Protein AF-0000000074166685 (afdb_homodimer)

Organism: Halobacterium salinarum (strain ATCC 700922 / JCM 11081 / NRC-1) (NCBI:txid64091)

Radius of gyration: 22.41 Å; Cα contacts (8 Å, |Δi|>4): 1025; chains: 2; bounding box: 50×60×59 Å

Structure (mmCIF, N/CA/C/O backbone):
data_AF-0000000074166685-model_v1
#
loop_
_entity.id
_entity.type
_entity.pdbx_description
1 polymer 'ParA domain protein'
#
loop_
_atom_site.group_PDB
_atom_site.id
_atom_site.type_symbol
_atom_site.label_atom_id
_atom_site.label_alt_id
_atom_site.label_comp_id
_atom_site.label_asym_id
_atom_site.label_entity_id
_atom_site.label_seq_id
_atom_site.pdbx_PDB_ins_code
_atom_site.Cartn_x
_atom_site.Cartn_y
_atom_site.Cartn_z
_atom_site.occupancy
_atom_site.B_iso_or_equiv
_atom_site.auth_seq_id
_atom_site.auth_comp_id
_atom_site.auth_asym_id
_atom_site.auth_atom_id
_atom_site.pdbx_PDB_model_num
ATOM 1 N N . MET A 1 1 ? 5.16 25.688 14.648 1 94.5 1 MET A N 1
ATOM 2 C CA . MET A 1 1 ? 4.699 24.734 13.641 1 94.5 1 MET A CA 1
ATOM 3 C C . MET A 1 1 ? 4.449 23.375 14.266 1 94.5 1 MET A C 1
ATOM 5 O O . MET A 1 1 ? 5.289 22.859 15.008 1 94.5 1 MET A O 1
ATOM 9 N N . LYS A 1 2 ? 3.266 22.906 14.109 1 96.69 2 LYS A N 1
ATOM 10 C CA . LYS A 1 2 ? 2.91 21.562 14.539 1 96.69 2 LYS A CA 1
ATOM 11 C C . LYS A 1 2 ? 2.818 20.609 13.352 1 96.69 2 LYS A C 1
ATOM 13 O O . LYS A 1 2 ? 2.193 20.922 12.344 1 96.69 2 LYS A O 1
ATOM 18 N N . SER A 1 3 ? 3.416 19.453 13.445 1 97.12 3 SER A N 1
ATOM 19 C CA . SER A 1 3 ? 3.373 18.469 12.367 1 97.12 3 SER A CA 1
ATOM 20 C C . SER A 1 3 ? 2.697 17.188 12.828 1 97.12 3 SER A C 1
ATOM 22 O O . SER A 1 3 ? 2.934 16.719 13.945 1 97.12 3 SER A O 1
ATOM 24 N N . PHE A 1 4 ? 1.827 16.672 11.992 1 98.44 4 PHE A N 1
ATOM 25 C CA . PHE A 1 4 ? 1.092 15.445 12.297 1 98.44 4 PHE A CA 1
ATOM 26 C C . PHE A 1 4 ? 1.229 14.438 11.156 1 98.44 4 PHE A C 1
ATOM 28 O O . PHE A 1 4 ? 1.01 14.773 9.992 1 98.44 4 PHE A O 1
ATOM 35 N N . ALA A 1 5 ? 1.591 13.227 11.5 1 98.19 5 ALA A N 1
ATOM 36 C CA . ALA A 1 5 ? 1.536 12.125 10.547 1 98.19 5 ALA A CA 1
ATOM 37 C C . ALA A 1 5 ? 0.137 11.516 10.484 1 98.19 5 ALA A C 1
ATOM 39 O O . ALA A 1 5 ? -0.494 11.297 11.523 1 98.19 5 ALA A O 1
ATOM 40 N N . ILE A 1 6 ? -0.418 11.375 9.305 1 98.69 6 ILE A N 1
ATOM 41 C CA . ILE A 1 6 ? -1.591 10.531 9.094 1 98.69 6 ILE A CA 1
ATOM 42 C C . ILE A 1 6 ? -1.156 9.164 8.562 1 98.69 6 ILE A C 1
ATOM 44 O O . ILE A 1 6 ? -0.829 9.023 7.387 1 98.69 6 ILE A O 1
ATOM 48 N N . SER A 1 7 ? -1.229 8.172 9.461 1 97.31 7 SER A N 1
ATOM 49 C CA . SER A 1 7 ? -0.551 6.926 9.117 1 97.31 7 SER A CA 1
ATOM 50 C C . SER A 1 7 ? -1.351 5.711 9.578 1 97.31 7 SER A C 1
ATOM 52 O O . SER A 1 7 ? -1.924 5.719 10.672 1 97.31 7 SER A O 1
ATOM 54 N N . GLN A 1 8 ? -1.419 4.797 8.766 1 95.31 8 GLN A N 1
ATOM 55 C CA . GLN A 1 8 ? -1.912 3.441 8.977 1 95.31 8 GLN A CA 1
ATOM 56 C C . GLN A 1 8 ? -1.429 2.498 7.879 1 95.31 8 GLN A C 1
ATOM 58 O O . GLN A 1 8 ? -1.366 2.881 6.711 1 95.31 8 GLN A O 1
ATOM 63 N N . GLN A 1 9 ? -1.037 1.33 8.219 1 89.94 9 GLN A N 1
ATOM 64 C CA . GLN A 1 9 ? -0.479 0.421 7.223 1 89.94 9 GLN A CA 1
ATOM 65 C C . GLN A 1 9 ? -1.565 -0.11 6.293 1 89.94 9 GLN A C 1
ATOM 67 O O . GLN A 1 9 ? -1.303 -0.396 5.121 1 89.94 9 GLN A O 1
ATOM 72 N N . LYS A 1 10 ? -2.65 -0.227 6.824 1 89.56 10 LYS A N 1
ATOM 73 C CA . LYS A 1 10 ? -3.76 -0.708 6.008 1 89.56 10 LYS A CA 1
ATOM 74 C C . LYS A 1 10 ? -4.23 0.367 5.031 1 89.56 10 LYS A C 1
ATOM 76 O O . LYS A 1 10 ? -4.422 1.522 5.414 1 89.56 10 LYS A O 1
ATOM 81 N N . GLY A 1 11 ? -4.375 -0.037 3.723 1 88.62 11 GLY A N 1
ATOM 82 C CA . GLY A 1 11 ? -4.898 0.853 2.699 1 88.62 11 GLY A CA 1
ATOM 83 C C . GLY A 1 11 ? -6.414 0.949 2.711 1 88.62 11 GLY A C 1
ATOM 84 O O . GLY A 1 11 ? -7.09 0.087 3.275 1 88.62 11 GLY A O 1
ATOM 85 N N . GLY A 1 12 ? -6.949 2.018 2.211 1 88.75 12 GLY A N 1
ATOM 86 C CA . GLY A 1 12 ? -8.383 2.135 2.012 1 88.75 12 GLY A CA 1
ATOM 87 C C . GLY A 1 12 ? -9.125 2.568 3.262 1 88.75 12 GLY A C 1
ATOM 88 O O . GLY A 1 12 ? -10.359 2.564 3.291 1 88.75 12 GLY A O 1
ATOM 89 N N . VAL A 1 13 ? -8.359 3.02 4.227 1 92.25 13 VAL A N 1
ATOM 90 C CA . VAL A 1 13 ? -9.008 3.338 5.492 1 92.25 13 VAL A CA 1
ATOM 91 C C . VAL A 1 13 ? -9.266 4.84 5.578 1 92.25 13 VAL A C 1
ATOM 93 O O . VAL A 1 13 ? -9.633 5.355 6.641 1 92.25 13 VAL A O 1
ATOM 96 N N . GLY A 1 14 ? -8.898 5.594 4.531 1 95.31 14 GLY A N 1
ATOM 97 C CA . GLY A 1 14 ? -9.242 7.004 4.469 1 95.31 14 GLY A CA 1
ATOM 98 C C . GLY A 1 14 ? -8.094 7.918 4.84 1 95.31 14 GLY A C 1
ATOM 99 O O . GLY A 1 14 ? -8.312 9.047 5.285 1 95.31 14 GLY A O 1
ATOM 100 N N . LYS A 1 15 ? -6.879 7.48 4.789 1 97.31 15 LYS A N 1
ATOM 101 C CA . LYS A 1 15 ? -5.723 8.312 5.113 1 97.31 15 LYS A CA 1
ATOM 102 C C . LYS A 1 15 ? -5.742 9.617 4.324 1 97.31 15 LYS A C 1
ATOM 104 O O . LYS A 1 15 ? -5.727 10.703 4.906 1 97.31 15 LYS A O 1
ATOM 109 N N . THR A 1 16 ? -5.855 9.469 2.982 1 98.12 16 THR A N 1
ATOM 110 C CA . THR A 1 16 ? -5.816 10.633 2.104 1 98.12 16 THR A CA 1
ATOM 111 C C . THR A 1 16 ? -7.051 11.508 2.303 1 98.12 16 THR A C 1
ATOM 113 O O . THR A 1 16 ? -6.941 12.727 2.406 1 98.12 16 THR A O 1
ATOM 116 N N . THR A 1 17 ? -8.203 10.828 2.41 1 98.25 17 THR A N 1
ATOM 117 C CA . THR A 1 17 ? -9.461 11.539 2.639 1 98.25 17 THR A CA 1
ATOM 118 C C . THR A 1 17 ? -9.391 12.367 3.918 1 98.25 17 THR A C 1
ATOM 120 O O . THR A 1 17 ? -9.758 13.539 3.926 1 98.25 17 THR A O 1
ATOM 123 N N . ASN A 1 18 ? -8.867 11.758 4.906 1 98.75 18 ASN A N 1
ATOM 124 C CA . ASN A 1 18 ? -8.789 12.438 6.191 1 98.75 18 ASN A CA 1
ATOM 125 C C . ASN A 1 18 ? -7.738 13.547 6.176 1 98.75 18 ASN A C 1
ATOM 127 O O . ASN A 1 18 ? -7.934 14.602 6.773 1 98.75 18 ASN A O 1
ATOM 131 N N . THR A 1 19 ? -6.613 13.328 5.52 1 98.88 19 THR A N 1
ATOM 132 C CA . THR A 1 19 ? -5.594 14.359 5.41 1 98.88 19 THR A CA 1
ATOM 133 C C . THR A 1 19 ? -6.168 15.625 4.777 1 98.88 19 THR A C 1
ATOM 135 O O . THR A 1 19 ? -6 16.719 5.309 1 98.88 19 THR A O 1
ATOM 138 N N . ILE A 1 20 ? -6.891 15.445 3.695 1 98.88 20 ILE A N 1
ATOM 139 C CA . ILE A 1 20 ? -7.434 16.562 2.932 1 98.88 20 ILE A CA 1
ATOM 140 C C . ILE A 1 20 ? -8.484 17.297 3.766 1 98.88 20 ILE A C 1
ATOM 142 O O . ILE A 1 20 ? -8.477 18.516 3.846 1 98.88 20 ILE A O 1
ATOM 146 N N . ASN A 1 21 ? -9.32 16.547 4.41 1 98.94 21 ASN A N 1
ATOM 147 C CA . ASN A 1 21 ? -10.43 17.172 5.121 1 98.94 21 ASN A CA 1
ATOM 148 C C . ASN A 1 21 ? -9.961 17.797 6.434 1 98.94 21 ASN A C 1
ATOM 150 O O . ASN A 1 21 ? -10.492 18.828 6.855 1 98.94 21 ASN A O 1
ATOM 154 N N . ILE A 1 22 ? -8.961 17.25 7.117 1 98.94 22 ILE A N 1
ATOM 155 C CA . ILE A 1 22 ? -8.383 17.875 8.297 1 98.94 22 ILE A CA 1
ATOM 156 C C . ILE A 1 22 ? -7.648 19.156 7.902 1 98.94 22 ILE A C 1
ATOM 158 O O . ILE A 1 22 ? -7.785 20.188 8.562 1 98.94 22 ILE A O 1
ATOM 162 N N . ALA A 1 23 ? -6.895 19.094 6.793 1 98.94 23 ALA A N 1
ATOM 163 C CA . ALA A 1 23 ? -6.23 20.281 6.277 1 98.94 23 ALA A CA 1
ATOM 164 C C . ALA A 1 23 ? -7.246 21.391 5.961 1 98.94 23 ALA A C 1
ATOM 166 O O . ALA A 1 23 ? -7.043 22.547 6.312 1 98.94 23 ALA A O 1
ATOM 167 N N . GLY A 1 24 ? -8.328 20.953 5.316 1 98.88 24 GLY A N 1
ATOM 168 C CA . GLY A 1 24 ? -9.398 21.891 5.02 1 98.88 24 GLY A CA 1
ATOM 169 C C . GLY A 1 24 ? -10.008 22.516 6.258 1 98.88 24 GLY A C 1
ATOM 170 O O . GLY A 1 24 ? -10.273 23.719 6.289 1 98.88 24 GLY A O 1
ATOM 171 N N . ALA A 1 25 ? -10.211 21.734 7.242 1 98.88 25 ALA A N 1
ATOM 172 C CA . ALA A 1 25 ? -10.805 22.219 8.484 1 98.88 25 ALA A CA 1
ATOM 173 C C . ALA A 1 25 ? -9.891 23.219 9.172 1 98.88 25 ALA A C 1
ATOM 175 O O . ALA A 1 25 ? -10.344 24.281 9.617 1 98.88 25 ALA A O 1
ATOM 176 N N . LEU A 1 26 ? -8.617 22.891 9.242 1 98.88 26 LEU A N 1
ATOM 177 C CA . LEU A 1 26 ? -7.648 23.781 9.859 1 98.88 26 LEU A CA 1
ATOM 178 C C . LEU A 1 26 ? -7.547 25.094 9.078 1 98.88 26 LEU A C 1
ATOM 180 O O . LEU A 1 26 ? -7.496 26.172 9.68 1 98.88 26 LEU A O 1
ATOM 184 N N . ALA A 1 27 ? -7.523 24.969 7.789 1 98.81 27 ALA A N 1
ATOM 185 C CA . ALA A 1 27 ? -7.477 26.172 6.949 1 98.81 27 ALA A CA 1
ATOM 186 C C . ALA A 1 27 ? -8.727 27.016 7.133 1 98.81 27 ALA A C 1
ATOM 188 O O . ALA A 1 27 ? -8.648 28.25 7.195 1 98.81 27 ALA A O 1
ATOM 189 N N . HIS A 1 28 ? -9.828 26.344 7.188 1 98.31 28 HIS A N 1
ATOM 190 C CA . HIS A 1 28 ? -11.102 27.031 7.391 1 98.31 28 HIS A CA 1
ATOM 191 C C . HIS A 1 28 ? -11.117 27.797 8.711 1 98.31 28 HIS A C 1
ATOM 193 O O . HIS A 1 28 ? -11.781 28.828 8.828 1 98.31 28 HIS A O 1
ATOM 199 N N . ARG A 1 29 ? -10.359 27.359 9.602 1 98.31 29 ARG A N 1
ATOM 200 C CA . ARG A 1 29 ? -10.242 28 10.906 1 98.31 29 ARG A CA 1
ATOM 201 C C . ARG A 1 29 ? -9.219 29.125 10.867 1 98.31 29 ARG A C 1
ATOM 203 O O . ARG A 1 29 ? -8.922 29.75 11.891 1 98.31 29 ARG A O 1
ATOM 210 N N . GLY A 1 30 ? -8.547 29.375 9.766 1 98.38 30 GLY A N 1
ATOM 211 C CA . GLY A 1 30 ? -7.715 30.562 9.57 1 98.38 30 GLY A CA 1
ATOM 212 C C . GLY A 1 30 ? -6.23 30.266 9.695 1 98.38 30 GLY A C 1
ATOM 213 O O . GLY A 1 30 ? -5.414 31.188 9.758 1 98.38 30 GLY A O 1
ATOM 214 N N . HIS A 1 31 ? -5.844 29 9.641 1 98.62 31 HIS A N 1
ATOM 215 C CA . HIS A 1 31 ? -4.441 28.656 9.828 1 98.62 31 HIS A CA 1
ATOM 216 C C . HIS A 1 31 ? -3.732 28.484 8.484 1 98.62 31 HIS A C 1
ATOM 218 O O . HIS A 1 31 ? -4.367 28.156 7.48 1 98.62 31 HIS A O 1
ATOM 224 N N . GLN A 1 32 ? -2.422 28.734 8.477 1 98.62 32 GLN A N 1
ATOM 225 C CA . GLN A 1 32 ? -1.566 28.359 7.355 1 98.62 32 GLN A CA 1
ATOM 226 C C . GLN A 1 32 ? -1.216 26.875 7.406 1 98.62 32 GLN A C 1
ATOM 228 O O . GLN A 1 32 ? -0.482 26.438 8.297 1 98.62 32 GLN A O 1
ATOM 233 N N . VAL A 1 33 ? -1.778 26.156 6.426 1 98.81 33 VAL A N 1
ATOM 234 C CA . VAL A 1 33 ? -1.686 24.703 6.492 1 98.81 33 VAL A CA 1
ATOM 235 C C . VAL A 1 33 ? -0.94 24.172 5.266 1 98.81 33 VAL A C 1
ATOM 237 O O . VAL A 1 33 ? -1.148 24.656 4.152 1 98.81 33 VAL A O 1
ATOM 240 N N . LEU A 1 34 ? -0.032 23.219 5.492 1 98.88 34 LEU A N 1
ATOM 241 C CA . LEU A 1 34 ? 0.652 22.484 4.438 1 98.88 34 LEU A CA 1
ATOM 242 C C . LEU A 1 34 ? 0.32 21 4.516 1 98.88 34 LEU A C 1
ATOM 244 O O . LEU A 1 34 ? 0.41 20.391 5.59 1 98.88 34 LEU A O 1
ATOM 248 N N . ALA A 1 35 ? -0.156 20.438 3.439 1 98.88 35 ALA A N 1
ATOM 249 C CA . ALA A 1 35 ? -0.294 18.984 3.312 1 98.88 35 ALA A CA 1
ATOM 250 C C . ALA A 1 35 ? 0.847 18.406 2.488 1 98.88 35 ALA A C 1
ATOM 252 O O . ALA A 1 35 ? 1.088 18.828 1.356 1 98.88 35 ALA A O 1
ATOM 253 N N . ILE A 1 36 ? 1.56 17.453 3.068 1 98.75 36 ILE A N 1
ATOM 254 C CA . ILE A 1 36 ? 2.654 16.781 2.379 1 98.75 36 ILE A CA 1
ATOM 255 C C . ILE A 1 36 ? 2.207 15.383 1.942 1 98.75 36 ILE A C 1
ATOM 257 O O . ILE A 1 36 ? 1.699 14.609 2.752 1 98.75 36 ILE A O 1
ATOM 261 N N . ASP A 1 37 ? 2.383 15.078 0.686 1 98.69 37 ASP A N 1
ATOM 262 C CA . ASP A 1 37 ? 2.119 13.742 0.153 1 98.69 37 ASP A CA 1
ATOM 263 C C . ASP A 1 37 ? 3.379 12.883 0.184 1 98.69 37 ASP A C 1
ATOM 265 O O . ASP A 1 37 ? 4.203 12.945 -0.729 1 98.69 37 ASP A O 1
ATOM 269 N N . ALA A 1 38 ? 3.477 12.039 1.205 1 96.94 38 ALA A N 1
ATOM 270 C CA . ALA A 1 38 ? 4.668 11.211 1.37 1 96.94 38 ALA A CA 1
ATOM 271 C C . ALA A 1 38 ? 4.461 9.828 0.747 1 96.94 38 ALA A C 1
ATOM 273 O O . ALA A 1 38 ? 5.344 8.969 0.826 1 96.94 38 ALA A O 1
ATOM 274 N N . ASP A 1 39 ? 3.348 9.578 0.155 1 96.31 39 ASP A N 1
ATOM 275 C CA . ASP A 1 39 ? 3.049 8.305 -0.503 1 96.31 39 ASP A CA 1
ATOM 276 C C . ASP A 1 39 ? 3.5 8.328 -1.962 1 96.31 39 ASP A C 1
ATOM 278 O O . ASP A 1 39 ? 2.984 9.102 -2.766 1 96.31 39 ASP A O 1
ATOM 282 N N . PRO A 1 40 ? 4.316 7.363 -2.355 1 94.88 40 PRO A N 1
ATOM 283 C CA . PRO A 1 40 ? 4.77 7.309 -3.746 1 94.88 40 PRO A CA 1
ATOM 284 C C . PRO A 1 40 ? 3.619 7.172 -4.738 1 94.88 40 PRO A C 1
ATOM 286 O O . PRO A 1 40 ? 3.75 7.566 -5.902 1 94.88 40 PRO A O 1
ATOM 289 N N . GLN A 1 41 ? 2.48 6.676 -4.324 1 93.19 41 GLN A N 1
ATOM 290 C CA . GLN A 1 41 ? 1.312 6.539 -5.188 1 93.19 41 GLN A CA 1
ATOM 291 C C . GLN A 1 41 ? 0.742 7.902 -5.566 1 93.19 41 GLN A C 1
ATOM 293 O O . GLN A 1 41 ? 0.097 8.047 -6.605 1 93.19 41 GLN A O 1
ATOM 298 N N . GLY A 1 42 ? 0.962 8.93 -4.734 1 96.25 42 GLY A N 1
ATOM 299 C CA . GLY A 1 42 ? 0.594 10.305 -5.035 1 96.25 42 GLY A CA 1
ATOM 300 C C . GLY A 1 42 ? -0.907 10.531 -5.066 1 96.25 42 GLY A C 1
ATOM 301 O O . GLY A 1 42 ? -1.399 11.375 -5.816 1 96.25 42 GLY A O 1
ATOM 302 N N . TYR A 1 43 ? -1.701 9.805 -4.266 1 95.19 43 TYR A N 1
ATOM 303 C CA . TYR A 1 43 ? -3.152 9.945 -4.305 1 95.19 43 TYR A CA 1
ATOM 304 C C . TYR A 1 43 ? -3.578 11.344 -3.863 1 95.19 43 TYR A C 1
ATOM 306 O O . TYR A 1 43 ? -4.465 11.945 -4.465 1 95.19 43 TYR A O 1
AT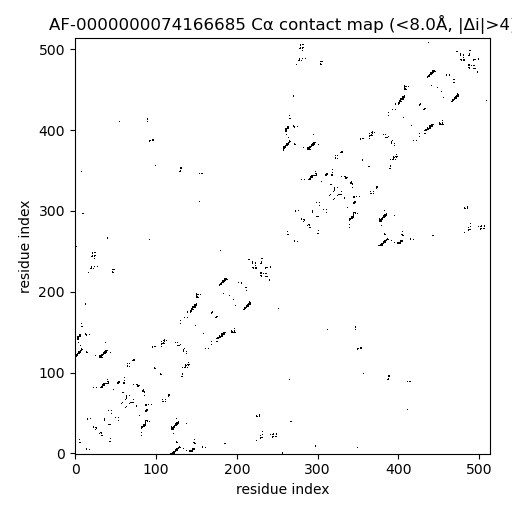OM 314 N N . LEU A 1 44 ? -2.945 11.844 -2.826 1 98.44 44 LEU A N 1
ATOM 315 C CA . LEU A 1 44 ? -3.264 13.188 -2.363 1 98.44 44 LEU A CA 1
ATOM 316 C C . LEU A 1 44 ? -2.947 14.219 -3.439 1 98.44 44 LEU A C 1
ATOM 318 O O . LEU A 1 44 ? -3.789 15.062 -3.764 1 98.44 44 LEU A O 1
ATOM 322 N N . THR A 1 45 ? -1.75 14.117 -4.008 1 98.5 45 THR A N 1
ATOM 323 C CA . THR A 1 45 ? -1.27 15.031 -5.043 1 98.5 45 THR A CA 1
ATOM 324 C C . THR A 1 45 ? -2.221 15.039 -6.234 1 98.5 45 THR A C 1
ATOM 326 O O . THR A 1 45 ? -2.633 16.109 -6.695 1 98.5 45 THR A O 1
ATOM 329 N N . ASN A 1 46 ? -2.645 13.883 -6.668 1 96.31 46 ASN A N 1
ATOM 330 C CA . ASN A 1 46 ? -3.512 13.766 -7.836 1 96.31 46 ASN A CA 1
ATOM 331 C C . ASN A 1 46 ? -4.934 14.227 -7.523 1 96.31 46 ASN A C 1
ATOM 333 O O . ASN A 1 46 ? -5.574 14.883 -8.344 1 96.31 46 ASN A O 1
ATOM 337 N N . THR A 1 47 ? -5.426 13.852 -6.363 1 97.31 47 THR A N 1
ATOM 338 C CA . THR A 1 47 ? -6.77 14.227 -5.945 1 97.31 47 THR A CA 1
ATOM 339 C C . THR A 1 47 ? -6.91 15.75 -5.898 1 97.31 47 THR A C 1
ATOM 341 O O . THR A 1 47 ? -7.949 16.297 -6.281 1 97.31 47 THR A O 1
ATOM 344 N N . LEU A 1 48 ? -5.844 16.422 -5.559 1 98.44 48 LEU A N 1
ATOM 345 C CA . LEU A 1 48 ? -5.895 17.875 -5.383 1 98.44 48 LEU A CA 1
ATOM 346 C C . LEU A 1 48 ? -5.57 18.594 -6.688 1 98.44 48 LEU A C 1
ATOM 348 O O . LEU A 1 48 ? -5.453 19.812 -6.711 1 98.44 48 LEU A O 1
ATOM 352 N N . GLY A 1 49 ? -5.328 17.844 -7.727 1 96.69 49 GLY A N 1
ATOM 353 C CA . GLY A 1 49 ? -5.223 18.438 -9.047 1 96.69 49 GLY A CA 1
ATOM 354 C C . GLY A 1 49 ? -3.793 18.734 -9.461 1 96.69 49 GLY A C 1
ATOM 355 O O . GLY A 1 49 ? -3.553 19.516 -10.375 1 96.69 49 GLY A O 1
ATOM 356 N N . PHE A 1 50 ? -2.838 18.125 -8.859 1 97.62 50 PHE A N 1
ATOM 357 C CA . PHE A 1 50 ? -1.439 18.438 -9.133 1 97.62 50 PHE A CA 1
ATOM 358 C C . PHE A 1 50 ? -0.755 17.266 -9.844 1 97.62 50 PHE A C 1
ATOM 360 O O . PHE A 1 50 ? 0.356 16.875 -9.477 1 97.62 50 PHE A O 1
ATOM 367 N N . ARG A 1 51 ? -1.333 16.719 -10.859 1 93.25 51 ARG A N 1
ATOM 368 C CA . ARG A 1 51 ? -0.83 15.594 -11.633 1 93.25 51 ARG A CA 1
ATOM 369 C C . ARG A 1 51 ? 0.516 15.922 -12.273 1 93.25 51 ARG A C 1
ATOM 371 O O . ARG A 1 51 ? 1.395 15.062 -12.359 1 93.25 51 ARG A O 1
ATOM 378 N N . GLU A 1 52 ? 0.656 17.172 -12.75 1 94.38 52 GLU A N 1
ATOM 379 C CA . GLU A 1 52 ? 1.9 17.578 -13.391 1 94.38 52 GLU A CA 1
ATOM 380 C C . GLU A 1 52 ? 3.059 17.578 -12.398 1 94.38 52 GLU A C 1
ATOM 382 O O . GLU A 1 52 ? 4.176 17.188 -12.742 1 94.38 52 GLU A O 1
ATOM 387 N N . ALA A 1 53 ? 2.764 18 -11.234 1 96.38 53 ALA A N 1
ATOM 388 C CA . ALA A 1 53 ? 3.799 18.016 -10.203 1 96.38 53 ALA A CA 1
ATOM 389 C C . ALA A 1 53 ? 4.25 16.594 -9.875 1 96.38 53 ALA A C 1
ATOM 391 O O . ALA A 1 53 ? 5.43 16.344 -9.602 1 96.38 53 ALA A O 1
ATOM 392 N N . TYR A 1 54 ? 3.334 15.664 -9.945 1 96.12 54 TYR A N 1
ATOM 393 C CA . TYR A 1 54 ? 3.613 14.258 -9.648 1 96.12 54 TYR A CA 1
ATOM 394 C C . TYR A 1 54 ? 4.613 13.68 -10.641 1 96.12 54 TYR A C 1
ATOM 396 O O . TYR A 1 54 ? 5.422 12.82 -10.289 1 96.12 54 TYR A O 1
ATOM 404 N N . GLN A 1 55 ? 4.645 14.188 -11.828 1 93.19 55 GLN A N 1
ATOM 405 C CA . GLN A 1 55 ? 5.48 13.648 -12.898 1 93.19 55 GLN A CA 1
ATOM 406 C C . GLN A 1 55 ? 6.59 14.625 -13.273 1 93.19 55 GLN A C 1
ATOM 408 O O . GLN A 1 55 ? 7.25 14.461 -14.297 1 93.19 55 GLN A O 1
ATOM 413 N N . SER A 1 56 ? 6.781 15.633 -12.453 1 94.56 56 SER A N 1
ATOM 414 C CA . SER A 1 56 ? 7.715 16.703 -12.797 1 94.56 56 SER A CA 1
ATOM 415 C C . SER A 1 56 ? 9.156 16.219 -12.734 1 94.56 56 SER A C 1
ATOM 417 O O . SER A 1 56 ? 9.469 15.266 -12.023 1 94.56 56 SER A O 1
ATOM 419 N N . ASP A 1 57 ? 9.977 16.891 -13.469 1 93.81 57 ASP A N 1
ATOM 420 C CA . ASP A 1 57 ? 11.422 16.672 -13.391 1 93.81 57 ASP A CA 1
ATOM 421 C C . ASP A 1 57 ? 11.984 17.172 -12.062 1 93.81 57 ASP A C 1
ATOM 423 O O . ASP A 1 57 ? 11.344 17.984 -11.383 1 93.81 57 ASP A O 1
ATOM 427 N N . PRO A 1 58 ? 13.148 16.688 -11.734 1 94 58 PRO A N 1
ATOM 428 C CA . PRO A 1 58 ? 13.773 17.188 -10.508 1 94 58 PRO A CA 1
ATOM 429 C C . PRO A 1 58 ? 13.961 18.703 -10.523 1 94 58 PRO A C 1
ATOM 431 O O . PRO A 1 58 ? 14.078 19.297 -11.594 1 94 58 PRO A O 1
ATOM 434 N N . PRO A 1 59 ? 13.883 19.375 -9.383 1 95.88 59 PRO A N 1
ATOM 435 C CA . PRO A 1 59 ? 13.82 18.75 -8.055 1 95.88 59 PRO A CA 1
ATOM 436 C C . PRO A 1 59 ? 12.391 18.469 -7.605 1 95.88 59 PRO A C 1
ATOM 438 O O . PRO A 1 59 ? 11.477 19.234 -7.914 1 95.88 59 PRO A O 1
ATOM 441 N N . SER A 1 60 ? 12.148 17.375 -6.949 1 96.44 60 SER A N 1
ATOM 442 C CA . SER A 1 60 ? 10.891 16.969 -6.344 1 96.44 60 SER A CA 1
ATOM 443 C C . SER A 1 60 ? 11.078 16.578 -4.883 1 96.44 60 SER A C 1
ATOM 445 O O . SER A 1 60 ? 12.172 1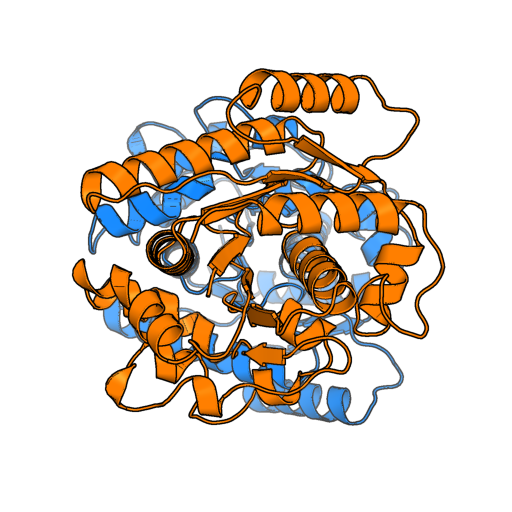6.703 -4.336 1 96.44 60 SER A O 1
ATOM 447 N N . LEU A 1 61 ? 10.016 16.219 -4.281 1 95.81 61 LEU A N 1
ATOM 448 C CA . LEU A 1 61 ? 10.109 15.758 -2.9 1 95.81 61 LEU A CA 1
ATOM 449 C C . LEU A 1 61 ? 11.086 14.594 -2.781 1 95.81 61 LEU A C 1
ATOM 451 O O . LEU A 1 61 ? 11.789 14.461 -1.774 1 95.81 61 LEU A O 1
ATOM 455 N N . TYR A 1 62 ? 11.164 13.773 -3.809 1 94.62 62 TYR A N 1
ATOM 456 C CA . TYR A 1 62 ? 12.133 12.68 -3.844 1 94.62 62 TYR A CA 1
ATOM 457 C C . TYR A 1 62 ? 13.555 13.211 -3.654 1 94.62 62 TYR A C 1
ATOM 459 O O . TYR A 1 62 ? 14.305 12.703 -2.816 1 94.62 62 TYR A O 1
ATOM 467 N N . ASP A 1 63 ? 13.836 14.211 -4.371 1 93.88 63 ASP A N 1
ATOM 468 C CA . ASP A 1 63 ? 15.164 14.812 -4.324 1 93.88 63 ASP A CA 1
ATOM 469 C C . ASP A 1 63 ? 15.422 15.477 -2.975 1 93.88 63 ASP A C 1
ATOM 471 O O . ASP A 1 63 ? 16.531 15.398 -2.436 1 93.88 63 ASP A O 1
ATOM 475 N N . ALA A 1 64 ? 14.375 16.125 -2.451 1 93 64 ALA A N 1
ATOM 476 C CA . ALA A 1 64 ? 14.508 16.828 -1.172 1 93 64 ALA A CA 1
ATOM 477 C C . ALA A 1 64 ? 14.773 15.836 -0.038 1 93 64 ALA A C 1
ATOM 479 O O . ALA A 1 64 ? 15.5 16.156 0.91 1 93 64 ALA A O 1
ATOM 480 N N . ILE A 1 65 ? 14.242 14.633 -0.103 1 91.19 65 ILE A N 1
ATOM 481 C CA . ILE A 1 65 ? 14.445 13.625 0.93 1 91.19 65 ILE A CA 1
ATOM 482 C C . ILE A 1 65 ? 15.805 12.953 0.733 1 91.19 65 ILE A C 1
ATOM 484 O O . ILE A 1 65 ? 16.516 12.68 1.702 1 91.19 65 ILE A O 1
ATOM 488 N N . LYS A 1 66 ? 16.125 12.703 -0.488 1 87.25 66 LYS A N 1
ATOM 489 C CA . LYS A 1 66 ? 17.359 12.008 -0.809 1 87.25 66 LYS A CA 1
ATOM 490 C C . LYS A 1 66 ? 18.578 12.867 -0.487 1 87.25 66 LYS A C 1
ATOM 492 O O . LYS A 1 66 ? 19.578 12.367 0.033 1 87.25 66 LYS A O 1
ATOM 497 N N . THR A 1 67 ? 18.469 14.164 -0.877 1 85.38 67 THR A N 1
ATOM 498 C CA . THR A 1 67 ? 19.547 15.109 -0.643 1 85.38 67 THR A CA 1
ATOM 499 C C . THR A 1 67 ? 19 16.406 -0.042 1 85.38 67 THR A C 1
ATOM 501 O O . THR A 1 67 ? 19 17.453 -0.7 1 85.38 67 THR A O 1
ATOM 504 N N . PRO A 1 68 ? 18.703 16.391 1.181 1 75.38 68 PRO A N 1
ATOM 505 C CA . PRO A 1 68 ? 17.984 17.516 1.788 1 75.38 68 PRO A CA 1
ATOM 506 C C . PRO A 1 68 ? 18.781 18.812 1.743 1 75.38 68 PRO A C 1
ATOM 508 O O . PRO A 1 68 ? 18.203 19.906 1.721 1 75.38 68 PRO A O 1
ATOM 511 N N . HIS A 1 69 ? 20 18.828 1.638 1 80.12 69 HIS A N 1
ATOM 512 C CA . HIS A 1 69 ? 20.797 20.062 1.702 1 80.12 69 HIS A CA 1
ATOM 513 C C . HIS A 1 69 ? 21 20.656 0.313 1 80.12 69 HIS A C 1
ATOM 515 O O . HIS A 1 69 ? 21.422 21.812 0.183 1 80.12 69 HIS A O 1
ATOM 521 N N . ASP A 1 70 ? 20.578 19.906 -0.662 1 85.75 70 ASP A N 1
ATOM 522 C CA . ASP A 1 70 ? 20.797 20.375 -2.025 1 85.75 70 ASP A CA 1
ATOM 523 C C . ASP A 1 70 ? 19.578 21.109 -2.559 1 85.75 70 ASP A C 1
ATOM 525 O O . ASP A 1 70 ? 19.672 21.891 -3.504 1 85.75 70 ASP A O 1
ATOM 529 N N . HIS A 1 71 ? 18.406 20.797 -1.92 1 87.19 71 HIS A N 1
ATOM 530 C CA . HIS A 1 71 ? 17.141 21.375 -2.4 1 87.19 71 HIS A CA 1
ATOM 531 C C . HIS A 1 71 ? 16.281 21.844 -1.242 1 87.19 71 HIS A C 1
ATOM 533 O O . HIS A 1 71 ? 16.125 21.141 -0.242 1 87.19 71 HIS A O 1
ATOM 539 N N . ASP A 1 72 ? 15.805 23.047 -1.405 1 91.44 72 ASP A N 1
ATOM 540 C CA . ASP A 1 72 ? 14.875 23.578 -0.411 1 91.44 72 ASP A CA 1
ATOM 541 C C . ASP A 1 72 ? 13.453 23.078 -0.659 1 91.44 72 ASP A C 1
ATOM 543 O O . ASP A 1 72 ? 12.836 23.422 -1.67 1 91.44 72 ASP A O 1
ATOM 547 N N . ALA A 1 73 ? 12.914 22.359 0.272 1 94.19 73 ALA A N 1
ATOM 548 C CA . ALA A 1 73 ? 11.578 21.781 0.139 1 94.19 73 ALA A CA 1
ATOM 549 C C . ALA A 1 73 ? 10.523 22.891 -0.018 1 94.19 73 ALA A C 1
ATOM 551 O O . ALA A 1 73 ? 9.492 22.672 -0.66 1 94.19 73 ALA A O 1
ATOM 552 N N . ALA A 1 74 ? 10.82 24.047 0.525 1 95.25 74 ALA A N 1
ATOM 553 C CA . ALA A 1 74 ? 9.883 25.156 0.441 1 95.25 74 ALA A CA 1
ATOM 554 C C . ALA A 1 74 ? 9.648 25.578 -1.009 1 95.25 74 ALA A C 1
ATOM 556 O O . ALA A 1 74 ? 8.562 26.047 -1.362 1 95.25 74 ALA A O 1
ATOM 557 N N . ASP A 1 75 ? 10.633 25.312 -1.861 1 95.62 75 ASP A N 1
ATOM 558 C CA . ASP A 1 75 ? 10.555 25.688 -3.268 1 95.62 75 ASP A CA 1
ATOM 559 C C . ASP A 1 75 ? 9.688 24.703 -4.051 1 95.62 75 ASP A C 1
ATOM 561 O O . ASP A 1 75 ? 9.289 25 -5.184 1 95.62 75 ASP A O 1
ATOM 565 N N . LEU A 1 76 ? 9.336 23.625 -3.424 1 97.31 76 LEU A N 1
ATOM 566 C CA . LEU A 1 76 ? 8.609 22.547 -4.105 1 97.31 76 LEU A CA 1
ATOM 567 C C . LEU A 1 76 ? 7.121 22.625 -3.789 1 97.31 76 LEU A C 1
ATOM 569 O O . LEU A 1 76 ? 6.324 21.875 -4.367 1 97.31 76 LEU A O 1
ATOM 573 N N . VAL A 1 77 ? 6.77 23.547 -2.908 1 98.19 77 VAL A N 1
ATOM 574 C CA . VAL A 1 77 ? 5.387 23.688 -2.457 1 98.19 77 VAL A CA 1
ATOM 575 C C . VAL A 1 77 ? 4.547 24.312 -3.561 1 98.19 77 VAL A C 1
ATOM 577 O O . VAL A 1 77 ? 4.996 25.234 -4.242 1 98.19 77 VAL A O 1
ATOM 580 N N . VAL A 1 78 ? 3.371 23.797 -3.752 1 98.31 78 VAL A N 1
ATOM 581 C CA . VAL A 1 78 ? 2.422 24.359 -4.699 1 98.31 78 VAL A CA 1
ATOM 582 C C . VAL A 1 78 ? 1.192 24.875 -3.957 1 98.31 78 VAL A C 1
ATOM 584 O O . VAL A 1 78 ? 0.788 24.312 -2.941 1 98.31 78 VAL A O 1
ATOM 587 N N . ALA A 1 79 ? 0.581 25.891 -4.52 1 98.06 79 ALA A N 1
ATOM 588 C CA . ALA A 1 79 ? -0.569 26.516 -3.877 1 98.06 79 ALA A CA 1
ATOM 589 C C . ALA A 1 79 ? -1.87 25.844 -4.285 1 98.06 79 ALA A C 1
ATOM 591 O O . ALA A 1 79 ? -2.061 25.5 -5.457 1 98.06 79 ALA A O 1
ATOM 592 N N . HIS A 1 80 ? -2.699 25.531 -3.369 1 98 80 HIS A N 1
ATOM 593 C CA . HIS A 1 80 ? -4.066 25.062 -3.566 1 98 80 HIS A CA 1
ATOM 594 C C . HIS A 1 80 ? -5.078 26.078 -3.043 1 98 80 HIS A C 1
ATOM 596 O O . HIS A 1 80 ? -4.719 26.969 -2.277 1 98 80 HIS A O 1
ATOM 602 N N . ALA A 1 81 ? -6.301 25.969 -3.471 1 97.69 81 ALA A N 1
ATOM 603 C CA . ALA A 1 81 ? -7.344 26.922 -3.123 1 97.69 81 ALA A CA 1
ATOM 604 C C . ALA A 1 81 ? -7.574 26.969 -1.616 1 97.69 81 ALA A C 1
ATOM 606 O O . ALA A 1 81 ? -7.91 28.016 -1.062 1 97.69 81 ALA A O 1
ATOM 607 N N . GLU A 1 82 ? -7.363 25.875 -0.896 1 98.44 82 GLU A N 1
ATOM 608 C CA . GLU A 1 82 ? -7.691 25.781 0.523 1 98.44 82 GLU A CA 1
ATOM 609 C C . GLU A 1 82 ? -6.434 25.812 1.386 1 98.44 82 GLU A C 1
ATOM 611 O O . GLU A 1 82 ? -6.414 26.438 2.447 1 98.44 82 GLU A O 1
ATOM 616 N N . PHE A 1 83 ? -5.398 25.156 0.991 1 98.75 83 PHE A N 1
ATOM 617 C CA . PHE A 1 83 ? -4.141 25.016 1.713 1 98.75 83 PHE A CA 1
ATOM 618 C C . PHE A 1 83 ? -3.006 24.656 0.759 1 98.75 83 PHE A C 1
ATOM 620 O O . PHE A 1 83 ? -3.25 24.219 -0.366 1 98.75 83 PHE A O 1
ATOM 627 N N . ASP A 1 84 ? -1.757 24.812 1.193 1 98.81 84 ASP A N 1
ATOM 628 C CA . ASP A 1 84 ? -0.612 24.5 0.339 1 98.81 84 ASP A CA 1
ATOM 629 C C . ASP A 1 84 ? -0.304 23.016 0.343 1 98.81 84 ASP A C 1
ATOM 631 O O . ASP A 1 84 ? -0.709 22.297 1.257 1 98.81 84 ASP A O 1
ATOM 635 N N . VAL A 1 85 ? 0.392 22.609 -0.753 1 98.81 85 VAL A N 1
ATOM 636 C CA . VAL A 1 85 ? 0.667 21.188 -0.937 1 98.81 85 VAL A CA 1
ATOM 637 C C . VAL A 1 85 ? 2.133 20.984 -1.311 1 98.81 85 VAL A C 1
ATOM 639 O O . VAL A 1 85 ? 2.676 21.719 -2.135 1 98.81 85 VAL A O 1
ATOM 642 N N . LEU A 1 86 ? 2.809 20.141 -0.605 1 98.69 86 LEU A N 1
ATOM 643 C CA . LEU A 1 86 ? 4.066 19.578 -1.076 1 98.69 86 LEU A CA 1
ATOM 644 C C . LEU A 1 86 ? 3.838 18.234 -1.752 1 98.69 86 LEU A C 1
ATOM 646 O O . LEU A 1 86 ? 3.604 17.219 -1.078 1 98.69 86 LEU A O 1
ATOM 650 N N . PRO A 1 87 ? 3.898 18.188 -3.076 1 98.69 87 PRO A N 1
ATOM 651 C CA . PRO A 1 87 ? 3.418 17.016 -3.836 1 98.69 87 PRO A CA 1
ATOM 652 C C . PRO A 1 87 ? 4.387 15.844 -3.789 1 98.69 87 PRO A C 1
ATOM 654 O O . PRO A 1 87 ? 5.598 16.031 -3.664 1 98.69 87 PRO A O 1
ATOM 657 N N . ALA A 1 88 ? 3.783 14.641 -3.895 1 97.88 88 ALA A N 1
ATOM 658 C CA . ALA A 1 88 ? 4.566 13.438 -4.176 1 97.88 88 ALA A CA 1
ATOM 659 C C . ALA A 1 88 ? 5.094 13.445 -5.605 1 97.88 88 ALA A C 1
ATOM 661 O O . ALA A 1 88 ? 4.66 14.258 -6.426 1 97.88 88 ALA A O 1
ATOM 662 N N . ASN A 1 89 ? 6.027 12.625 -5.805 1 96.5 89 ASN A N 1
ATOM 663 C CA . ASN A 1 89 ? 6.594 12.406 -7.129 1 96.5 89 ASN A CA 1
ATOM 664 C C . ASN A 1 89 ? 6.766 10.922 -7.426 1 96.5 89 ASN A C 1
ATOM 666 O O . ASN A 1 89 ? 7.086 10.133 -6.531 1 96.5 89 ASN A O 1
ATOM 670 N N . ILE A 1 90 ? 6.582 10.523 -8.688 1 92.81 90 ILE A N 1
ATOM 671 C CA . ILE A 1 90 ? 6.605 9.125 -9.109 1 92.81 90 ILE A CA 1
ATOM 672 C C . ILE A 1 90 ? 7.965 8.508 -8.789 1 92.81 90 ILE A C 1
ATOM 674 O O . ILE A 1 90 ? 8.062 7.312 -8.516 1 92.81 90 ILE A O 1
ATOM 678 N N . ASP A 1 91 ? 9.023 9.305 -8.703 1 92.5 91 ASP A N 1
ATOM 679 C CA . ASP A 1 91 ? 10.367 8.805 -8.43 1 92.5 91 ASP A CA 1
ATOM 680 C C . ASP A 1 91 ? 10.492 8.344 -6.977 1 92.5 91 ASP A C 1
ATOM 682 O O . ASP A 1 91 ? 11.453 7.66 -6.617 1 92.5 91 ASP A O 1
ATOM 686 N N . MET A 1 92 ? 9.477 8.664 -6.188 1 93.88 92 MET A N 1
ATOM 687 C CA . MET A 1 92 ? 9.5 8.273 -4.781 1 93.88 92 MET A CA 1
ATOM 688 C C . MET A 1 92 ? 9.375 6.762 -4.637 1 93.88 92 MET A C 1
ATOM 690 O O . MET A 1 92 ? 9.664 6.211 -3.572 1 93.88 92 MET A O 1
ATOM 694 N N . PHE A 1 93 ? 8.992 6.078 -5.648 1 89.19 93 PHE A N 1
ATOM 695 C CA . PHE A 1 93 ? 8.984 4.621 -5.605 1 89.19 93 PHE A CA 1
ATOM 696 C C . PHE A 1 93 ? 10.398 4.078 -5.414 1 89.19 93 PHE A C 1
ATOM 698 O O . PHE A 1 93 ? 10.578 2.98 -4.887 1 89.19 93 PHE A O 1
ATOM 705 N N . GLN A 1 94 ? 11.375 4.84 -5.801 1 86.62 94 GLN A N 1
ATOM 706 C CA . GLN A 1 94 ? 12.766 4.438 -5.633 1 86.62 94 GLN A CA 1
ATOM 707 C C . GLN A 1 94 ? 13.281 4.801 -4.242 1 86.62 94 GLN A C 1
ATOM 709 O O . GLN A 1 94 ? 14.328 4.309 -3.814 1 86.62 94 GLN A O 1
ATOM 714 N N . LEU A 1 95 ? 12.516 5.656 -3.598 1 85.31 95 LEU A N 1
ATOM 715 C CA . LEU A 1 95 ? 12.961 6.211 -2.324 1 85.31 95 LEU A CA 1
ATOM 716 C C . LEU A 1 95 ? 13.133 5.109 -1.28 1 85.31 95 LEU A C 1
ATOM 718 O O . LEU A 1 95 ? 14.062 5.152 -0.473 1 85.31 95 LEU A O 1
ATOM 722 N N . GLU A 1 96 ? 12.18 4.168 -1.301 1 77.19 96 GLU A N 1
ATOM 723 C CA . GLU A 1 96 ? 12.266 3.076 -0.333 1 77.19 96 GLU A CA 1
ATOM 724 C C . GLU A 1 96 ? 13.586 2.32 -0.463 1 77.19 96 GLU A C 1
ATOM 726 O O . GLU A 1 96 ? 14.227 2.006 0.541 1 77.19 96 GLU A O 1
ATOM 731 N N . GLN A 1 97 ? 13.922 2.039 -1.638 1 76.44 97 GLN A N 1
ATOM 732 C CA . GLN A 1 97 ? 15.172 1.334 -1.9 1 76.44 97 GLN A CA 1
ATOM 733 C C . GLN A 1 97 ? 16.375 2.156 -1.448 1 76.44 97 GLN A C 1
ATOM 735 O O . GLN A 1 97 ? 17.312 1.619 -0.866 1 76.44 97 GLN A O 1
ATOM 740 N N . ASP A 1 98 ? 16.328 3.404 -1.688 1 79.25 98 ASP A N 1
ATOM 741 C CA . ASP A 1 98 ? 17.406 4.312 -1.322 1 79.25 98 ASP A CA 1
ATOM 742 C C . ASP A 1 98 ? 17.562 4.406 0.194 1 79.25 98 ASP A C 1
ATOM 744 O O . ASP A 1 98 ? 18.672 4.445 0.712 1 79.25 98 ASP A O 1
ATOM 748 N N . LEU A 1 99 ? 16.438 4.453 0.835 1 77.94 99 LEU A N 1
ATOM 749 C CA . LEU A 1 99 ? 16.453 4.578 2.289 1 77.94 99 LEU A CA 1
ATOM 750 C C . LEU A 1 99 ? 16.969 3.297 2.941 1 77.94 99 LEU A C 1
ATOM 752 O O . LEU A 1 99 ? 17.641 3.35 3.967 1 77.94 99 LEU A O 1
ATOM 756 N N . ILE A 1 100 ? 16.688 2.18 2.375 1 72.25 100 ILE A N 1
ATOM 757 C CA . ILE A 1 100 ? 17.172 0.894 2.867 1 72.25 100 ILE A CA 1
ATOM 758 C C . ILE A 1 100 ? 18.672 0.791 2.65 1 72.25 100 ILE A C 1
ATOM 760 O O . ILE A 1 100 ? 19.422 0.392 3.555 1 72.25 100 ILE A O 1
ATOM 764 N N . ALA A 1 101 ? 19.156 1.165 1.464 1 71.62 101 ALA A N 1
ATOM 765 C CA . ALA A 1 101 ? 20.562 1.047 1.088 1 71.62 101 ALA A CA 1
ATOM 766 C C . ALA A 1 101 ? 21.438 1.973 1.93 1 71.62 101 ALA A C 1
ATOM 768 O O . ALA A 1 101 ? 22.609 1.685 2.164 1 71.62 101 ALA A O 1
ATOM 769 N N . SER A 1 102 ? 20.922 3.125 2.301 1 69.25 102 SER A N 1
ATOM 770 C CA . SER A 1 102 ? 21.688 4.133 3.029 1 69.25 102 SER A CA 1
ATOM 771 C C . SER A 1 102 ? 21.969 3.688 4.461 1 69.25 102 SER A C 1
ATOM 773 O O . SER A 1 102 ? 22.859 4.219 5.117 1 69.25 102 SER A O 1
ATOM 775 N N . GLY A 1 103 ? 21.594 2.627 4.949 1 58 103 GLY A N 1
ATOM 776 C CA . GLY A 1 103 ? 21.781 2.105 6.293 1 58 103 GLY A CA 1
ATOM 777 C C . GLY A 1 103 ? 20.938 2.826 7.34 1 58 103 GLY A C 1
ATOM 778 O O . GLY A 1 103 ? 19.938 3.455 7.008 1 58 103 GLY A O 1
ATOM 779 N N . ARG A 1 104 ? 21.344 2.838 8.812 1 51.59 104 ARG A N 1
ATOM 780 C CA . ARG A 1 104 ? 20.641 3.197 10.039 1 51.59 104 ARG A CA 1
ATOM 781 C C . ARG A 1 104 ? 20.297 4.684 10.047 1 51.59 104 ARG A C 1
ATOM 783 O O . ARG A 1 104 ? 19.359 5.102 10.734 1 51.59 104 ARG A O 1
ATOM 790 N N . ARG A 1 105 ? 21.109 5.582 9.469 1 51.28 105 ARG A N 1
ATOM 791 C CA . ARG A 1 105 ? 20.922 6.984 9.828 1 51.28 105 ARG A CA 1
ATOM 792 C C . ARG A 1 105 ? 19.891 7.641 8.906 1 51.28 105 ARG A C 1
ATOM 794 O O . ARG A 1 105 ? 19.703 8.859 8.953 1 51.28 105 ARG A O 1
ATOM 801 N N . PRO A 1 106 ? 19.438 6.926 7.895 1 55.31 106 PRO A N 1
ATOM 802 C CA . PRO A 1 106 ? 18.578 7.527 6.879 1 55.31 106 PRO A CA 1
ATOM 803 C C . PRO A 1 106 ? 17.188 7.883 7.414 1 55.31 106 PRO A C 1
ATOM 805 O O . PRO A 1 106 ? 16.516 8.75 6.859 1 55.31 106 PRO A O 1
ATOM 808 N N . ARG A 1 107 ? 16.906 7.504 8.672 1 59.03 107 ARG A N 1
ATOM 809 C CA . ARG A 1 107 ? 15.57 7.551 9.25 1 59.03 107 ARG A CA 1
ATOM 810 C C . ARG A 1 107 ? 15.227 8.953 9.734 1 59.03 107 ARG A C 1
ATOM 812 O O . ARG A 1 107 ? 14.102 9.211 10.172 1 59.03 107 ARG A O 1
ATOM 819 N N . GLN A 1 108 ? 16.109 9.828 9.305 1 67.25 108 GLN A N 1
ATOM 820 C CA . GLN A 1 108 ? 15.75 11.141 9.828 1 67.25 108 GLN A CA 1
ATOM 821 C C . GLN A 1 108 ? 15.789 12.203 8.734 1 67.25 108 GLN A C 1
ATOM 823 O O . GLN A 1 108 ? 15.914 13.398 9.023 1 67.25 108 GLN A O 1
ATOM 828 N N . ARG A 1 109 ? 15.594 11.75 7.566 1 81.56 109 ARG A N 1
ATOM 829 C CA . ARG A 1 109 ? 15.703 12.664 6.434 1 81.56 109 ARG A CA 1
ATOM 830 C C . ARG A 1 109 ? 14.469 13.555 6.328 1 81.56 109 ARG A C 1
ATOM 832 O O . ARG A 1 109 ? 14.578 14.742 6 1 81.56 109 ARG A O 1
ATOM 839 N N . PHE A 1 110 ? 13.328 12.977 6.73 1 88.56 110 PHE A N 1
ATOM 840 C CA . PHE A 1 110 ? 12.102 13.766 6.656 1 88.56 110 PHE A CA 1
ATOM 841 C C . PHE A 1 110 ? 12.133 14.906 7.664 1 88.56 110 PHE A C 1
ATOM 843 O O . PHE A 1 110 ? 11.539 15.961 7.438 1 88.56 110 PHE A O 1
ATOM 850 N N . GLY A 1 111 ? 12.898 14.727 8.742 1 90.44 111 GLY A N 1
ATOM 851 C CA . GLY A 1 111 ? 13.109 15.805 9.695 1 90.44 111 GLY A CA 1
ATOM 852 C C . GLY A 1 111 ? 13.773 17.031 9.086 1 90.44 111 GLY A C 1
ATOM 853 O O . GLY A 1 111 ? 13.367 18.156 9.352 1 90.44 111 GLY A O 1
ATOM 854 N N . ASP A 1 112 ? 14.719 16.719 8.242 1 90.19 112 ASP A N 1
ATOM 855 C CA . ASP A 1 112 ? 15.422 17.7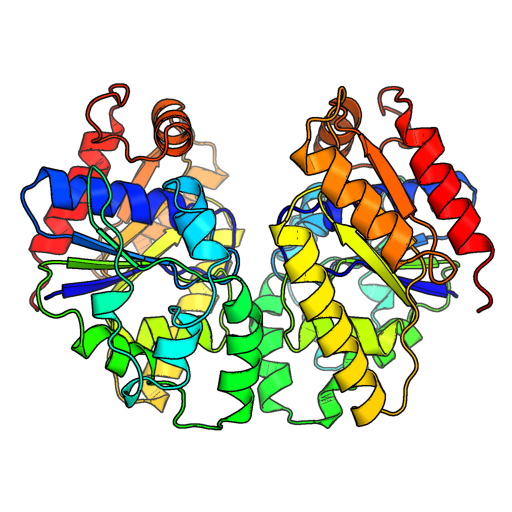97 7.547 1 90.19 112 ASP A CA 1
ATOM 856 C C . ASP A 1 112 ? 14.484 18.547 6.602 1 90.19 112 ASP A C 1
ATOM 858 O O . ASP A 1 112 ? 14.578 19.766 6.461 1 90.19 112 ASP A O 1
ATOM 862 N N . VAL A 1 113 ? 13.586 17.859 5.977 1 91.88 113 VAL A N 1
ATOM 863 C CA . VAL A 1 113 ? 12.602 18.453 5.078 1 91.88 113 VAL A CA 1
ATOM 864 C C . VAL A 1 113 ? 11.664 19.359 5.871 1 91.88 113 VAL A C 1
ATOM 866 O O . VAL A 1 113 ? 11.406 20.5 5.473 1 91.88 113 VAL A O 1
ATOM 869 N N . LEU A 1 114 ? 11.242 18.891 7.023 1 93.44 114 LEU A N 1
ATOM 870 C CA . LEU A 1 114 ? 10.297 19.641 7.844 1 93.44 114 LEU A CA 1
ATOM 871 C C . LEU A 1 114 ? 10.93 20.922 8.367 1 93.44 114 LEU A C 1
ATOM 873 O O . LEU A 1 114 ? 10.25 21.938 8.531 1 93.44 114 LEU A O 1
ATOM 877 N N . ASP A 1 115 ? 12.203 20.891 8.578 1 92.62 115 ASP A N 1
ATOM 878 C CA . ASP A 1 115 ? 12.922 22.047 9.094 1 92.62 115 ASP A CA 1
ATOM 879 C C . ASP A 1 115 ? 12.891 23.203 8.102 1 92.62 115 ASP A C 1
ATOM 881 O O . ASP A 1 115 ? 13.055 24.359 8.484 1 92.62 115 ASP A O 1
ATOM 885 N N . GLN A 1 116 ? 12.664 22.875 6.906 1 92.94 116 GLN A N 1
ATOM 886 C CA . GLN A 1 116 ? 12.648 23.891 5.855 1 92.94 116 GLN A CA 1
ATOM 887 C C . GLN A 1 116 ? 11.25 24.469 5.664 1 92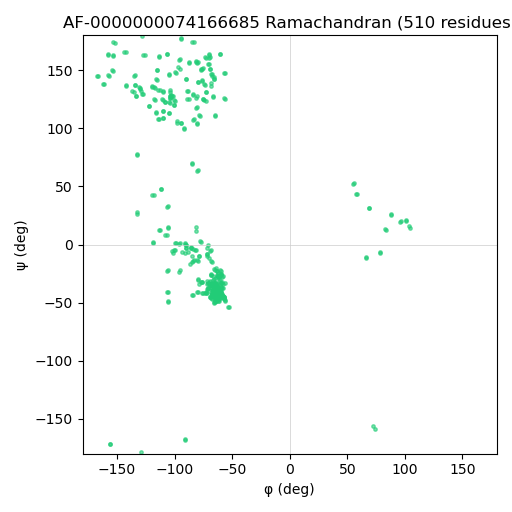.94 116 GLN A C 1
ATOM 889 O O . GLN A 1 116 ? 11.062 25.375 4.855 1 92.94 116 GLN A O 1
ATOM 894 N N . LEU A 1 117 ? 10.266 23.953 6.387 1 94.69 117 LEU A N 1
ATOM 895 C CA . LEU A 1 117 ? 8.859 24.297 6.172 1 94.69 117 LEU A CA 1
ATOM 896 C C . LEU A 1 117 ? 8.266 24.953 7.41 1 94.69 117 LEU A C 1
ATOM 898 O O . LEU A 1 117 ? 7.09 24.734 7.727 1 94.69 117 LEU A O 1
ATOM 902 N N . GLN A 1 118 ? 8.961 25.859 8.07 1 92.56 118 GLN A N 1
ATOM 903 C CA . GLN A 1 118 ? 8.625 26.391 9.383 1 92.56 118 GLN A CA 1
ATOM 904 C C . GLN A 1 118 ? 7.652 27.562 9.266 1 92.56 118 GLN A C 1
ATOM 906 O O . GLN A 1 118 ? 7.145 28.062 10.281 1 92.56 118 GLN A O 1
ATOM 911 N N . ASP A 1 119 ? 7.301 27.969 8.141 1 95.06 119 ASP A N 1
ATOM 912 C CA . ASP A 1 119 ? 6.426 29.109 7.953 1 95.06 119 ASP A CA 1
ATOM 913 C C . ASP A 1 119 ? 4.957 28.719 8.117 1 95.06 119 ASP A C 1
ATOM 915 O O . ASP A 1 119 ? 4.082 29.594 8.164 1 95.06 119 ASP A O 1
ATOM 919 N N . TYR A 1 120 ? 4.605 27.453 8.305 1 98 120 TYR A N 1
ATOM 920 C CA . TYR A 1 120 ? 3.234 26.984 8.438 1 98 120 TYR A CA 1
ATOM 921 C C . TYR A 1 120 ? 2.865 26.781 9.906 1 98 120 TYR A C 1
ATOM 923 O O . TYR A 1 120 ? 3.73 26.5 10.734 1 98 120 TYR A O 1
ATOM 931 N N . ASP A 1 121 ? 1.586 27.016 10.18 1 98 121 ASP A N 1
ATOM 932 C CA . ASP A 1 121 ? 1.082 26.688 11.508 1 98 121 ASP A CA 1
ATOM 933 C C . ASP A 1 121 ? 0.967 25.172 11.695 1 98 121 ASP A C 1
ATOM 935 O O . ASP A 1 121 ? 1.302 24.641 12.758 1 98 121 ASP A O 1
ATOM 939 N N . TYR A 1 122 ? 0.478 24.5 10.664 1 98.44 122 TYR A N 1
ATOM 940 C CA . TYR A 1 122 ? 0.244 23.062 10.711 1 98.44 122 TYR A CA 1
ATOM 941 C C . TYR A 1 122 ? 0.77 22.391 9.453 1 98.44 122 TYR A C 1
ATOM 943 O O . TYR A 1 122 ? 0.621 22.906 8.344 1 98.44 122 TYR A O 1
ATOM 951 N N . VAL A 1 123 ? 1.412 21.266 9.656 1 98.56 123 VAL A N 1
ATOM 952 C CA . VAL A 1 123 ? 1.845 20.391 8.57 1 98.56 123 VAL A CA 1
ATOM 953 C C . VAL A 1 123 ? 1.238 19 8.758 1 98.56 123 VAL A C 1
ATOM 955 O O . VAL A 1 123 ? 1.402 18.375 9.805 1 98.56 123 VAL A O 1
ATOM 958 N N . LEU A 1 124 ? 0.447 18.562 7.789 1 98.81 124 LEU A N 1
ATOM 959 C CA . LEU A 1 124 ? -0.1 17.203 7.754 1 98.81 124 LEU A CA 1
ATOM 960 C C . LEU A 1 124 ? 0.631 16.344 6.73 1 98.81 124 LEU A C 1
ATOM 962 O O . LEU A 1 124 ? 0.743 16.734 5.562 1 98.81 124 LEU A O 1
ATOM 966 N N . ILE A 1 125 ? 1.119 15.211 7.168 1 98.56 125 ILE A N 1
ATOM 967 C CA . ILE A 1 125 ? 1.876 14.344 6.277 1 98.56 125 ILE A CA 1
ATOM 968 C C . ILE A 1 125 ? 1.067 13.078 5.98 1 98.56 125 ILE A C 1
ATOM 970 O O . ILE A 1 125 ? 0.819 12.273 6.879 1 98.56 125 ILE A O 1
ATOM 974 N N . ASP A 1 126 ? 0.682 12.891 4.746 1 98.56 126 ASP A N 1
ATOM 975 C CA . ASP A 1 126 ? -0.022 11.703 4.273 1 98.56 126 ASP A CA 1
ATOM 976 C C . ASP A 1 126 ? 0.951 10.555 4.012 1 98.56 126 ASP A C 1
ATOM 978 O O . ASP A 1 126 ? 1.576 10.492 2.953 1 98.56 126 ASP A O 1
ATOM 982 N N . ALA A 1 127 ? 0.972 9.617 4.895 1 97.19 127 ALA A N 1
ATOM 983 C CA . ALA A 1 127 ? 1.955 8.539 4.852 1 97.19 127 ALA A CA 1
ATOM 984 C C . ALA A 1 127 ? 1.461 7.387 3.986 1 97.19 127 ALA A C 1
ATOM 986 O O . ALA A 1 127 ? 0.254 7.219 3.793 1 97.19 127 ALA A O 1
ATOM 987 N N . PRO A 1 128 ? 2.344 6.574 3.439 1 94.69 128 PRO A N 1
ATOM 988 C CA . PRO A 1 128 ? 1.934 5.422 2.631 1 94.69 128 PRO A CA 1
ATOM 989 C C . PRO A 1 128 ? 1.352 4.289 3.473 1 94.69 128 PRO A C 1
ATOM 991 O O . PRO A 1 128 ? 1.598 4.219 4.68 1 94.69 128 PRO A O 1
ATOM 994 N N . PRO A 1 129 ? 0.616 3.402 2.869 1 91.75 129 PRO A N 1
ATOM 995 C CA . PRO A 1 129 ? 0.048 2.246 3.562 1 91.75 129 PRO A CA 1
ATOM 996 C C . PRO A 1 129 ? 1.062 1.12 3.758 1 91.75 129 PRO A C 1
ATOM 998 O O . PRO A 1 129 ? 0.877 0.02 3.23 1 91.75 129 PRO A O 1
ATOM 1001 N N . SER A 1 130 ? 2.045 1.356 4.473 1 88.75 130 SER A N 1
ATOM 1002 C CA . SER A 1 130 ? 3.119 0.414 4.766 1 88.75 130 SER A CA 1
ATOM 1003 C C . SER A 1 130 ? 3.781 0.729 6.105 1 88.75 130 SER A C 1
ATOM 1005 O O . SER A 1 130 ? 3.553 1.796 6.68 1 88.75 130 SER A O 1
ATOM 1007 N N . LEU A 1 131 ? 4.504 -0.245 6.594 1 86.19 131 LEU A N 1
ATOM 1008 C CA . LEU A 1 131 ? 5.336 -0.038 7.773 1 86.19 131 LEU A CA 1
ATOM 1009 C C . LEU A 1 131 ? 6.812 0.023 7.395 1 86.19 131 LEU A C 1
ATOM 1011 O O . LEU A 1 131 ? 7.672 -0.432 8.148 1 86.19 131 LEU A O 1
ATOM 1015 N N . GLY A 1 132 ? 7.031 0.539 6.223 1 85.38 132 GLY A N 1
ATOM 1016 C CA . GLY A 1 132 ? 8.375 0.56 5.668 1 85.38 132 GLY A CA 1
ATOM 1017 C C . GLY A 1 132 ? 9.141 1.821 6.016 1 85.38 132 GLY A C 1
ATOM 1018 O O . GLY A 1 132 ? 8.727 2.594 6.875 1 85.38 132 GLY A O 1
ATOM 1019 N N . PRO A 1 133 ? 10.242 2.041 5.352 1 86.75 133 PRO A N 1
ATOM 1020 C CA . PRO A 1 133 ? 11.164 3.117 5.711 1 86.75 133 PRO A CA 1
ATOM 1021 C C . PRO A 1 133 ? 10.555 4.504 5.539 1 86.75 133 PRO A C 1
ATOM 1023 O O . PRO A 1 133 ? 10.859 5.418 6.312 1 86.75 133 PRO A O 1
ATOM 1026 N N . ILE A 1 134 ? 9.742 4.695 4.527 1 90.56 134 ILE A N 1
ATOM 1027 C CA . ILE A 1 134 ? 9.141 6.008 4.328 1 90.56 134 ILE A CA 1
ATOM 1028 C C . ILE A 1 134 ? 8.227 6.34 5.504 1 90.56 134 ILE A C 1
ATOM 1030 O O . ILE A 1 134 ? 8.305 7.434 6.07 1 90.56 134 ILE A O 1
ATOM 1034 N N . ASN A 1 135 ? 7.414 5.387 5.883 1 92.25 135 ASN A N 1
ATOM 1035 C CA . ASN A 1 135 ? 6.527 5.586 7.023 1 92.25 135 ASN A CA 1
ATOM 1036 C C . ASN A 1 135 ? 7.316 5.855 8.305 1 92.25 135 ASN A C 1
ATOM 1038 O O . ASN A 1 135 ? 6.949 6.727 9.094 1 92.25 135 ASN A O 1
ATOM 1042 N N . ASP A 1 136 ? 8.406 5.125 8.484 1 90.75 136 ASP A N 1
ATOM 1043 C CA . ASP A 1 136 ? 9.25 5.332 9.656 1 90.75 136 ASP A CA 1
ATOM 1044 C C . ASP A 1 136 ? 9.781 6.766 9.711 1 90.75 136 ASP A C 1
ATOM 1046 O O . ASP A 1 136 ? 9.781 7.395 10.773 1 90.75 136 ASP A O 1
ATOM 1050 N N . ASN A 1 137 ? 10.211 7.234 8.609 1 91.75 137 ASN A N 1
ATOM 1051 C CA . ASN A 1 137 ? 10.734 8.594 8.531 1 91.75 137 ASN A CA 1
ATOM 1052 C C . ASN A 1 137 ? 9.664 9.625 8.859 1 91.75 137 ASN A C 1
ATOM 1054 O O . ASN A 1 137 ? 9.938 10.617 9.539 1 91.75 137 ASN A O 1
ATOM 1058 N N . VAL A 1 138 ? 8.469 9.375 8.367 1 95.12 138 VAL A N 1
ATOM 1059 C CA . VAL A 1 138 ? 7.355 10.281 8.602 1 95.12 138 VAL A CA 1
ATOM 1060 C C . VAL A 1 138 ? 7.008 10.312 10.086 1 95.12 138 VAL A C 1
ATOM 1062 O O . VAL A 1 138 ? 6.848 11.383 10.672 1 95.12 138 VAL A O 1
ATOM 1065 N N . LEU A 1 139 ? 6.945 9.133 10.719 1 95.44 139 LEU A N 1
ATOM 1066 C CA . LEU A 1 139 ? 6.59 9.023 12.125 1 95.44 139 LEU A CA 1
ATOM 1067 C C . LEU A 1 139 ? 7.648 9.672 13.008 1 95.44 139 LEU A C 1
ATOM 1069 O O . LEU A 1 139 ? 7.316 10.383 13.961 1 95.44 139 LEU A O 1
ATOM 1073 N N . LEU A 1 140 ? 8.914 9.484 12.68 1 93.75 140 LEU A N 1
ATOM 1074 C CA . LEU A 1 140 ? 10.016 10.023 13.469 1 93.75 140 LEU A CA 1
ATOM 1075 C C . LEU A 1 140 ? 10.094 11.539 13.328 1 93.75 140 LEU A C 1
ATOM 1077 O O . LEU A 1 140 ? 10.469 12.234 14.273 1 93.75 140 LEU A O 1
ATOM 1081 N N . ALA A 1 141 ? 9.75 11.984 12.195 1 93.56 141 ALA A N 1
ATOM 1082 C CA . ALA A 1 141 ? 9.836 13.422 11.93 1 93.56 141 ALA A CA 1
ATOM 1083 C C . ALA A 1 141 ? 8.688 14.172 12.602 1 93.56 141 ALA A C 1
ATOM 1085 O O . ALA A 1 141 ? 8.891 15.242 13.164 1 93.56 141 ALA A O 1
ATOM 1086 N N . ALA A 1 142 ? 7.477 13.664 12.578 1 95.19 142 ALA A N 1
ATOM 1087 C CA . ALA A 1 142 ? 6.301 14.367 13.07 1 95.19 142 ALA A CA 1
ATOM 1088 C C . ALA A 1 142 ? 6.145 14.188 14.578 1 95.19 142 ALA A C 1
ATOM 1090 O O . ALA A 1 142 ? 5.773 15.125 15.289 1 95.19 142 ALA A O 1
ATOM 1091 N N . GLU A 1 143 ? 6.336 13.016 15.055 1 94.56 143 GLU A N 1
ATOM 1092 C CA . GLU A 1 143 ? 6.25 12.578 16.438 1 94.56 143 GLU A CA 1
ATOM 1093 C C . GLU A 1 143 ? 4.816 12.672 16.953 1 94.56 143 GLU A C 1
ATOM 1095 O O . GLU A 1 143 ? 4.531 12.273 18.094 1 94.56 143 GLU A O 1
ATOM 1100 N N . ASP A 1 144 ? 3.908 13.289 16.281 1 97.62 144 ASP A N 1
ATOM 1101 C CA . ASP A 1 144 ? 2.469 13.273 16.516 1 97.62 144 ASP A CA 1
ATOM 1102 C C . ASP A 1 144 ? 1.728 12.57 15.383 1 97.62 144 ASP A C 1
ATOM 1104 O O . ASP A 1 144 ? 1.969 12.859 14.211 1 97.62 144 ASP A O 1
ATOM 1108 N N . ILE A 1 145 ? 0.791 11.656 15.773 1 98.25 145 ILE A N 1
ATOM 1109 C CA . ILE A 1 145 ? 0.181 10.836 14.734 1 98.25 145 ILE A CA 1
ATOM 1110 C C . ILE A 1 145 ? -1.339 10.867 14.875 1 98.25 145 ILE A C 1
ATOM 1112 O O . ILE A 1 145 ? -1.862 10.875 15.992 1 98.25 145 ILE A O 1
ATOM 1116 N N . ILE A 1 146 ? -2.01 11.039 13.766 1 98.69 146 ILE A N 1
ATOM 1117 C CA . ILE A 1 146 ? -3.439 10.789 13.609 1 98.69 146 ILE A CA 1
ATOM 1118 C C . ILE A 1 146 ? -3.656 9.461 12.883 1 98.69 146 ILE A C 1
ATOM 1120 O O . ILE A 1 146 ? -3.086 9.234 11.812 1 98.69 146 ILE A O 1
ATOM 1124 N N . ILE A 1 147 ? -4.477 8.586 13.453 1 98.44 147 ILE A N 1
ATOM 1125 C CA . ILE A 1 147 ? -4.594 7.23 12.93 1 98.44 147 ILE A CA 1
ATOM 1126 C C . ILE A 1 147 ? -5.992 7.012 12.359 1 98.44 147 ILE A C 1
ATOM 1128 O O . ILE A 1 147 ? -6.961 6.887 13.109 1 98.44 147 ILE A O 1
ATOM 1132 N N . PRO A 1 148 ? -6.102 6.941 11.055 1 98.31 148 PRO A N 1
ATOM 1133 C CA . PRO A 1 148 ? -7.375 6.547 10.453 1 98.31 148 PRO A CA 1
ATOM 1134 C C . PRO A 1 148 ? -7.598 5.035 10.477 1 98.31 148 PRO A C 1
ATOM 1136 O O . PRO A 1 148 ? -6.66 4.266 10.242 1 98.31 148 PRO A O 1
ATOM 1139 N N . VAL A 1 149 ? -8.82 4.586 10.75 1 97.56 149 VAL A N 1
ATOM 1140 C CA . VAL A 1 149 ? -9.211 3.182 10.758 1 97.56 149 VAL A CA 1
ATOM 1141 C C . VAL A 1 149 ? -10.633 3.039 10.219 1 97.56 149 VAL A C 1
ATOM 1143 O O . VAL A 1 149 ? -11.297 4.035 9.93 1 97.56 149 VAL A O 1
ATOM 1146 N N . GLU A 1 150 ? -10.953 1.841 9.922 1 96.25 150 GLU A N 1
ATOM 1147 C CA . GLU A 1 150 ? -12.352 1.508 9.672 1 96.25 150 GLU A CA 1
ATOM 1148 C C . GLU A 1 150 ? -12.953 0.718 10.828 1 96.25 150 GLU A C 1
ATOM 1150 O O . GLU A 1 150 ? -12.219 0.203 11.68 1 96.25 150 GLU A O 1
ATOM 1155 N N . ALA A 1 151 ? -14.242 0.648 10.852 1 95.25 151 ALA A N 1
ATOM 1156 C CA . ALA A 1 151 ? -14.93 -0.066 11.922 1 95.25 151 ALA A CA 1
ATOM 1157 C C . ALA A 1 151 ? -15.031 -1.558 11.609 1 95.25 151 ALA A C 1
ATOM 1159 O O . ALA A 1 151 ? -16.125 -2.09 11.43 1 95.25 151 ALA A O 1
ATOM 1160 N N . ASP A 1 152 ? -13.891 -2.229 11.664 1 92.25 152 ASP A N 1
ATOM 1161 C CA . ASP A 1 152 ? -13.891 -3.66 11.383 1 92.25 152 ASP A CA 1
ATOM 1162 C C . ASP A 1 152 ? -12.727 -4.355 12.094 1 92.25 152 ASP A C 1
ATOM 1164 O O . ASP A 1 152 ? -11.859 -3.693 12.664 1 92.25 152 ASP A O 1
ATOM 1168 N N . ASP A 1 153 ? -12.688 -5.645 12.023 1 89.69 153 ASP A N 1
ATOM 1169 C CA . ASP A 1 153 ? -11.711 -6.453 12.758 1 89.69 153 ASP A CA 1
ATOM 1170 C C . ASP A 1 153 ? -10.312 -6.293 12.172 1 89.69 153 ASP A C 1
ATOM 1172 O O . ASP A 1 153 ? -9.32 -6.34 12.898 1 89.69 153 ASP A O 1
ATOM 1176 N N . SER A 1 154 ? -10.242 -6.199 10.914 1 90.19 154 SER A N 1
ATOM 1177 C CA . SER A 1 154 ? -8.93 -6.059 10.297 1 90.19 154 SER A CA 1
ATOM 1178 C C . SER A 1 154 ? -8.25 -4.762 10.734 1 90.19 154 SER A C 1
ATOM 1180 O O . SER A 1 154 ? -7.027 -4.707 10.859 1 90.19 154 SER A O 1
ATOM 1182 N N . SER A 1 155 ? -9.039 -3.75 10.945 1 92.81 155 SER A N 1
ATOM 1183 C CA . SER A 1 155 ? -8.5 -2.48 11.414 1 92.81 155 SER A CA 1
ATOM 1184 C C . SER A 1 155 ? -7.988 -2.6 12.844 1 92.81 155 SER A C 1
ATOM 1186 O O . SER A 1 155 ? -7.02 -1.935 13.219 1 92.81 155 SER A O 1
ATOM 1188 N N . VAL A 1 156 ? -8.641 -3.412 13.641 1 91.62 156 VAL A N 1
ATOM 1189 C CA . VAL A 1 156 ? -8.18 -3.656 15 1 91.62 156 VAL A CA 1
ATOM 1190 C C . VAL A 1 156 ? -6.797 -4.305 14.969 1 91.62 156 VAL A C 1
ATOM 1192 O O . VAL A 1 156 ? -5.879 -3.867 15.672 1 91.62 156 VAL A O 1
ATOM 1195 N N . LEU A 1 157 ? -6.656 -5.27 14.109 1 89.38 157 LEU A N 1
ATOM 1196 C CA . LEU A 1 157 ? -5.363 -5.934 13.961 1 89.38 157 LEU A CA 1
ATOM 1197 C C . LEU A 1 157 ? -4.32 -4.973 13.414 1 89.38 157 LEU A C 1
ATOM 1199 O O . LEU A 1 157 ? -3.17 -4.973 13.859 1 89.38 157 LEU A O 1
ATOM 1203 N N . ALA A 1 158 ? -4.723 -4.188 12.492 1 91.12 158 ALA A N 1
ATOM 1204 C CA . ALA A 1 158 ? -3.818 -3.242 11.844 1 91.12 158 ALA A CA 1
ATOM 1205 C C . ALA A 1 158 ? -3.277 -2.227 12.852 1 91.12 158 ALA A C 1
ATOM 1207 O O . ALA A 1 158 ? -2.098 -1.871 12.805 1 91.12 158 ALA A O 1
ATOM 1208 N N . ILE A 1 159 ? -4.113 -1.743 13.719 1 94 159 ILE A N 1
ATOM 1209 C CA . ILE A 1 159 ? -3.662 -0.725 14.664 1 94 159 ILE A CA 1
ATOM 1210 C C . ILE A 1 159 ? -2.684 -1.341 15.664 1 94 159 ILE A C 1
ATOM 1212 O O . ILE A 1 159 ? -1.733 -0.685 16.094 1 94 159 ILE A O 1
ATOM 1216 N N . GLU A 1 160 ? -2.914 -2.566 16 1 91.31 160 GLU A N 1
ATOM 1217 C CA . GLU A 1 160 ? -1.973 -3.25 16.875 1 91.31 160 GLU A CA 1
ATOM 1218 C C . GLU A 1 160 ? -0.584 -3.328 16.25 1 91.31 160 GLU A C 1
ATOM 1220 O O . GLU A 1 160 ? 0.422 -3.1 16.922 1 91.31 160 GLU A O 1
ATOM 1225 N N . HIS A 1 161 ? -0.578 -3.617 14.992 1 90.19 161 HIS A N 1
ATOM 1226 C CA . HIS A 1 161 ? 0.688 -3.658 14.273 1 90.19 161 HIS A CA 1
ATOM 1227 C C . HIS A 1 161 ? 1.355 -2.287 14.25 1 90.19 161 HIS A C 1
ATOM 1229 O O . HIS A 1 161 ? 2.568 -2.18 14.445 1 90.19 161 HIS A O 1
ATOM 1235 N N . LEU A 1 162 ? 0.579 -1.305 14.016 1 93.56 162 LEU A N 1
ATOM 1236 C CA . LEU A 1 162 ? 1.099 0.058 13.984 1 93.56 162 LEU A CA 1
ATOM 1237 C C . LEU A 1 162 ? 1.666 0.461 15.336 1 93.56 162 LEU A C 1
ATOM 1239 O O . LEU A 1 162 ? 2.758 1.03 15.414 1 93.56 162 LEU A O 1
ATOM 1243 N N . LEU A 1 163 ? 0.941 0.185 16.438 1 94.62 163 LEU A N 1
ATOM 1244 C CA . LEU A 1 163 ? 1.385 0.54 17.781 1 94.62 163 LEU A CA 1
ATOM 1245 C C . LEU A 1 163 ? 2.674 -0.192 18.141 1 94.62 163 LEU A C 1
ATOM 1247 O O . LEU A 1 163 ? 3.564 0.383 18.781 1 94.62 163 LEU A O 1
ATOM 1251 N N . ASN A 1 164 ? 2.775 -1.434 17.719 1 92.38 164 ASN A N 1
ATOM 1252 C CA . ASN A 1 164 ? 4.012 -2.176 17.922 1 92.38 164 ASN A CA 1
ATOM 1253 C C . ASN A 1 164 ? 5.184 -1.539 17.172 1 92.38 164 ASN A C 1
ATOM 1255 O O . ASN A 1 164 ? 6.297 -1.477 17.703 1 92.38 164 ASN A O 1
ATOM 1259 N N . GLN A 1 165 ? 4.926 -1.152 15.945 1 89.56 165 GLN A N 1
ATOM 1260 C CA . GLN A 1 165 ? 5.949 -0.459 15.172 1 89.56 165 GLN A CA 1
ATOM 1261 C C . GLN A 1 165 ? 6.375 0.836 15.852 1 89.56 165 GLN A C 1
ATOM 1263 O O . GLN A 1 165 ? 7.562 1.159 15.898 1 89.56 165 GLN A O 1
ATOM 1268 N N . ILE A 1 166 ? 5.426 1.59 16.328 1 94.62 166 ILE A N 1
ATOM 1269 C CA . ILE A 1 166 ? 5.691 2.844 17.031 1 94.62 166 ILE A CA 1
ATOM 1270 C C . ILE A 1 166 ? 6.57 2.58 18.25 1 94.62 166 ILE A C 1
ATOM 1272 O O . ILE A 1 166 ? 7.559 3.281 18.469 1 94.62 166 ILE A O 1
ATOM 1276 N N . GLU A 1 167 ? 6.266 1.557 19 1 95 167 GLU A N 1
ATOM 1277 C CA . GLU A 1 167 ? 7.059 1.192 20.172 1 95 167 GLU A CA 1
ATOM 1278 C C . GLU A 1 167 ? 8.5 0.87 19.781 1 95 167 GLU A C 1
ATOM 1280 O O . GLU A 1 167 ? 9.438 1.272 20.469 1 95 167 GLU A O 1
ATOM 1285 N N . SER A 1 168 ? 8.578 0.147 18.734 1 91.31 168 SER A N 1
ATOM 1286 C CA . SER A 1 168 ? 9.914 -0.203 18.25 1 91.31 168 SER A CA 1
ATOM 1287 C C . SER A 1 168 ? 10.711 1.041 17.875 1 91.31 168 SER A C 1
ATOM 1289 O O . SER A 1 168 ? 11.906 1.128 18.156 1 91.31 168 SER A O 1
ATOM 1291 N N . LEU A 1 169 ? 10.094 1.938 17.188 1 91.12 169 LEU A N 1
ATOM 1292 C CA . LEU A 1 169 ? 10.742 3.186 16.781 1 91.12 169 LEU A CA 1
ATOM 1293 C C . LEU A 1 169 ? 11.117 4.012 18.016 1 91.12 169 LEU A C 1
ATOM 1295 O O . LEU A 1 169 ? 12.219 4.566 18.078 1 91.12 169 LEU A O 1
ATOM 1299 N N . GLU A 1 170 ? 10.219 4.035 18.969 1 94.81 170 GLU A N 1
ATOM 1300 C CA . GLU A 1 170 ? 10.484 4.797 20.188 1 94.81 170 GLU A CA 1
ATOM 1301 C C . GLU A 1 170 ? 11.703 4.258 20.938 1 94.81 170 GLU A C 1
ATOM 1303 O O . GLU A 1 170 ? 12.555 5.027 21.375 1 94.81 170 GLU A O 1
ATOM 1308 N N . ARG A 1 171 ? 11.859 2.994 21.078 1 93.25 171 ARG A N 1
ATOM 1309 C CA . ARG A 1 171 ? 12.984 2.348 21.766 1 93.25 171 ARG A CA 1
ATOM 1310 C C . ARG A 1 171 ? 14.281 2.545 20.984 1 93.25 171 ARG A C 1
ATOM 1312 O O . ARG A 1 171 ? 15.328 2.814 21.578 1 93.25 171 ARG A O 1
ATOM 1319 N N . GLY A 1 172 ? 14.148 2.492 19.734 1 89.94 172 GLY A N 1
ATOM 1320 C CA . GLY A 1 172 ? 15.336 2.521 18.891 1 89.94 172 GLY A CA 1
ATOM 1321 C C . GLY A 1 172 ? 15.898 3.916 18.703 1 89.94 172 GLY A C 1
ATOM 1322 O O . GLY A 1 172 ? 17.109 4.082 18.5 1 89.94 172 GLY A O 1
ATOM 1323 N N . TYR A 1 173 ? 15.008 4.891 18.75 1 90.38 173 TYR A N 1
ATOM 1324 C CA . TYR A 1 173 ? 15.461 6.242 18.422 1 90.38 173 TYR A CA 1
ATOM 1325 C C . TYR A 1 173 ? 15.273 7.18 19.609 1 90.38 173 TYR A C 1
ATOM 1327 O O . TYR A 1 173 ? 15.586 8.367 19.516 1 90.38 173 TYR A O 1
ATOM 1335 N N . ASP A 1 174 ? 14.844 6.742 20.641 1 91.5 174 ASP A N 1
ATOM 1336 C CA . ASP A 1 174 ? 14.648 7.508 21.875 1 91.5 174 ASP A CA 1
ATOM 1337 C C . ASP A 1 174 ? 13.773 8.734 21.625 1 91.5 174 ASP A C 1
ATOM 1339 O O . ASP A 1 174 ? 14.172 9.859 21.922 1 91.5 174 ASP A O 1
ATOM 1343 N N . VAL A 1 175 ? 12.617 8.461 21.016 1 92.62 175 VAL A N 1
ATOM 1344 C CA . VAL A 1 175 ? 11.609 9.484 20.75 1 92.62 175 VAL A CA 1
ATOM 1345 C C . VAL A 1 175 ? 10.266 9.039 21.328 1 92.62 175 VAL A C 1
ATOM 1347 O O . VAL A 1 175 ? 10.109 7.891 21.734 1 92.62 175 VAL A O 1
ATOM 1350 N N . ASP A 1 176 ? 9.422 10.016 21.453 1 94.94 176 ASP A N 1
ATOM 1351 C CA . ASP A 1 176 ? 8.055 9.742 21.875 1 94.94 176 ASP A CA 1
ATOM 1352 C C . ASP A 1 176 ? 7.055 10.109 20.781 1 94.94 176 ASP A C 1
ATOM 1354 O O . ASP A 1 176 ? 6.934 11.281 20.422 1 94.94 176 ASP A O 1
ATOM 1358 N N . ILE A 1 177 ? 6.422 9.133 20.25 1 96.12 177 ILE A N 1
ATOM 1359 C CA . ILE A 1 177 ? 5.398 9.344 19.234 1 96.12 177 ILE A CA 1
ATOM 1360 C C . ILE A 1 177 ? 4.012 9.25 19.859 1 96.12 177 ILE A C 1
ATOM 1362 O O . ILE A 1 177 ? 3.637 8.211 20.406 1 96.12 177 ILE A O 1
ATOM 1366 N N . ARG A 1 178 ? 3.264 10.352 19.75 1 96.88 178 ARG A N 1
ATOM 1367 C CA . ARG A 1 178 ? 2.014 10.438 20.5 1 96.88 178 ARG A CA 1
ATOM 1368 C C . ARG A 1 178 ? 0.812 10.359 19.562 1 96.88 178 ARG A C 1
ATOM 1370 O O . ARG A 1 178 ? 0.784 11.023 18.516 1 96.88 178 ARG A O 1
ATOM 1377 N N . GLU A 1 179 ? -0.154 9.492 19.922 1 97.62 179 GLU A N 1
ATOM 1378 C CA . GLU A 1 179 ? -1.433 9.461 19.219 1 97.62 179 GLU A CA 1
ATOM 1379 C C . GLU A 1 179 ? -2.287 10.672 19.578 1 97.62 179 GLU A C 1
ATOM 1381 O O . GLU A 1 179 ? -2.596 10.898 20.75 1 97.62 179 GLU A O 1
ATOM 1386 N N . ARG A 1 180 ? -2.688 11.438 18.547 1 98.25 180 ARG A N 1
ATOM 1387 C CA . ARG A 1 180 ? -3.416 12.672 18.812 1 98.25 180 ARG A CA 1
ATOM 1388 C C . ARG A 1 180 ? -4.898 12.516 18.484 1 98.25 180 ARG A C 1
ATOM 1390 O O . ARG A 1 180 ? -5.738 13.234 19.031 1 98.25 180 ARG A O 1
ATOM 1397 N N . ALA A 1 181 ? -5.215 11.57 17.656 1 98.5 181 ALA A N 1
ATOM 1398 C CA . ALA A 1 181 ? -6.605 11.281 17.312 1 98.5 181 ALA A CA 1
ATOM 1399 C C . ALA A 1 181 ? -6.727 9.953 16.578 1 98.5 181 ALA A C 1
ATOM 1401 O O . ALA A 1 181 ? -5.828 9.562 15.82 1 98.5 181 ALA A O 1
ATOM 1402 N N . ILE A 1 182 ? -7.801 9.258 16.828 1 98.56 182 ILE A N 1
ATOM 1403 C CA . ILE A 1 182 ? -8.234 8.102 16.047 1 98.56 182 ILE A CA 1
ATOM 1404 C C . ILE A 1 182 ? -9.469 8.461 15.227 1 98.56 182 ILE A C 1
ATOM 1406 O O . ILE A 1 182 ? -10.477 8.922 15.781 1 98.56 182 ILE A O 1
ATOM 1410 N N . LEU A 1 183 ? -9.398 8.305 13.93 1 98.62 183 LEU A N 1
ATOM 1411 C CA . LEU A 1 183 ? -10.539 8.602 13.07 1 98.62 183 LEU A CA 1
ATOM 1412 C C . LEU A 1 183 ? -11.125 7.324 12.492 1 98.62 183 LEU A C 1
ATOM 1414 O O . LEU A 1 183 ? -10.516 6.699 11.617 1 98.62 183 LEU A O 1
ATOM 1418 N N . ILE A 1 184 ? -12.297 6.93 12.938 1 98.44 184 ILE A N 1
ATOM 1419 C CA . ILE A 1 184 ? -13.016 5.801 12.359 1 98.44 184 ILE A CA 1
ATOM 1420 C C . ILE A 1 184 ? -13.797 6.266 11.125 1 98.44 184 ILE A C 1
ATOM 1422 O O . ILE A 1 184 ? -14.844 6.906 11.25 1 98.44 184 ILE A O 1
ATOM 1426 N N . SER A 1 185 ? -13.305 5.863 9.969 1 97.56 185 SER A N 1
ATOM 1427 C CA . SER A 1 185 ? -13.805 6.414 8.711 1 97.56 185 SER A CA 1
ATOM 1428 C C . SER A 1 185 ? -14.883 5.516 8.109 1 97.56 185 SER A C 1
ATOM 1430 O O . SER A 1 185 ? -15.008 4.348 8.484 1 97.56 185 SER A O 1
ATOM 1432 N N . ASN A 1 186 ? -15.664 6.043 7.262 1 95.75 186 ASN A N 1
ATOM 1433 C CA . ASN A 1 186 ? -16.641 5.34 6.422 1 95.75 186 ASN A CA 1
ATOM 1434 C C . ASN A 1 186 ? -17.641 4.551 7.258 1 95.75 186 ASN A C 1
ATOM 1436 O O . ASN A 1 186 ? -17.938 3.396 6.945 1 95.75 186 ASN A O 1
ATOM 1440 N N . VAL A 1 187 ? -18.125 5.109 8.297 1 96.88 187 VAL A N 1
ATOM 1441 C CA . VAL A 1 187 ? -19.078 4.441 9.188 1 96.88 187 VAL A CA 1
ATOM 1442 C C . VAL A 1 187 ? -20.484 4.523 8.594 1 96.88 187 VAL A C 1
ATOM 1444 O O . VAL A 1 187 ? -20.953 5.602 8.219 1 96.88 187 VAL A O 1
ATOM 1447 N N . ASN A 1 188 ? -21.062 3.395 8.508 1 94 188 ASN A N 1
ATOM 1448 C CA . ASN A 1 188 ? -22.422 3.336 8.008 1 94 188 ASN A CA 1
ATOM 1449 C C . ASN A 1 188 ? -23.438 3.148 9.133 1 94 188 ASN A C 1
ATOM 1451 O O . ASN A 1 188 ? -23.312 2.221 9.938 1 94 188 ASN A O 1
ATOM 1455 N N . TYR A 1 189 ? -24.438 4.016 9.195 1 92.25 189 TYR A N 1
ATOM 1456 C CA . TYR A 1 189 ? -25.516 3.859 10.156 1 92.25 189 TYR A CA 1
ATOM 1457 C C . TYR A 1 189 ? -26.781 3.355 9.469 1 92.25 189 TYR A C 1
ATOM 1459 O O . TYR A 1 189 ? -27.094 3.766 8.344 1 92.25 189 TYR A O 1
ATOM 1467 N N . PRO A 1 190 ? -27.609 2.541 10.125 1 94.31 190 PRO A N 1
ATOM 1468 C CA . PRO A 1 190 ? -27.344 2.041 11.477 1 94.31 190 PRO A CA 1
ATOM 1469 C C . PRO A 1 190 ? -26.188 1.049 11.523 1 94.31 190 PRO A C 1
ATOM 1471 O O . PRO A 1 190 ? -25.922 0.364 10.539 1 94.31 190 PRO A O 1
ATOM 1474 N N . LEU A 1 191 ? -25.547 1.031 12.648 1 93.88 191 LEU A N 1
ATOM 1475 C CA . LEU A 1 191 ? -24.375 0.169 12.805 1 93.88 191 LEU A CA 1
ATOM 1476 C C . LEU A 1 191 ? -24.781 -1.301 12.797 1 93.88 191 LEU A C 1
ATOM 1478 O O . LEU A 1 191 ? -25.797 -1.67 13.383 1 93.88 191 LEU A O 1
ATOM 1482 N N . ASP A 1 192 ? -24.047 -2.084 12.117 1 93.06 192 ASP A N 1
ATOM 1483 C CA . ASP A 1 192 ? -24.156 -3.52 12.359 1 93.06 192 ASP A CA 1
ATOM 1484 C C . ASP A 1 192 ? -23.312 -3.945 13.555 1 93.06 192 ASP A C 1
ATOM 1486 O O . ASP A 1 192 ? -22.625 -3.119 14.164 1 93.06 192 ASP A O 1
ATOM 1490 N N . ASN A 1 193 ? -23.422 -5.199 13.93 1 93.25 193 ASN A N 1
ATOM 1491 C CA . ASN A 1 193 ? -22.766 -5.703 15.133 1 93.25 193 ASN A CA 1
ATOM 1492 C C . ASN A 1 193 ? -21.25 -5.59 15.023 1 93.25 193 ASN A C 1
ATOM 1494 O O . ASN A 1 193 ? -20.578 -5.211 15.992 1 93.25 193 ASN A O 1
ATOM 1498 N N . GLU A 1 194 ? -20.781 -5.848 13.922 1 91.12 194 GLU A N 1
ATOM 1499 C CA . GLU A 1 194 ? -19.328 -5.801 13.719 1 91.12 194 GLU A CA 1
ATOM 1500 C C . GLU A 1 194 ? -18.797 -4.383 13.891 1 91.12 194 GLU A C 1
ATOM 1502 O O . GLU A 1 194 ? -17.797 -4.172 14.578 1 91.12 194 GLU A O 1
ATOM 1507 N N . GLN A 1 195 ? -19.406 -3.461 13.266 1 94 195 GLN A N 1
ATOM 1508 C CA . GLN A 1 195 ? -19 -2.064 13.383 1 94 195 GLN A CA 1
ATOM 1509 C C . GLN A 1 195 ? -19.109 -1.568 14.82 1 94 195 GLN A C 1
ATOM 1511 O O . GLN A 1 195 ? -18.219 -0.885 15.32 1 94 195 GLN A O 1
ATOM 1516 N N . ALA A 1 196 ? -20.25 -1.915 15.438 1 96.25 196 ALA A N 1
ATOM 1517 C CA . ALA A 1 196 ? -20.469 -1.497 16.812 1 96.25 196 ALA A CA 1
ATOM 1518 C C . ALA A 1 196 ? -19.359 -2.025 17.734 1 96.25 196 ALA A C 1
ATOM 1520 O O . ALA A 1 196 ? -18.844 -1.289 18.562 1 96.25 196 ALA A O 1
ATOM 1521 N N . ASP A 1 197 ? -19.031 -3.246 17.547 1 96.06 197 ASP A N 1
ATOM 1522 C CA . ASP A 1 197 ? -18 -3.881 18.359 1 96.06 197 ASP A CA 1
ATOM 1523 C C . ASP A 1 197 ? -16.656 -3.217 18.141 1 96.06 197 ASP A C 1
ATOM 1525 O O . ASP A 1 197 ? -15.914 -2.967 19.094 1 96.06 197 ASP A O 1
ATOM 1529 N N . ALA A 1 198 ? -16.328 -2.994 16.906 1 95.69 198 ALA A N 1
ATOM 1530 C CA . ALA A 1 198 ? -15.039 -2.373 16.578 1 95.69 198 ALA A CA 1
ATOM 1531 C C . ALA A 1 198 ? -14.953 -0.964 17.141 1 95.69 198 ALA A C 1
ATOM 1533 O O . ALA A 1 198 ? -13.93 -0.587 17.719 1 95.69 198 ALA A O 1
ATOM 1534 N N . ILE A 1 199 ? -16.016 -0.2 17.016 1 96.94 199 ILE A N 1
ATOM 1535 C CA . ILE A 1 199 ? -16.062 1.167 17.516 1 96.94 199 ILE A CA 1
ATOM 1536 C C . ILE A 1 199 ? -15.875 1.158 19.031 1 96.94 199 ILE A C 1
ATOM 1538 O O . ILE A 1 199 ? -15.078 1.928 19.578 1 96.94 199 ILE A O 1
ATOM 1542 N N . ALA A 1 200 ? -16.562 0.264 19.672 1 97.25 200 ALA A N 1
ATOM 1543 C CA . ALA A 1 200 ? -16.438 0.134 21.125 1 97.25 200 ALA A CA 1
ATOM 1544 C C . ALA A 1 200 ? -15.008 -0.224 21.516 1 97.25 200 ALA A C 1
ATOM 1546 O O . ALA A 1 200 ? -14.484 0.297 22.5 1 97.25 200 ALA A O 1
ATOM 1547 N N . TRP A 1 201 ? -14.461 -1.083 20.766 1 97.12 201 TRP A N 1
ATOM 1548 C CA . TRP A 1 201 ? -13.086 -1.501 21.047 1 97.12 201 TRP A CA 1
ATOM 1549 C C . TRP A 1 201 ? -12.133 -0.321 20.938 1 97.12 201 TRP A C 1
ATOM 1551 O O . TRP A 1 201 ? -11.281 -0.13 21.812 1 97.12 201 TRP A O 1
ATOM 1561 N N . PHE A 1 202 ? -12.211 0.492 19.875 1 97.38 202 PHE A N 1
ATOM 1562 C CA . PHE A 1 202 ? -11.344 1.648 19.688 1 97.38 202 PHE A CA 1
ATOM 1563 C C . PHE A 1 202 ? -11.531 2.66 20.812 1 97.38 202 PHE A C 1
ATOM 1565 O O . PHE A 1 202 ? -10.562 3.211 21.344 1 97.38 202 PHE A O 1
ATOM 1572 N N . GLU A 1 203 ? -12.781 2.92 21.188 1 97.56 203 GLU A N 1
ATOM 1573 C CA . GLU A 1 203 ? -13.078 3.867 22.25 1 97.56 203 GLU A CA 1
ATOM 1574 C C . GLU A 1 203 ? -12.469 3.416 23.578 1 97.56 203 GLU A C 1
ATOM 1576 O O . GLU A 1 203 ? -11.883 4.219 24.297 1 97.56 203 GLU A O 1
ATOM 1581 N N . ASP A 1 204 ? -12.609 2.156 23.844 1 97.25 204 ASP A N 1
ATOM 1582 C CA . ASP A 1 204 ? -12.07 1.606 25.078 1 97.25 204 ASP A CA 1
ATOM 1583 C C . ASP A 1 204 ? -10.539 1.639 25.078 1 97.25 204 ASP A C 1
ATOM 1585 O O . ASP A 1 204 ? -9.922 2.047 26.062 1 97.25 204 ASP A O 1
ATOM 1589 N N . THR A 1 205 ? -9.961 1.226 24.031 1 96 205 THR A N 1
ATOM 1590 C CA . THR A 1 205 ? -8.516 1.093 23.906 1 96 205 THR A CA 1
ATOM 1591 C C . THR A 1 205 ? -7.836 2.453 24.016 1 96 205 THR A C 1
ATOM 1593 O O . THR A 1 205 ? -6.742 2.562 24.578 1 96 205 THR A O 1
ATOM 1596 N N . PHE A 1 206 ? -8.461 3.492 23.5 1 97.25 206 PHE A N 1
ATOM 1597 C CA . PHE A 1 206 ? -7.785 4.781 23.438 1 97.25 206 PHE A CA 1
ATOM 1598 C C . PHE A 1 206 ? -8.352 5.75 24.469 1 97.25 206 PHE A C 1
ATOM 1600 O O . PHE A 1 206 ? -8.039 6.941 24.438 1 97.25 206 PHE A O 1
ATOM 1607 N N . ASP A 1 207 ? -9.172 5.207 25.281 1 96.38 207 ASP A N 1
ATOM 1608 C CA . ASP A 1 207 ? -9.688 6.031 26.375 1 96.38 207 ASP A CA 1
ATOM 1609 C C . ASP A 1 207 ? -8.555 6.617 27.219 1 96.38 207 ASP A C 1
ATOM 1611 O O . ASP A 1 207 ? -7.68 5.883 27.672 1 96.38 207 ASP A O 1
ATOM 1615 N N . GLY A 1 208 ? -8.594 7.953 27.344 1 94.88 208 GLY A N 1
ATOM 1616 C CA . GLY A 1 208 ? -7.555 8.625 28.109 1 94.88 208 GLY A CA 1
ATOM 1617 C C . GLY A 1 208 ? -6.258 8.789 27.344 1 94.88 208 GLY A C 1
ATOM 1618 O O . GLY A 1 208 ? -5.32 9.43 27.828 1 94.88 208 GLY A O 1
ATOM 1619 N N . ARG A 1 209 ? -6.164 8.242 26.219 1 94.69 209 ARG A N 1
ATOM 1620 C CA . ARG A 1 209 ? -4.938 8.273 25.438 1 94.69 209 ARG A CA 1
ATOM 1621 C C . ARG A 1 209 ? -5.07 9.242 24.266 1 94.69 209 ARG A C 1
ATOM 1623 O O . ARG A 1 209 ? -4.211 10.102 24.062 1 94.69 209 ARG A O 1
ATOM 1630 N N . ALA A 1 210 ? -6.145 9.102 23.531 1 97.12 210 ALA A N 1
ATOM 1631 C CA . ALA A 1 210 ? -6.434 9.953 22.391 1 97.12 210 ALA A CA 1
ATOM 1632 C C . ALA A 1 210 ? -7.93 9.977 22.078 1 97.12 210 ALA A C 1
ATOM 1634 O O . ALA A 1 210 ? -8.617 8.969 22.25 1 97.12 210 ALA A O 1
ATOM 1635 N N . PRO A 1 211 ? -8.406 11.078 21.641 1 98.12 211 PRO A N 1
ATOM 1636 C CA . PRO A 1 211 ? -9.828 11.117 21.281 1 98.12 211 PRO A CA 1
ATOM 1637 C C . PRO A 1 211 ? -10.141 10.266 20.047 1 98.12 211 PRO A C 1
ATOM 1639 O O . PRO A 1 211 ? -9.32 10.172 19.141 1 98.12 211 PRO A O 1
ATOM 1642 N N . VAL A 1 212 ? -11.359 9.672 20.047 1 98.38 212 VAL A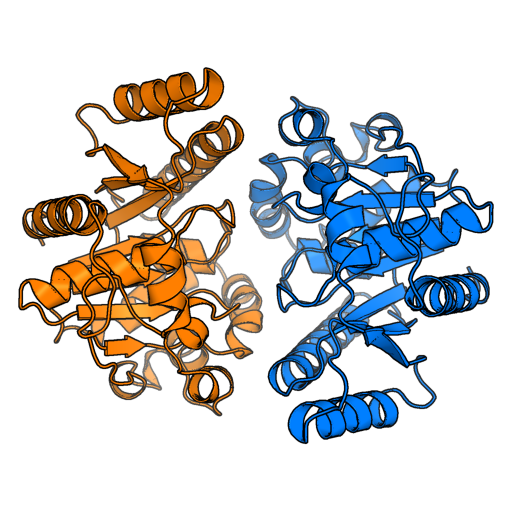 N 1
ATOM 1643 C CA . VAL A 1 212 ? -11.859 8.867 18.938 1 98.38 212 VAL A CA 1
ATOM 1644 C C . VAL A 1 212 ? -13 9.602 18.234 1 98.38 212 VAL A C 1
ATOM 1646 O O . VAL A 1 212 ? -13.953 10.047 18.875 1 98.38 212 VAL A O 1
ATOM 1649 N N . PHE A 1 213 ? -12.867 9.805 16.906 1 98.62 213 PHE A N 1
ATOM 1650 C CA . PHE A 1 213 ? -13.891 10.461 16.094 1 98.62 213 PHE A CA 1
ATOM 1651 C C . PHE A 1 213 ? -14.469 9.5 15.07 1 98.62 213 PHE A C 1
ATOM 1653 O O . PHE A 1 213 ? -13.758 8.648 14.539 1 98.62 213 PHE A O 1
ATOM 1660 N N . GLU A 1 214 ? -15.781 9.578 14.82 1 98.19 214 GLU A N 1
ATOM 1661 C CA . GLU A 1 214 ? -16.438 8.805 13.773 1 98.19 214 GLU A CA 1
ATOM 1662 C C . GLU A 1 214 ? -16.766 9.664 12.562 1 98.19 214 GLU A C 1
ATOM 1664 O O . GLU A 1 214 ? -17.422 10.703 12.688 1 98.19 214 GLU A O 1
ATOM 1669 N N . VAL A 1 215 ? -16.266 9.297 11.461 1 98.31 215 VAL A N 1
ATOM 1670 C CA . VAL A 1 215 ? -16.625 9.938 10.203 1 98.31 215 VAL A CA 1
ATOM 1671 C C . VAL A 1 215 ? -17.562 9.039 9.414 1 98.31 215 VAL A C 1
ATOM 1673 O O . VAL A 1 215 ? -17.156 7.988 8.914 1 98.31 215 VAL A O 1
ATOM 1676 N N . ARG A 1 216 ? -18.734 9.43 9.25 1 97.81 216 ARG A N 1
ATOM 1677 C CA . ARG A 1 216 ? -19.75 8.633 8.57 1 97.81 216 ARG A CA 1
ATOM 1678 C C . ARG A 1 216 ? -19.547 8.648 7.059 1 97.81 216 ARG A C 1
ATOM 1680 O O . ARG A 1 216 ? -18.984 9.602 6.516 1 97.81 216 ARG A O 1
ATOM 1687 N N . ASN A 1 217 ? -19.984 7.559 6.488 1 96.56 217 ASN A N 1
ATOM 1688 C CA . ASN A 1 217 ? -20.016 7.508 5.031 1 96.56 217 ASN A CA 1
ATOM 1689 C C . ASN A 1 217 ? -21 8.523 4.453 1 96.56 217 ASN A C 1
ATOM 1691 O O . ASN A 1 217 ? -22.203 8.422 4.664 1 96.56 217 ASN A O 1
ATOM 1695 N N . ARG A 1 218 ? -20.469 9.562 3.797 1 97.25 218 ARG A N 1
ATOM 1696 C CA . ARG A 1 218 ? -21.266 10.609 3.174 1 97.25 218 ARG A CA 1
ATOM 1697 C C . ARG A 1 218 ? -20.844 10.828 1.725 1 97.25 218 ARG A C 1
ATOM 1699 O O . ARG A 1 218 ? -19.656 10.938 1.429 1 97.25 218 ARG A O 1
ATOM 1706 N N . ALA A 1 219 ? -21.797 10.891 0.812 1 96.94 219 ALA A N 1
ATOM 1707 C CA . ALA A 1 219 ? -21.516 11.164 -0.597 1 96.94 219 ALA A CA 1
ATOM 1708 C C . ALA A 1 219 ? -20.797 12.5 -0.77 1 96.94 219 ALA A C 1
ATOM 1710 O O . ALA A 1 219 ? -19.969 12.648 -1.663 1 96.94 219 ALA A O 1
ATOM 1711 N N . ALA A 1 220 ? -21.125 13.445 0.064 1 97.88 220 ALA A N 1
ATOM 1712 C CA . ALA A 1 220 ? -20.531 14.781 -0.004 1 97.88 220 ALA A CA 1
ATOM 1713 C C . ALA A 1 220 ? -19.016 14.727 0.134 1 97.88 220 ALA A C 1
ATOM 1715 O O . ALA A 1 220 ? -18.297 15.523 -0.476 1 97.88 220 ALA A O 1
ATOM 1716 N N . ILE A 1 221 ? -18.516 13.852 0.956 1 98.19 221 ILE A N 1
ATOM 1717 C CA . ILE A 1 221 ? -17.078 13.695 1.144 1 98.19 221 ILE A CA 1
ATOM 1718 C C . ILE A 1 221 ? -16.438 13.219 -0.157 1 98.19 221 ILE A C 1
ATOM 1720 O O . ILE A 1 221 ? -15.453 13.805 -0.625 1 98.19 221 ILE A O 1
ATOM 1724 N N . LYS A 1 222 ? -17.016 12.203 -0.754 1 96.5 222 LYS A N 1
ATOM 1725 C CA . LYS A 1 222 ? -16.5 11.656 -2.008 1 96.5 222 LYS A CA 1
ATOM 1726 C C . LYS A 1 222 ? -16.547 12.703 -3.119 1 96.5 222 LYS A C 1
ATOM 1728 O O . LYS A 1 222 ? -15.609 12.82 -3.912 1 96.5 222 LYS A O 1
ATOM 1733 N N . ARG A 1 223 ? -17.594 13.445 -3.17 1 97.19 223 ARG A N 1
ATOM 1734 C CA . ARG A 1 223 ? -17.766 14.453 -4.211 1 97.19 223 ARG A CA 1
ATOM 1735 C C . ARG A 1 223 ? -16.766 15.586 -4.055 1 97.19 223 ARG A C 1
ATOM 1737 O O . ARG A 1 223 ? -16.266 16.109 -5.047 1 97.19 223 ARG A O 1
ATOM 1744 N N . SER A 1 224 ? -16.516 16.016 -2.818 1 98.06 224 SER A N 1
ATOM 1745 C CA . SER A 1 224 ? -15.547 17.078 -2.594 1 98.06 224 SER A CA 1
ATOM 1746 C C . SER A 1 224 ? -14.148 16.656 -3.043 1 98.06 224 SER A C 1
ATOM 1748 O O . SER A 1 224 ? -13.422 17.438 -3.643 1 98.06 224 SER A O 1
ATOM 1750 N N . LEU A 1 225 ? -13.789 15.406 -2.748 1 97.56 225 LEU A N 1
ATOM 1751 C CA . LEU A 1 225 ? -12.516 14.883 -3.227 1 97.56 225 LEU A CA 1
ATOM 1752 C C . LEU A 1 225 ? -12.484 14.844 -4.75 1 97.56 225 LEU A C 1
ATOM 1754 O O . LEU A 1 225 ? -11.477 15.203 -5.359 1 97.56 225 LEU A O 1
ATOM 1758 N N . GLY A 1 226 ? -13.578 14.391 -5.312 1 95.88 226 GLY A N 1
ATOM 1759 C CA . GLY A 1 226 ? -13.68 14.367 -6.766 1 95.88 226 GLY A CA 1
ATOM 1760 C C . GLY A 1 226 ? -13.523 15.734 -7.398 1 95.88 226 GLY A C 1
ATOM 1761 O O . GLY A 1 226 ? -13.047 15.852 -8.531 1 95.88 226 GLY A O 1
ATOM 1762 N N . ALA A 1 227 ? -13.883 16.766 -6.637 1 96.75 227 ALA A N 1
ATOM 1763 C CA . ALA A 1 227 ? -13.781 18.141 -7.102 1 96.75 227 ALA A CA 1
ATOM 1764 C C . ALA A 1 227 ? -12.422 18.734 -6.762 1 96.75 227 ALA A C 1
ATOM 1766 O O . ALA A 1 227 ? -12.164 19.922 -7.023 1 96.75 227 ALA A O 1
ATOM 1767 N N . GLY A 1 228 ? -11.562 17.953 -6.105 1 97.69 228 GLY A N 1
ATOM 1768 C CA . GLY A 1 228 ? -10.195 18.359 -5.848 1 97.69 228 GLY A CA 1
ATOM 1769 C C . GLY A 1 228 ? -10.047 19.141 -4.551 1 97.69 228 GLY A C 1
ATOM 1770 O O . GLY A 1 228 ? -9.156 19.984 -4.426 1 97.69 228 GLY A O 1
ATOM 1771 N N . GLY A 1 229 ? -10.953 18.906 -3.594 1 98.25 229 GLY A N 1
ATOM 1772 C CA . GLY A 1 229 ? -10.859 19.656 -2.354 1 98.25 229 GLY A CA 1
ATOM 1773 C C . GLY A 1 229 ? -11.516 18.953 -1.18 1 98.25 229 GLY A C 1
ATOM 1774 O O . GLY A 1 229 ? -11.836 17.766 -1.258 1 98.25 229 GLY A O 1
ATOM 1775 N N . SER A 1 230 ? -11.633 19.625 -0.05 1 98.75 230 SER A N 1
ATOM 1776 C CA . SER A 1 230 ? -12.258 19.125 1.171 1 98.75 230 SER A CA 1
ATOM 1777 C C . SER A 1 230 ? -13.727 19.531 1.248 1 98.75 230 SER A C 1
ATOM 1779 O O . SER A 1 230 ? -14.234 20.219 0.358 1 98.75 230 SER A O 1
ATOM 1781 N N . ILE A 1 231 ? -14.383 19.094 2.264 1 98.69 231 ILE A N 1
ATOM 1782 C CA . ILE A 1 231 ? -15.797 19.406 2.449 1 98.69 231 ILE A CA 1
ATOM 1783 C C . ILE A 1 231 ? -15.938 20.828 2.982 1 98.69 231 ILE A C 1
ATOM 1785 O O . ILE A 1 231 ? -17.047 21.328 3.15 1 98.69 231 ILE A O 1
ATOM 1789 N N . PHE A 1 232 ? -14.844 21.562 3.133 1 98.62 232 PHE A N 1
ATOM 1790 C CA . PHE A 1 232 ? -14.852 22.953 3.57 1 98.62 232 PHE A CA 1
ATOM 1791 C C . PHE A 1 232 ? -14.656 23.906 2.389 1 98.62 232 PHE A C 1
ATOM 1793 O O . PHE A 1 232 ? -14.719 25.125 2.545 1 98.62 232 PHE A O 1
ATOM 1800 N N . GLY A 1 233 ? -14.406 23.344 1.272 1 97.25 233 GLY A N 1
ATOM 1801 C CA . GLY A 1 233 ? -14.188 24.156 0.09 1 97.25 233 GLY A CA 1
ATOM 1802 C C . GLY A 1 233 ? -15.383 25.016 -0.28 1 97.25 233 GLY A C 1
ATOM 1803 O O . GLY A 1 233 ? -16.5 24.734 0.144 1 97.25 233 GLY A O 1
ATOM 1804 N N . GLU A 1 234 ? -15.219 25.984 -1.084 1 93.75 234 GLU A N 1
ATOM 1805 C CA . GLU A 1 234 ? -16.25 26.953 -1.439 1 93.75 234 GLU A CA 1
ATOM 1806 C C . GLU A 1 234 ? -17.422 26.281 -2.125 1 93.75 234 GLU A C 1
ATOM 1808 O O . GLU A 1 234 ? -18.578 26.656 -1.879 1 93.75 234 GLU A O 1
ATOM 1813 N N . ASP A 1 235 ? -17.266 25.266 -2.965 1 92.5 235 ASP A N 1
ATOM 1814 C CA . ASP A 1 235 ? -18.344 24.641 -3.736 1 92.5 235 ASP A CA 1
ATOM 1815 C C . ASP A 1 235 ? -18.719 23.281 -3.156 1 92.5 235 ASP A C 1
ATOM 1817 O O . ASP A 1 235 ? -19.422 22.5 -3.799 1 92.5 235 ASP A O 1
ATOM 1821 N N . ALA A 1 236 ? -18.25 23.062 -1.9 1 96.56 236 ALA A N 1
ATOM 1822 C CA . ALA A 1 236 ? -18.531 21.75 -1.312 1 96.56 236 ALA A CA 1
ATOM 182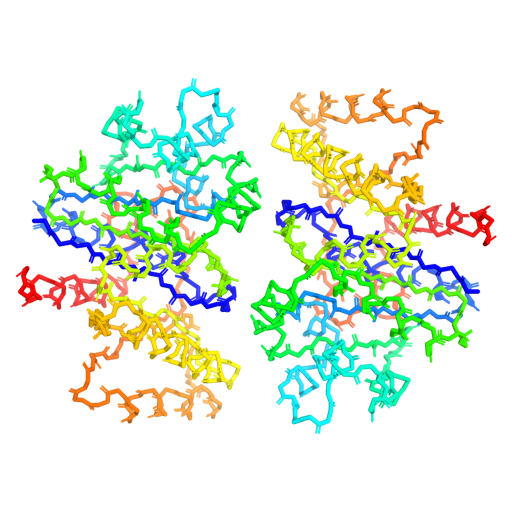3 C C . ALA A 1 236 ? -19.984 21.656 -0.84 1 96.56 236 ALA A C 1
ATOM 1825 O O . ALA A 1 236 ? -20.531 22.625 -0.319 1 96.56 236 ALA A O 1
ATOM 1826 N N . GLU A 1 237 ? -20.578 20.484 -1.034 1 97.56 237 GLU A N 1
ATOM 1827 C CA . GLU A 1 237 ? -21.906 20.219 -0.511 1 97.56 237 GLU A CA 1
ATOM 1828 C C . GLU A 1 237 ? -21.906 20.172 1.015 1 97.56 237 GLU A C 1
ATOM 1830 O O . GLU A 1 237 ? -20.969 19.672 1.627 1 97.56 237 GLU A O 1
ATOM 1835 N N . GLU A 1 238 ? -23 20.656 1.553 1 96.75 238 GLU A N 1
ATOM 1836 C CA . GLU A 1 238 ? -23.125 20.641 3.008 1 96.75 238 GLU A CA 1
ATOM 1837 C C . GLU A 1 238 ? -23.188 19.203 3.527 1 96.75 238 GLU A C 1
ATOM 1839 O O . GLU A 1 238 ? -23.797 18.328 2.896 1 96.75 238 GLU A O 1
ATOM 1844 N N . THR A 1 239 ? -22.578 18.969 4.652 1 98.19 239 THR A N 1
ATOM 1845 C CA . THR A 1 239 ? -22.578 17.656 5.297 1 98.19 239 THR A CA 1
ATOM 1846 C C . THR A 1 239 ? -22.375 17.797 6.805 1 98.19 239 THR A C 1
ATOM 1848 O O . THR A 1 239 ? -21.688 18.719 7.258 1 98.19 239 THR A O 1
ATOM 1851 N N . ASP A 1 240 ? -22.938 16.875 7.512 1 98 240 ASP A N 1
ATOM 1852 C CA . ASP A 1 240 ? -22.797 16.891 8.969 1 98 240 ASP A CA 1
ATOM 1853 C C . ASP A 1 240 ? -21.391 16.5 9.391 1 98 240 ASP A C 1
ATOM 1855 O O . ASP A 1 240 ? -21 16.719 10.531 1 98 240 ASP A O 1
ATOM 1859 N N . MET A 1 241 ? -20.578 16.078 8.531 1 98.44 241 MET A N 1
ATOM 1860 C CA . MET A 1 241 ? -19.203 15.672 8.844 1 98.44 241 MET A CA 1
ATOM 1861 C C . MET A 1 241 ? -18.297 16.875 8.977 1 98.44 241 MET A C 1
ATOM 1863 O O . MET A 1 241 ? -17.172 16.766 9.484 1 98.44 241 MET A O 1
ATOM 1867 N N . THR A 1 242 ? -18.766 18.062 8.523 1 98.62 242 THR A N 1
ATOM 1868 C CA . THR A 1 242 ? -17.984 19.266 8.75 1 98.62 242 THR A CA 1
ATOM 1869 C C . THR A 1 242 ? -17.766 19.5 10.242 1 98.62 242 THR A C 1
ATOM 1871 O O . THR A 1 242 ? -16.688 19.922 10.656 1 98.62 242 THR A O 1
ATOM 1874 N N . THR A 1 243 ? -18.797 19.172 11 1 98.62 243 THR A N 1
ATOM 1875 C CA . THR A 1 243 ? -18.672 19.344 12.445 1 98.62 243 THR A CA 1
ATOM 1876 C C . THR A 1 243 ? -17.641 18.391 13.016 1 98.62 243 THR A C 1
ATOM 1878 O O . THR A 1 243 ? -16.859 18.766 13.891 1 98.62 243 THR A O 1
ATOM 1881 N N . VAL A 1 244 ? -17.562 17.203 12.555 1 98.62 244 VAL A N 1
ATOM 1882 C CA . VAL A 1 244 ? -16.625 16.203 13.055 1 98.62 244 VAL A CA 1
ATOM 1883 C C . VAL A 1 244 ? -15.195 16.625 12.75 1 98.62 244 VAL A C 1
ATOM 1885 O O . VAL A 1 244 ? -14.336 16.625 13.633 1 98.62 244 VAL A O 1
ATOM 1888 N N . TYR A 1 245 ? -14.914 17 11.508 1 98.81 245 TYR A N 1
ATOM 1889 C CA . TYR A 1 245 ? -13.562 17.406 11.133 1 98.81 245 TYR A CA 1
ATOM 1890 C C . TYR A 1 245 ? -13.172 18.703 11.828 1 98.81 245 TYR A C 1
ATOM 1892 O O . TYR A 1 245 ? -12 18.906 12.164 1 98.81 245 TYR A O 1
ATOM 1900 N N . ASP A 1 246 ? -14.188 19.578 12.016 1 98.81 246 ASP A N 1
ATOM 1901 C CA . ASP A 1 246 ? -13.922 20.781 12.789 1 98.81 246 ASP A CA 1
ATOM 1902 C C . ASP A 1 246 ? -13.5 20.453 14.211 1 98.81 246 ASP A C 1
ATOM 1904 O O . ASP A 1 246 ? -12.617 21.094 14.773 1 98.81 246 ASP A O 1
ATOM 1908 N N . ASP A 1 247 ? -14.141 19.469 14.812 1 98.75 247 ASP A N 1
ATOM 1909 C CA . ASP A 1 247 ? -13.781 19 16.156 1 98.75 247 ASP A CA 1
ATOM 1910 C C . ASP A 1 247 ? -12.367 18.422 16.156 1 98.75 247 ASP A C 1
ATOM 1912 O O . ASP A 1 247 ? -11.625 18.594 17.125 1 98.75 247 ASP A O 1
ATOM 1916 N N . VAL A 1 248 ? -11.984 17.703 15.133 1 98.75 248 VAL A N 1
ATOM 1917 C CA . VAL A 1 248 ? -10.633 17.172 15.016 1 98.75 248 VAL A CA 1
ATOM 1918 C C . VAL A 1 248 ? -9.625 18.312 14.969 1 98.75 248 VAL A C 1
ATOM 1920 O O . VAL A 1 248 ? -8.617 18.297 15.672 1 98.75 248 VAL A O 1
ATOM 1923 N N . ALA A 1 249 ? -9.945 19.328 14.117 1 98.75 249 ALA A N 1
ATOM 1924 C CA . ALA A 1 249 ? -9.062 20.484 14.008 1 98.75 249 ALA A CA 1
ATOM 1925 C C . ALA A 1 249 ? -8.898 21.172 15.359 1 98.75 249 ALA A C 1
ATOM 1927 O O . ALA A 1 249 ? -7.785 21.547 15.75 1 98.75 249 ALA A O 1
ATOM 1928 N N . ALA A 1 250 ? -10 21.312 16.078 1 98.56 250 ALA A N 1
ATOM 1929 C CA . ALA A 1 250 ? -9.953 21.938 17.391 1 98.56 250 ALA A CA 1
ATOM 1930 C C . ALA A 1 250 ? -9.062 21.156 18.344 1 98.56 250 ALA A C 1
ATOM 1932 O O . ALA A 1 250 ? -8.312 21.734 19.141 1 98.56 250 ALA A O 1
ATOM 1933 N N . THR A 1 251 ? -9.172 19.891 18.281 1 98.06 251 THR A N 1
ATOM 1934 C CA . THR A 1 251 ? -8.344 19 19.094 1 98.06 251 THR A CA 1
ATOM 1935 C C . THR A 1 251 ? -6.867 19.203 18.781 1 98.06 251 THR A C 1
ATOM 1937 O O . THR A 1 251 ? -6.035 19.25 19.688 1 98.06 251 THR A O 1
ATOM 1940 N N . LEU A 1 252 ? -6.531 19.328 17.5 1 98.12 252 LEU A N 1
ATOM 1941 C CA . LEU A 1 252 ? -5.145 19.5 17.078 1 98.12 252 LEU A CA 1
ATOM 1942 C C . LEU A 1 252 ? -4.609 20.859 17.5 1 98.12 252 LEU A C 1
ATOM 1944 O O . LEU A 1 252 ? -3.418 21 17.797 1 98.12 252 LEU A O 1
ATOM 1948 N N . GLU A 1 253 ? -5.465 21.891 17.547 1 97.56 253 GLU A N 1
ATOM 1949 C CA . GLU A 1 253 ? -5.086 23.219 18 1 97.56 253 GLU A CA 1
ATOM 1950 C C . GLU A 1 253 ? -4.629 23.188 19.469 1 97.56 253 GLU A C 1
ATOM 1952 O O . GLU A 1 253 ? -3.789 24 19.875 1 97.56 253 GLU A O 1
ATOM 1957 N N . GLU A 1 254 ? -5.152 22.219 20.203 1 95.62 254 GLU A N 1
ATOM 1958 C CA . GLU A 1 254 ? -4.875 22.156 21.641 1 95.62 254 GLU A CA 1
ATOM 1959 C C . GLU A 1 254 ? -3.553 21.438 21.906 1 95.62 254 GLU A C 1
ATOM 1961 O O . GLU A 1 254 ? -3.023 21.5 23.016 1 95.62 254 GLU A O 1
ATOM 1966 N N . VAL A 1 255 ? -3.059 20.766 20.859 1 91.56 255 VAL A N 1
ATOM 1967 C CA . VAL A 1 255 ? -1.793 20.047 21.031 1 91.56 255 VAL A CA 1
ATOM 1968 C C . VAL A 1 255 ? -0.665 21.062 21.25 1 91.56 255 VAL A C 1
ATOM 1970 O O . VAL A 1 255 ? -0.603 22.078 20.562 1 91.56 255 VAL A O 1
ATOM 1973 N N . GLU A 1 256 ? 0.163 20.906 22.344 1 78.81 256 GLU A N 1
ATOM 1974 C CA . GLU A 1 256 ? 1.272 21.828 22.609 1 78.81 256 GLU A CA 1
ATOM 1975 C C . GLU A 1 256 ? 2.445 21.562 21.672 1 78.81 256 GLU A C 1
ATOM 1977 O O . GLU A 1 256 ? 2.701 20.406 21.297 1 78.81 256 GLU A O 1
ATOM 1982 N N . GLY A 1 257 ? 2.891 22.484 20.984 1 64.56 257 GLY A N 1
ATOM 1983 C CA . GLY A 1 257 ? 4.043 22.406 20.109 1 64.56 257 GLY A CA 1
ATOM 1984 C C . GLY A 1 257 ? 5.336 22.094 20.828 1 64.56 257 GLY A C 1
ATOM 1985 O O . GLY A 1 257 ? 5.438 22.312 22.047 1 64.56 257 GLY A O 1
ATOM 1986 N N . MET B 1 1 ? 4.914 -26.797 -14.102 1 94.5 1 MET B N 1
ATOM 1987 C CA . MET B 1 1 ? 4.297 -25.641 -13.461 1 94.5 1 MET B CA 1
ATOM 1988 C C . MET B 1 1 ? 4.922 -24.344 -13.961 1 94.5 1 MET B C 1
ATOM 1990 O O . MET B 1 1 ? 6.148 -24.219 -14.016 1 94.5 1 MET B O 1
ATOM 1994 N N . LYS B 1 2 ? 4.113 -23.484 -14.484 1 96.62 2 LYS B N 1
ATOM 1995 C CA . LYS B 1 2 ? 4.543 -22.156 -14.891 1 96.62 2 LYS B CA 1
ATOM 1996 C C . LYS B 1 2 ? 4.09 -21.094 -13.891 1 96.62 2 LYS B C 1
ATOM 1998 O O . LYS B 1 2 ? 2.928 -21.078 -13.477 1 96.62 2 LYS B O 1
ATOM 2003 N N . SER B 1 3 ? 4.957 -20.234 -13.469 1 97.12 3 SER B N 1
ATOM 2004 C CA . SER B 1 3 ? 4.621 -19.172 -12.523 1 97.12 3 SER B CA 1
ATOM 2005 C C . SER B 1 3 ? 4.812 -17.797 -13.148 1 97.12 3 SER B C 1
ATOM 2007 O O . SER B 1 3 ? 5.793 -17.562 -13.859 1 97.12 3 SER B O 1
ATOM 2009 N N . PHE B 1 4 ? 3.854 -16.938 -12.938 1 98.44 4 PHE B N 1
ATOM 2010 C CA . PHE B 1 4 ? 3.885 -15.578 -13.477 1 98.44 4 PHE B CA 1
ATOM 2011 C C . PHE B 1 4 ? 3.652 -14.555 -12.375 1 98.44 4 PHE B C 1
ATOM 2013 O O . PHE B 1 4 ? 2.695 -14.672 -11.602 1 98.44 4 PHE B O 1
ATOM 2020 N N . ALA B 1 5 ? 4.512 -13.578 -12.297 1 98.12 5 ALA B N 1
ATOM 2021 C CA . ALA B 1 5 ? 4.273 -12.422 -11.438 1 98.12 5 ALA B CA 1
ATOM 2022 C C . ALA B 1 5 ? 3.402 -11.391 -12.148 1 98.12 5 ALA B C 1
ATOM 2024 O O . ALA B 1 5 ? 3.611 -11.086 -13.32 1 98.12 5 ALA B O 1
ATOM 2025 N N . ILE B 1 6 ? 2.355 -10.938 -11.5 1 98.69 6 ILE B N 1
ATOM 2026 C CA . ILE B 1 6 ? 1.632 -9.742 -11.914 1 98.69 6 ILE B CA 1
ATOM 2027 C C . ILE B 1 6 ? 2.092 -8.547 -11.094 1 98.69 6 ILE B C 1
ATOM 2029 O O . ILE B 1 6 ? 1.688 -8.383 -9.938 1 98.69 6 ILE B O 1
ATOM 2033 N N . SER B 1 7 ? 2.895 -7.695 -11.742 1 97.25 7 SER B N 1
ATOM 2034 C CA . SER B 1 7 ? 3.602 -6.715 -10.922 1 97.25 7 SER B CA 1
ATOM 2035 C C . SER B 1 7 ? 3.68 -5.363 -11.633 1 97.25 7 SER B C 1
ATOM 2037 O O . SER B 1 7 ? 3.895 -5.305 -12.844 1 97.25 7 SER B O 1
ATOM 2039 N N . GLN B 1 8 ? 3.453 -4.363 -10.93 1 95.19 8 GLN B N 1
ATOM 2040 C CA . GLN B 1 8 ? 3.656 -2.955 -11.25 1 95.19 8 GLN B CA 1
ATOM 2041 C C . GLN B 1 8 ? 3.693 -2.105 -9.977 1 95.19 8 GLN B C 1
ATOM 2043 O O . GLN B 1 8 ? 2.959 -2.373 -9.023 1 95.19 8 GLN B O 1
ATOM 2048 N N . GLN B 1 9 ? 4.555 -1.196 -9.898 1 89.81 9 GLN B N 1
ATOM 2049 C CA . GLN B 1 9 ? 4.695 -0.411 -8.68 1 89.81 9 GLN B CA 1
ATOM 2050 C C . GLN B 1 9 ? 3.516 0.539 -8.5 1 89.81 9 GLN B C 1
ATOM 2052 O O . GLN B 1 9 ? 3.131 0.848 -7.367 1 89.81 9 GLN B O 1
ATOM 2057 N N . LYS B 1 10 ? 3.051 0.961 -9.555 1 89.12 10 LYS B N 1
ATOM 2058 C CA . LYS B 1 10 ? 1.907 1.865 -9.492 1 89.12 10 LYS B CA 1
ATOM 2059 C C . LYS B 1 10 ? 0.638 1.116 -9.094 1 89.12 10 LYS B C 1
ATOM 2061 O O . LYS B 1 10 ? 0.343 0.051 -9.641 1 89.12 10 LYS B O 1
ATOM 2066 N N . GLY B 1 11 ? -0.103 1.676 -8.078 1 88.44 11 GLY B N 1
ATOM 2067 C CA . GLY B 1 11 ? -1.383 1.125 -7.66 1 88.44 11 GLY B CA 1
ATOM 2068 C C . GLY B 1 11 ? -2.529 1.531 -8.57 1 88.44 11 GLY B C 1
ATOM 2069 O O . GLY B 1 11 ? -2.416 2.494 -9.328 1 88.44 11 GLY B O 1
ATOM 2070 N N . GLY B 1 12 ? -3.572 0.78 -8.594 1 88.62 12 GLY B N 1
ATOM 2071 C CA . GLY B 1 12 ? -4.793 1.165 -9.289 1 88.62 12 GLY B CA 1
ATOM 2072 C C . GLY B 1 12 ? -4.754 0.86 -10.773 1 88.62 12 GLY B C 1
ATOM 2073 O O . GLY B 1 12 ? -5.648 1.269 -11.516 1 88.62 12 GLY B O 1
ATOM 2074 N N . VAL B 1 13 ? -3.775 0.076 -11.148 1 92 13 VAL B N 1
ATOM 2075 C CA . VAL B 1 13 ? -3.619 -0.149 -12.586 1 92 13 VAL B CA 1
ATOM 2076 C C . VAL B 1 13 ? -4.246 -1.487 -12.969 1 92 13 VAL B C 1
ATOM 2078 O O . VAL B 1 13 ? -4.062 -1.968 -14.094 1 92 13 VAL B O 1
ATOM 2081 N N . GLY B 1 14 ? -4.836 -2.191 -11.992 1 95.19 14 GLY B N 1
ATOM 2082 C CA . GLY B 1 14 ? -5.59 -3.396 -12.305 1 95.19 14 GLY B CA 1
ATOM 2083 C C . GLY B 1 14 ? -4.816 -4.672 -12.031 1 95.19 14 GLY B C 1
ATOM 2084 O O . GLY B 1 14 ? -5.086 -5.711 -12.641 1 95.19 14 GLY B O 1
ATOM 2085 N N . LYS B 1 15 ? -3.812 -4.656 -11.219 1 97.25 15 LYS B N 1
ATOM 2086 C CA . LYS B 1 15 ? -3.039 -5.852 -10.898 1 97.25 15 LYS B CA 1
ATOM 2087 C C . LYS B 1 15 ? -3.945 -6.98 -10.414 1 97.25 15 LYS B C 1
ATOM 2089 O O . LYS B 1 15 ? -3.949 -8.07 -10.992 1 97.25 15 LYS B O 1
ATOM 2094 N N . THR B 1 16 ? -4.738 -6.668 -9.406 1 98.12 16 THR B N 1
ATOM 2095 C CA . THR B 1 16 ? -5.605 -7.676 -8.805 1 98.12 16 THR B CA 1
ATOM 2096 C C . THR B 1 16 ? -6.688 -8.109 -9.781 1 98.12 16 THR B C 1
ATOM 2098 O O . THR B 1 16 ? -6.949 -9.305 -9.938 1 98.12 16 THR B O 1
ATOM 2101 N N . THR B 1 17 ? -7.281 -7.102 -10.461 1 98.25 17 THR B N 1
ATOM 2102 C CA . THR B 1 17 ? -8.312 -7.387 -11.453 1 98.25 17 THR B CA 1
ATOM 2103 C C . THR B 1 17 ? -7.777 -8.328 -12.531 1 98.25 17 THR B C 1
ATOM 2105 O O . THR B 1 17 ? -8.43 -9.312 -12.883 1 98.25 17 THR B O 1
ATOM 2108 N N . ASN B 1 18 ? -6.609 -8.023 -12.969 1 98.75 18 ASN B N 1
ATOM 2109 C CA . ASN B 1 18 ? -6.02 -8.836 -14.031 1 98.75 18 ASN B CA 1
ATOM 2110 C C . ASN B 1 18 ? -5.617 -10.219 -13.523 1 98.75 18 ASN B C 1
ATOM 2112 O O . ASN B 1 18 ? -5.762 -11.211 -14.234 1 98.75 18 ASN B O 1
ATOM 2116 N N . THR B 1 19 ? -5.094 -10.312 -12.297 1 98.88 19 THR B N 1
ATOM 2117 C CA . THR B 1 19 ? -4.742 -11.609 -11.727 1 98.88 19 THR B CA 1
ATOM 2118 C C . THR B 1 19 ? -5.957 -12.531 -11.688 1 98.88 19 THR B C 1
ATOM 2120 O O . THR B 1 19 ? -5.883 -13.68 -12.141 1 98.88 19 THR B O 1
ATOM 2123 N N . ILE B 1 20 ? -7.062 -12.008 -11.234 1 98.88 20 ILE B N 1
ATOM 2124 C CA . ILE B 1 20 ? -8.281 -12.797 -11.062 1 98.88 20 ILE B CA 1
ATOM 2125 C C . ILE B 1 20 ? -8.812 -13.234 -12.43 1 98.88 20 ILE B C 1
ATOM 2127 O O . ILE B 1 20 ? -9.156 -14.398 -12.617 1 98.88 20 ILE B O 1
ATOM 2131 N N . ASN B 1 21 ? -8.82 -12.32 -13.352 1 98.94 21 ASN B N 1
ATOM 2132 C CA . ASN B 1 21 ? -9.43 -12.633 -14.633 1 98.94 21 ASN B CA 1
ATOM 2133 C C . ASN B 1 21 ? -8.523 -13.523 -15.484 1 98.94 21 ASN B C 1
ATOM 2135 O O . ASN B 1 21 ? -9.008 -14.359 -16.25 1 98.94 21 ASN B O 1
ATOM 2139 N N . ILE B 1 22 ? -7.188 -13.398 -15.391 1 98.94 22 ILE B N 1
ATOM 2140 C CA . ILE B 1 22 ? -6.273 -14.305 -16.078 1 98.94 22 ILE B CA 1
ATOM 2141 C C . ILE B 1 22 ? -6.387 -15.703 -15.469 1 98.94 22 ILE B C 1
ATOM 2143 O O . ILE B 1 22 ? -6.441 -16.703 -16.188 1 98.94 22 ILE B O 1
ATOM 2147 N N . ALA B 1 23 ? -6.461 -15.781 -14.125 1 98.94 23 ALA B N 1
ATOM 2148 C CA . ALA B 1 23 ? -6.664 -17.062 -13.453 1 98.94 23 ALA B CA 1
ATOM 2149 C C . ALA B 1 23 ? -7.961 -17.719 -13.914 1 98.94 23 ALA B C 1
ATOM 2151 O O . ALA B 1 23 ? -7.984 -18.922 -14.203 1 98.94 23 ALA B O 1
ATOM 2152 N N . GLY B 1 24 ? -9 -16.891 -13.984 1 98.88 24 GLY B N 1
ATOM 2153 C CA . GLY B 1 24 ? -10.281 -17.391 -14.477 1 98.88 24 GLY B CA 1
ATOM 2154 C C . GLY B 1 24 ? -10.211 -17.906 -15.898 1 98.88 24 GLY B C 1
ATOM 2155 O O . GLY B 1 24 ? -10.781 -18.953 -16.203 1 98.88 24 GLY B O 1
ATOM 2156 N N . ALA B 1 25 ? -9.531 -17.203 -16.734 1 98.88 25 ALA B N 1
ATOM 2157 C CA . ALA B 1 25 ? -9.398 -17.609 -18.125 1 98.88 25 ALA B CA 1
ATOM 2158 C C . ALA B 1 25 ? -8.648 -18.922 -18.25 1 98.88 25 ALA B C 1
ATOM 2160 O O . ALA B 1 25 ? -9.07 -19.828 -18.984 1 98.88 25 ALA B O 1
ATOM 2161 N N . LEU B 1 26 ? -7.547 -19.031 -17.531 1 98.88 26 LEU B N 1
ATOM 2162 C CA . LEU B 1 26 ? -6.762 -20.266 -17.547 1 98.88 26 LEU B CA 1
ATOM 2163 C C . LEU B 1 26 ? -7.57 -21.438 -17.016 1 98.88 26 LEU B C 1
ATOM 2165 O O . LEU B 1 26 ? -7.543 -22.531 -17.578 1 98.88 26 LEU B O 1
ATOM 2169 N N . ALA B 1 27 ? -8.273 -21.203 -15.938 1 98.81 27 ALA B N 1
ATOM 2170 C CA . ALA B 1 27 ? -9.125 -22.25 -15.367 1 98.81 27 ALA B CA 1
ATOM 2171 C C . ALA B 1 27 ? -10.227 -22.656 -16.344 1 98.81 27 ALA B C 1
ATOM 2173 O O . ALA B 1 27 ? -10.539 -23.844 -16.469 1 98.81 27 ALA B O 1
ATOM 2174 N N . HIS B 1 28 ? -10.789 -21.656 -16.953 1 98.38 28 HIS B N 1
ATOM 2175 C CA . HIS B 1 28 ? -11.844 -21.906 -17.938 1 98.38 28 HIS B CA 1
ATOM 2176 C C . HIS B 1 28 ? -11.336 -22.766 -19.094 1 98.38 28 HIS B C 1
ATOM 2178 O O . HIS B 1 28 ? -12.102 -23.516 -19.688 1 98.38 28 HIS B O 1
ATOM 2184 N N . ARG B 1 29 ? -10.102 -22.703 -19.312 1 98.31 29 ARG B N 1
ATOM 2185 C CA . ARG B 1 29 ? -9.469 -23.484 -20.359 1 98.31 29 ARG B CA 1
ATOM 2186 C C . ARG B 1 29 ? -9.109 -24.891 -19.859 1 98.31 29 ARG B C 1
ATOM 2188 O O . ARG B 1 29 ? -8.492 -25.672 -20.578 1 98.31 29 ARG B O 1
ATOM 2195 N N . GLY B 1 30 ? -9.336 -25.203 -18.594 1 98.31 30 GLY B N 1
ATOM 2196 C CA . GLY B 1 30 ? -9.227 -26.562 -18.094 1 98.31 30 GLY B CA 1
ATOM 2197 C C . GLY B 1 30 ? -7.953 -26.797 -17.281 1 98.31 30 GLY B C 1
ATOM 2198 O O . GLY B 1 30 ? -7.613 -27.938 -16.969 1 98.31 30 GLY B O 1
ATOM 2199 N N . HIS B 1 31 ? -7.285 -25.734 -16.891 1 98.62 31 HIS B N 1
ATOM 2200 C CA . HIS B 1 31 ? -6.016 -25.875 -16.188 1 98.62 31 HIS B CA 1
ATOM 2201 C C . HIS B 1 31 ? -6.215 -25.812 -14.672 1 98.62 31 HIS B C 1
ATOM 2203 O O . HIS B 1 31 ? -7.168 -25.188 -14.203 1 98.62 31 HIS B O 1
ATOM 2209 N N . GLN B 1 32 ? -5.344 -26.484 -13.914 1 98.62 32 GLN B N 1
ATOM 2210 C CA . GLN B 1 32 ? -5.23 -26.281 -12.469 1 98.62 32 GLN B CA 1
ATOM 2211 C C . GLN B 1 32 ? -4.453 -25.016 -12.148 1 98.62 32 GLN B C 1
ATOM 2213 O O . GLN B 1 32 ? -3.244 -24.938 -12.383 1 98.62 32 GLN B O 1
ATOM 2218 N N . VAL B 1 33 ? -5.191 -24.047 -11.617 1 98.81 33 VAL B N 1
ATOM 2219 C CA . VAL B 1 33 ? -4.605 -22.719 -11.453 1 98.81 33 VAL B CA 1
ATOM 2220 C C . VAL B 1 33 ? -4.598 -22.328 -9.977 1 98.81 33 VAL B C 1
ATOM 2222 O O . VAL B 1 33 ? -5.562 -22.594 -9.258 1 98.81 33 VAL B O 1
ATOM 2225 N N . LEU B 1 34 ? -3.48 -21.766 -9.508 1 98.88 34 LEU B N 1
ATOM 2226 C CA . LEU B 1 34 ? -3.344 -21.172 -8.18 1 98.88 34 LEU B CA 1
ATOM 2227 C C . LEU B 1 34 ? -3.057 -19.688 -8.273 1 98.88 34 LEU B C 1
ATOM 2229 O O . LEU B 1 34 ? -2.162 -19.266 -9.008 1 98.88 34 LEU B O 1
ATOM 2233 N N . ALA B 1 35 ? -3.863 -18.875 -7.637 1 98.88 35 ALA B N 1
ATOM 2234 C CA . ALA B 1 35 ? -3.564 -17.453 -7.457 1 98.88 35 ALA B CA 1
ATOM 2235 C C . ALA B 1 35 ? -3.004 -17.188 -6.062 1 98.88 35 ALA B C 1
ATOM 2237 O O . ALA B 1 35 ? -3.627 -17.547 -5.059 1 98.88 35 ALA B O 1
ATOM 2238 N N . ILE B 1 36 ? -1.816 -16.594 -5.984 1 98.75 36 ILE B N 1
ATOM 2239 C CA . ILE B 1 36 ? -1.188 -16.25 -4.715 1 98.75 36 ILE B CA 1
ATOM 2240 C C . ILE B 1 36 ? -1.316 -14.75 -4.469 1 98.75 36 ILE B C 1
ATOM 2242 O O . ILE B 1 36 ? -0.96 -13.938 -5.332 1 98.75 36 ILE B O 1
ATOM 2246 N N . ASP B 1 37 ? -1.812 -14.383 -3.35 1 98.69 37 ASP B N 1
ATOM 2247 C CA . ASP B 1 37 ? -1.882 -12.984 -2.932 1 98.69 37 ASP B CA 1
ATOM 2248 C C . ASP B 1 37 ? -0.646 -12.594 -2.127 1 98.69 37 ASP B C 1
ATOM 2250 O O . ASP B 1 37 ? -0.589 -12.82 -0.916 1 98.69 37 ASP B O 1
ATOM 2254 N N . ALA B 1 38 ? 0.285 -11.938 -2.766 1 96.88 38 ALA B N 1
ATOM 2255 C CA . ALA B 1 38 ? 1.538 -11.57 -2.111 1 96.88 38 ALA B CA 1
ATOM 2256 C C . ALA B 1 38 ? 1.479 -10.133 -1.584 1 96.88 38 ALA B C 1
ATOM 2258 O O . ALA B 1 38 ? 2.465 -9.625 -1.046 1 96.88 38 ALA B O 1
ATOM 2259 N N . ASP B 1 39 ? 0.403 -9.477 -1.76 1 96.31 39 ASP B N 1
ATOM 2260 C CA . ASP B 1 39 ? 0.215 -8.109 -1.269 1 96.31 39 ASP B CA 1
ATOM 2261 C C . ASP B 1 39 ? -0.311 -8.117 0.165 1 96.31 39 ASP B C 1
ATOM 2263 O O . ASP B 1 39 ? -1.421 -8.586 0.424 1 96.31 39 ASP B O 1
ATOM 2267 N N . PRO B 1 40 ? 0.381 -7.422 1.077 1 94.94 40 PRO B N 1
ATOM 2268 C CA . PRO B 1 40 ? -0.082 -7.375 2.467 1 94.94 40 PRO B CA 1
ATOM 2269 C C . PRO B 1 40 ? -1.472 -6.758 2.604 1 94.94 40 PRO B C 1
ATOM 2271 O O . PRO B 1 40 ? -2.186 -7.039 3.57 1 94.94 40 PRO B O 1
ATOM 2274 N N . GLN B 1 41 ? -1.906 -5.969 1.656 1 93.25 41 GLN B N 1
ATOM 2275 C CA . GLN B 1 41 ? -3.23 -5.359 1.682 1 93.25 41 GLN B CA 1
ATOM 2276 C C . GLN B 1 41 ? -4.324 -6.41 1.506 1 93.25 41 GLN B C 1
ATOM 2278 O O . GLN B 1 41 ? -5.457 -6.211 1.948 1 93.25 41 GLN B O 1
ATOM 2283 N N . GLY B 1 42 ? -4.02 -7.539 0.843 1 96.25 42 GLY B N 1
ATOM 2284 C CA . GLY B 1 42 ? -4.922 -8.672 0.724 1 96.25 42 GLY B CA 1
ATOM 2285 C C . GLY B 1 42 ? -6.125 -8.383 -0.153 1 96.25 42 GLY B C 1
ATOM 2286 O O . GLY B 1 42 ? -7.207 -8.93 0.072 1 96.25 42 GLY B O 1
ATOM 2287 N N . TYR B 1 43 ? -6.016 -7.543 -1.165 1 95.25 43 TYR B N 1
ATOM 2288 C CA . TYR B 1 43 ? -7.16 -7.195 -2 1 95.25 43 TYR B CA 1
ATOM 2289 C C . TYR B 1 43 ? -7.676 -8.414 -2.756 1 95.25 43 TYR B C 1
ATOM 2291 O O . TYR B 1 43 ? -8.883 -8.625 -2.855 1 95.25 43 TYR B O 1
ATOM 2299 N N . LEU B 1 44 ? -6.762 -9.195 -3.287 1 98.44 44 LEU B N 1
ATOM 2300 C CA . LEU B 1 44 ? -7.172 -10.406 -3.992 1 98.44 44 LEU B CA 1
ATOM 2301 C C . LEU B 1 44 ? -7.906 -11.359 -3.055 1 98.44 44 LEU B C 1
ATOM 2303 O O . LEU B 1 44 ? -8.992 -11.844 -3.381 1 98.44 44 LEU B O 1
ATOM 2307 N N . THR B 1 45 ? -7.312 -11.602 -1.887 1 98.5 45 THR B N 1
ATOM 2308 C CA . THR B 1 45 ? -7.859 -12.5 -0.877 1 98.5 45 THR B CA 1
ATOM 2309 C C . THR B 1 45 ? -9.266 -12.062 -0.473 1 98.5 45 THR B C 1
ATOM 2311 O O . THR B 1 45 ? -10.195 -12.875 -0.46 1 98.5 45 THR B O 1
ATOM 2314 N N . ASN B 1 46 ? -9.445 -10.789 -0.237 1 96.38 46 ASN B N 1
ATOM 2315 C CA . ASN B 1 46 ? -10.734 -10.266 0.208 1 96.38 46 ASN B CA 1
ATOM 2316 C C . ASN B 1 46 ? -11.758 -10.258 -0.923 1 96.38 46 ASN B C 1
ATOM 2318 O O . ASN B 1 46 ? -12.93 -10.57 -0.707 1 96.38 46 ASN B O 1
ATOM 2322 N N . THR B 1 47 ? -11.328 -9.875 -2.117 1 97.38 47 THR B N 1
ATOM 2323 C CA . THR B 1 47 ? -12.211 -9.836 -3.281 1 97.38 47 THR B CA 1
ATOM 2324 C C . THR B 1 47 ? -12.789 -11.219 -3.564 1 97.38 47 THR B C 1
ATOM 2326 O O . THR B 1 47 ? -13.961 -11.344 -3.926 1 97.38 47 THR B O 1
ATOM 2329 N N . LEU B 1 48 ? -12.016 -12.242 -3.277 1 98.44 48 LEU B N 1
ATOM 2330 C CA . LEU B 1 48 ? -12.422 -13.602 -3.609 1 98.44 48 LEU B CA 1
ATOM 2331 C C . LEU B 1 48 ? -13.18 -14.234 -2.451 1 98.44 48 LEU B C 1
ATOM 2333 O O . LEU B 1 48 ? -13.516 -15.422 -2.498 1 98.44 48 LEU B O 1
ATOM 2337 N N . GLY B 1 49 ? -13.359 -13.508 -1.391 1 96.69 49 GLY B N 1
ATOM 2338 C CA . GLY B 1 49 ? -14.25 -13.953 -0.328 1 96.69 49 GLY B CA 1
ATOM 2339 C C . GLY B 1 49 ? -13.523 -14.648 0.807 1 96.69 49 GLY B C 1
ATOM 2340 O O . GLY B 1 49 ? -14.141 -15.359 1.599 1 96.69 49 GLY B O 1
ATOM 2341 N N . PHE B 1 50 ? -12.266 -14.453 0.951 1 97.69 50 PHE B N 1
ATOM 2342 C CA . PHE B 1 50 ? -11.492 -15.18 1.954 1 97.69 50 PHE B CA 1
ATOM 2343 C C . PHE B 1 50 ? -11.016 -14.234 3.051 1 97.69 50 PHE B C 1
ATOM 2345 O O . PHE B 1 50 ? -9.844 -14.273 3.451 1 97.69 50 PHE B O 1
ATOM 2352 N N . ARG B 1 51 ? -11.844 -13.422 3.58 1 93.38 51 ARG B N 1
ATOM 2353 C CA . ARG B 1 51 ? -11.555 -12.438 4.621 1 93.38 51 ARG B CA 1
ATOM 2354 C C . ARG B 1 51 ? -11.039 -13.125 5.887 1 93.38 51 ARG B C 1
ATOM 2356 O O . ARG B 1 51 ? -10.156 -12.594 6.566 1 93.38 51 ARG B O 1
ATOM 2363 N N . GLU B 1 52 ? -11.633 -14.266 6.219 1 94.44 52 GLU B N 1
ATOM 2364 C CA . GLU B 1 52 ? -11.219 -14.992 7.414 1 94.44 52 GLU B CA 1
ATOM 2365 C C . GLU B 1 52 ? -9.773 -15.484 7.293 1 94.44 52 GLU B C 1
ATOM 2367 O O . GLU B 1 52 ? -9.023 -15.445 8.266 1 94.44 52 GLU B O 1
ATOM 2372 N N . ALA B 1 53 ? -9.445 -15.938 6.16 1 96.38 53 ALA B N 1
ATOM 2373 C CA . ALA B 1 53 ? -8.078 -16.391 5.934 1 96.38 53 ALA B CA 1
ATOM 2374 C C . ALA B 1 53 ? -7.086 -15.242 6.09 1 96.38 53 ALA B C 1
ATOM 2376 O O . ALA B 1 53 ? -5.973 -15.438 6.586 1 96.38 53 ALA B O 1
ATOM 2377 N N . TYR B 1 54 ? -7.523 -14.047 5.691 1 96.19 54 TYR B N 1
ATOM 2378 C CA . TYR B 1 54 ? -6.684 -12.859 5.766 1 96.19 54 TYR B CA 1
ATOM 2379 C C . TYR B 1 54 ? -6.336 -12.531 7.211 1 96.19 54 TYR B C 1
ATOM 2381 O O . TYR B 1 54 ? -5.246 -12.023 7.496 1 96.19 54 TYR B O 1
ATOM 2389 N N . GLN B 1 55 ? -7.145 -12.891 8.141 1 93.44 55 GLN B N 1
ATOM 2390 C CA . GLN B 1 55 ? -6.969 -12.547 9.547 1 93.44 55 GLN B CA 1
ATOM 2391 C C . GLN B 1 55 ? -6.688 -13.789 10.391 1 93.44 55 GLN B C 1
ATOM 2393 O O . GLN B 1 55 ? -6.746 -13.734 11.617 1 93.44 55 GLN B O 1
ATOM 2398 N N . SER B 1 56 ? -6.395 -14.891 9.734 1 94.75 56 SER B N 1
ATOM 2399 C CA . SER B 1 56 ? -6.258 -16.156 10.43 1 94.75 56 SER B CA 1
ATOM 2400 C C . SER B 1 56 ? -4.996 -16.188 11.289 1 94.75 56 SER B C 1
ATOM 2402 O O . SER B 1 56 ? -4.031 -15.477 11 1 94.75 56 SER B O 1
ATOM 2404 N N . ASP B 1 57 ? -5.055 -17.016 12.289 1 93.94 57 ASP B N 1
ATOM 2405 C CA . ASP B 1 57 ? -3.871 -17.281 13.094 1 93.94 57 ASP B CA 1
ATOM 2406 C C . ASP B 1 57 ? -2.838 -18.078 12.305 1 93.94 57 ASP B C 1
ATOM 2408 O O . ASP B 1 57 ? -3.168 -18.703 11.289 1 93.94 57 ASP B O 1
ATOM 2412 N N . PRO B 1 58 ? -1.597 -18.047 12.742 1 94.06 58 PRO B N 1
ATOM 2413 C CA . PRO B 1 58 ? -0.58 -18.859 12.07 1 94.06 58 PRO B CA 1
ATOM 2414 C C . PRO B 1 58 ? -0.941 -20.344 12.023 1 94.06 58 PRO B C 1
ATOM 2416 O O . PRO B 1 58 ? -1.676 -20.828 12.891 1 94.06 58 PRO B O 1
ATOM 2419 N N . PRO B 1 59 ? -0.574 -21.062 11.023 1 95.94 59 PRO B N 1
ATOM 2420 C CA . PRO B 1 59 ? 0.358 -20.609 9.992 1 95.94 59 PRO B CA 1
ATOM 2421 C C . PRO B 1 59 ? -0.346 -19.922 8.82 1 95.94 59 PRO B C 1
ATOM 2423 O O . PRO B 1 59 ? -1.459 -20.312 8.453 1 95.94 59 PRO B O 1
ATOM 2426 N N . SER B 1 60 ? 0.205 -18.906 8.25 1 96.5 60 SER B N 1
ATOM 2427 C CA . SER B 1 60 ? -0.248 -18.188 7.07 1 96.5 60 SER B CA 1
ATOM 2428 C C . SER B 1 60 ? 0.871 -18.031 6.047 1 96.5 60 SER B C 1
ATOM 2430 O O . SER B 1 60 ? 1.967 -18.562 6.238 1 96.5 60 SER B O 1
ATOM 2432 N N . LEU B 1 61 ? 0.565 -17.391 5.004 1 95.81 61 LEU B N 1
ATOM 2433 C CA . LEU B 1 61 ? 1.594 -17.156 3.998 1 95.81 61 LEU B CA 1
ATOM 2434 C C . LEU B 1 61 ? 2.77 -16.391 4.598 1 95.81 61 LEU B C 1
ATOM 2436 O O . LEU B 1 61 ? 3.92 -16.609 4.211 1 95.81 61 LEU B O 1
ATOM 2440 N N . TYR B 1 62 ? 2.479 -15.555 5.551 1 94.69 62 TYR B N 1
ATOM 2441 C CA . TYR B 1 62 ? 3.537 -14.844 6.266 1 94.69 62 TYR B CA 1
ATOM 2442 C C . TYR B 1 62 ? 4.527 -15.828 6.879 1 94.69 62 TYR B C 1
ATOM 2444 O O . TYR B 1 62 ? 5.738 -15.688 6.695 1 94.69 62 TYR B O 1
ATOM 2452 N N . ASP B 1 63 ? 4 -16.766 7.523 1 94 63 ASP B N 1
ATOM 2453 C CA . ASP B 1 63 ? 4.82 -17.766 8.195 1 94 63 ASP B CA 1
ATOM 2454 C C . ASP B 1 63 ? 5.578 -18.625 7.188 1 94 63 ASP B C 1
ATOM 2456 O O . ASP B 1 63 ? 6.738 -18.969 7.41 1 94 63 ASP B O 1
ATOM 2460 N N . ALA B 1 64 ? 4.898 -18.953 6.078 1 93.06 64 ALA B N 1
ATOM 2461 C CA . ALA B 1 64 ? 5.516 -19.797 5.051 1 93.06 64 ALA B CA 1
ATOM 2462 C C . ALA B 1 64 ? 6.703 -19.094 4.406 1 93.06 64 ALA B C 1
ATOM 2464 O O . ALA B 1 64 ? 7.688 -19.734 4.035 1 93.06 64 ALA B O 1
ATOM 2465 N N . ILE B 1 65 ? 6.672 -17.766 4.258 1 91.19 65 ILE B N 1
ATOM 2466 C CA . ILE B 1 65 ? 7.758 -17 3.656 1 91.19 65 ILE B CA 1
ATOM 2467 C C . ILE B 1 65 ? 8.867 -16.797 4.68 1 91.19 65 ILE B C 1
ATOM 2469 O O . ILE B 1 65 ? 10.055 -16.875 4.344 1 91.19 65 ILE B O 1
ATOM 2473 N N . LYS B 1 66 ? 8.469 -16.531 5.875 1 87.38 66 LYS B N 1
ATOM 2474 C CA . LYS B 1 66 ? 9.43 -16.25 6.934 1 87.38 66 LYS B CA 1
ATOM 2475 C C . LYS B 1 66 ? 10.242 -17.484 7.289 1 87.38 66 LYS B C 1
ATOM 2477 O O . LYS B 1 66 ? 11.453 -17.406 7.508 1 87.38 66 LYS B O 1
ATOM 2482 N N . THR B 1 67 ? 9.492 -18.609 7.395 1 85.44 67 THR B N 1
ATOM 2483 C CA . THR B 1 67 ? 10.125 -19.875 7.734 1 85.44 67 THR B CA 1
ATOM 2484 C C . THR B 1 67 ? 9.656 -20.984 6.797 1 85.44 67 THR B C 1
ATOM 2486 O O . THR B 1 67 ? 8.93 -21.891 7.211 1 85.44 67 THR B O 1
ATOM 2489 N N . PRO B 1 68 ? 10.148 -21.047 5.629 1 75.69 68 PRO B N 1
ATOM 2490 C CA . PRO B 1 68 ? 9.609 -21.938 4.602 1 75.69 68 PRO B CA 1
ATOM 2491 C C . PRO B 1 68 ? 9.758 -23.422 4.965 1 75.69 68 PRO B C 1
ATOM 2493 O O . PRO B 1 68 ? 8.953 -24.25 4.523 1 75.69 68 PRO B O 1
ATOM 2496 N N . HIS B 1 69 ? 10.57 -23.781 5.793 1 80.31 69 HIS B N 1
ATOM 2497 C CA . HIS B 1 69 ? 10.797 -25.188 6.074 1 80.31 69 HIS B CA 1
ATOM 2498 C C . HIS B 1 69 ? 9.945 -25.656 7.246 1 80.31 69 HIS B C 1
ATOM 2500 O O . HIS B 1 69 ? 9.797 -26.875 7.461 1 80.31 69 HIS B O 1
ATOM 2506 N N . ASP B 1 70 ? 9.328 -24.75 7.816 1 85.69 70 ASP B N 1
ATOM 2507 C CA . ASP B 1 70 ? 8.539 -25.109 8.992 1 85.69 70 ASP B CA 1
ATOM 2508 C C . ASP B 1 70 ? 7.07 -25.344 8.617 1 85.69 70 ASP B C 1
ATOM 2510 O O . ASP B 1 70 ? 6.332 -26 9.352 1 85.69 70 ASP B O 1
ATOM 2514 N N . HIS B 1 71 ? 6.664 -24.734 7.496 1 87 71 HIS B N 1
ATOM 2515 C CA . HIS B 1 71 ? 5.266 -24.797 7.086 1 87 71 HIS B CA 1
ATOM 2516 C C . HIS B 1 71 ? 5.141 -25.094 5.598 1 87 71 HIS B C 1
ATOM 2518 O O . HIS B 1 71 ? 5.855 -24.5 4.781 1 87 71 HIS B O 1
ATOM 2524 N N . ASP B 1 72 ? 4.312 -26.047 5.305 1 91.44 72 ASP B N 1
ATOM 2525 C CA . ASP B 1 72 ? 4.027 -26.344 3.904 1 91.44 72 ASP B CA 1
ATOM 2526 C C . ASP B 1 72 ? 2.994 -25.375 3.332 1 91.44 72 ASP B C 1
ATOM 2528 O O . ASP B 1 72 ? 1.834 -25.391 3.748 1 91.44 72 ASP B O 1
ATOM 2532 N N . ALA B 1 73 ? 3.352 -24.641 2.355 1 94.12 73 ALA B N 1
ATOM 2533 C CA . ALA B 1 73 ? 2.469 -23.641 1.744 1 94.12 73 ALA B CA 1
ATOM 2534 C C . ALA B 1 73 ? 1.238 -24.312 1.136 1 94.12 73 ALA B C 1
ATOM 2536 O O . ALA B 1 73 ? 0.167 -23.703 1.067 1 94.12 73 ALA B O 1
ATOM 2537 N N . ALA B 1 74 ? 1.399 -25.547 0.743 1 95.25 74 ALA B N 1
ATOM 2538 C CA . ALA B 1 74 ? 0.286 -26.281 0.14 1 95.25 74 ALA B CA 1
ATOM 2539 C C . ALA B 1 74 ? -0.869 -26.422 1.126 1 95.25 74 ALA B C 1
ATOM 2541 O O . ALA B 1 74 ? -2.035 -26.469 0.725 1 95.25 74 ALA B O 1
ATOM 2542 N N . ASP B 1 75 ? -0.541 -26.406 2.4 1 95.56 75 ASP B N 1
ATOM 2543 C CA . ASP B 1 75 ? -1.547 -26.578 3.443 1 95.56 75 ASP B CA 1
ATOM 2544 C C . ASP B 1 75 ? -2.328 -25.281 3.672 1 95.56 75 ASP B C 1
ATOM 2546 O O . ASP B 1 75 ? -3.379 -25.297 4.316 1 95.56 75 ASP B O 1
ATOM 2550 N N . LEU B 1 76 ? -1.87 -24.234 3.092 1 97.31 76 LEU B N 1
ATOM 2551 C CA . LEU B 1 76 ? -2.455 -22.922 3.328 1 97.31 76 LEU B CA 1
ATOM 2552 C C . LEU B 1 76 ? -3.402 -22.531 2.197 1 97.31 76 LEU B C 1
ATOM 2554 O O . LEU B 1 76 ? -4.094 -21.516 2.279 1 97.31 76 LEU B O 1
ATOM 2558 N N . VAL B 1 77 ? -3.451 -23.375 1.183 1 98.19 77 VAL B N 1
ATOM 2559 C CA . VAL B 1 77 ? -4.258 -23.094 -0.001 1 98.19 77 VAL B CA 1
ATOM 2560 C C . VAL B 1 77 ? -5.738 -23.297 0.323 1 98.19 77 VAL B C 1
ATOM 2562 O O . VAL B 1 77 ? -6.105 -24.234 1.036 1 98.19 77 VAL B O 1
ATOM 2565 N N . VAL B 1 78 ? -6.547 -22.406 -0.15 1 98.38 78 VAL B N 1
ATOM 2566 C CA . VAL B 1 78 ? -7.992 -22.516 -0.004 1 98.38 78 VAL B CA 1
ATOM 2567 C C . VAL B 1 78 ? -8.641 -22.672 -1.378 1 98.38 78 VAL B C 1
ATOM 2569 O O . VAL B 1 78 ? -8.156 -22.125 -2.367 1 98.38 78 VAL B O 1
ATOM 2572 N N . ALA B 1 79 ? -9.758 -23.359 -1.387 1 98.06 79 ALA B N 1
ATOM 2573 C CA . ALA B 1 79 ? -10.445 -23.641 -2.645 1 98.06 79 ALA B CA 1
ATOM 2574 C C . ALA B 1 79 ? -11.422 -22.531 -3.004 1 98.06 79 ALA B C 1
ATOM 2576 O O . ALA B 1 79 ? -12.133 -22.016 -2.137 1 98.06 79 ALA B O 1
ATOM 2577 N N . HIS B 1 80 ? -11.406 -22.062 -4.199 1 98 80 HIS B N 1
ATOM 2578 C CA . HIS B 1 80 ? -12.383 -21.156 -4.789 1 98 80 HIS B CA 1
ATOM 2579 C C . HIS B 1 80 ? -13.156 -21.828 -5.914 1 98 80 HIS B C 1
ATOM 2581 O O . HIS B 1 80 ? -12.742 -22.875 -6.414 1 98 80 HIS B O 1
ATOM 2587 N N . ALA B 1 81 ? -14.266 -21.281 -6.281 1 97.69 81 ALA B N 1
ATOM 2588 C CA . ALA B 1 81 ? -15.148 -21.875 -7.273 1 97.69 81 ALA B CA 1
ATOM 2589 C C . ALA B 1 81 ? -14.453 -22.016 -8.625 1 97.69 81 ALA B C 1
ATOM 2591 O O . ALA B 1 81 ? -14.719 -22.953 -9.383 1 97.69 81 ALA B O 1
ATOM 2592 N N . GLU B 1 82 ? -13.539 -21.141 -8.961 1 98.44 82 GLU B N 1
ATOM 2593 C CA . GLU B 1 82 ? -12.922 -21.109 -10.289 1 98.44 82 GLU B CA 1
ATOM 2594 C C . GLU B 1 82 ? -11.492 -21.641 -10.242 1 98.44 82 GLU B C 1
ATOM 2596 O O . GLU B 1 82 ? -11.062 -22.344 -11.156 1 98.44 82 GLU B O 1
ATOM 2601 N N . PHE B 1 83 ? -10.727 -21.312 -9.25 1 98.75 83 PHE B N 1
ATOM 2602 C CA . PHE B 1 83 ? -9.328 -21.672 -9.078 1 98.75 83 PHE B CA 1
ATOM 2603 C C . PHE B 1 83 ? -8.922 -21.594 -7.613 1 98.75 83 PHE B C 1
ATOM 2605 O O . PHE B 1 83 ? -9.617 -20.984 -6.805 1 98.75 83 PHE B O 1
ATOM 2612 N N . ASP B 1 84 ? -7.801 -22.203 -7.23 1 98.81 84 ASP B N 1
ATOM 2613 C CA . ASP B 1 84 ? -7.355 -22.203 -5.844 1 98.81 84 ASP B CA 1
ATOM 2614 C C . ASP B 1 84 ? -6.629 -20.906 -5.5 1 98.81 84 ASP B C 1
ATOM 2616 O O . ASP B 1 84 ? -6.16 -20.188 -6.395 1 98.81 84 ASP B O 1
ATOM 2620 N N . VAL B 1 85 ? -6.617 -20.625 -4.184 1 98.81 85 VAL B N 1
ATOM 2621 C CA . VAL B 1 85 ? -6.051 -19.359 -3.723 1 98.81 85 VAL B CA 1
ATOM 2622 C C . VAL B 1 85 ? -5.117 -19.609 -2.543 1 98.81 85 VAL B C 1
ATOM 2624 O O . VAL B 1 85 ? -5.441 -20.391 -1.643 1 98.81 85 VAL B O 1
ATOM 2627 N N . LEU B 1 86 ? -3.92 -19.125 -2.604 1 98.69 86 LEU B N 1
ATOM 2628 C CA . LEU B 1 86 ? -3.076 -18.953 -1.427 1 98.69 86 LEU B CA 1
ATOM 2629 C C . LEU B 1 86 ? -3.201 -17.547 -0.871 1 98.69 86 LEU B C 1
ATOM 2631 O O . LEU B 1 86 ? -2.643 -16.594 -1.434 1 98.69 86 LEU B O 1
ATOM 2635 N N . PRO B 1 87 ? -3.912 -17.375 0.223 1 98.69 87 PRO B N 1
ATOM 2636 C CA . PRO B 1 87 ? -4.332 -16.047 0.677 1 98.69 87 PRO B CA 1
ATOM 2637 C C . PRO B 1 87 ? -3.201 -15.266 1.34 1 98.69 87 PRO B C 1
ATOM 2639 O O . PRO B 1 87 ? -2.295 -15.859 1.927 1 98.69 87 PRO B O 1
ATOM 2642 N N . ALA B 1 88 ? -3.311 -13.93 1.199 1 97.88 88 ALA B N 1
ATOM 2643 C CA . ALA B 1 88 ? -2.496 -13.031 2.014 1 97.88 88 ALA B CA 1
ATOM 2644 C C . ALA B 1 88 ? -2.943 -13.055 3.473 1 97.88 88 ALA B C 1
ATOM 2646 O O . ALA B 1 88 ? -4.012 -13.578 3.791 1 97.88 88 ALA B O 1
ATOM 2647 N N . ASN B 1 89 ? -2.088 -12.555 4.273 1 96.56 89 ASN B N 1
ATOM 2648 C CA . ASN B 1 89 ? -2.367 -12.391 5.695 1 96.56 89 ASN B CA 1
ATOM 2649 C C . ASN B 1 89 ? -1.924 -11.016 6.199 1 96.56 89 ASN B C 1
ATOM 2651 O O . ASN B 1 89 ? -0.904 -10.492 5.75 1 96.56 89 ASN B O 1
ATOM 2655 N N . ILE B 1 90 ? -2.682 -10.461 7.145 1 93.06 90 ILE B N 1
ATOM 2656 C CA . ILE B 1 90 ? -2.451 -9.109 7.645 1 93.06 90 ILE B CA 1
ATOM 2657 C C . ILE B 1 90 ? -1.052 -9.016 8.25 1 93.06 90 ILE B C 1
ATOM 2659 O O . ILE B 1 90 ? -0.427 -7.953 8.219 1 93.06 90 ILE B O 1
ATOM 2663 N N . ASP B 1 91 ? -0.469 -10.094 8.727 1 92.81 91 ASP B N 1
ATOM 2664 C CA . ASP B 1 91 ? 0.853 -10.102 9.344 1 92.81 91 ASP B CA 1
ATOM 2665 C C . ASP B 1 91 ? 1.947 -9.867 8.305 1 92.81 91 ASP B C 1
ATOM 2667 O O . ASP B 1 91 ? 3.094 -9.586 8.656 1 92.81 91 ASP B O 1
ATOM 2671 N N . MET B 1 92 ? 1.554 -9.938 7.031 1 94.06 92 MET B N 1
ATOM 2672 C CA . MET B 1 92 ? 2.518 -9.734 5.953 1 94.06 92 MET B CA 1
ATOM 2673 C C . MET B 1 92 ? 3.014 -8.289 5.934 1 94.06 92 MET B C 1
ATOM 2675 O O . MET B 1 92 ? 4.031 -7.988 5.309 1 94.06 92 MET B O 1
ATOM 2679 N N . PHE B 1 93 ? 2.33 -7.406 6.613 1 89.5 93 PHE B N 1
ATOM 2680 C CA . PHE B 1 93 ? 2.832 -6.043 6.738 1 89.5 93 PHE B CA 1
ATOM 2681 C C . PHE B 1 93 ? 4.164 -6.023 7.48 1 89.5 93 PHE B C 1
ATOM 2683 O O . PHE B 1 93 ? 4.973 -5.113 7.289 1 89.5 93 PHE B O 1
ATOM 2690 N N . GLN B 1 94 ? 4.426 -7.016 8.258 1 87.12 94 GLN B N 1
ATOM 2691 C CA . GLN B 1 94 ? 5.684 -7.117 8.984 1 87.12 94 GLN B CA 1
ATOM 2692 C C . GLN B 1 94 ? 6.762 -7.777 8.133 1 87.12 94 GLN B C 1
ATOM 2694 O O . GLN B 1 94 ? 7.949 -7.695 8.445 1 87.12 94 GLN B O 1
ATOM 2699 N N . LEU B 1 95 ? 6.289 -8.43 7.082 1 85.69 95 LEU B N 1
ATOM 2700 C CA . LEU B 1 95 ? 7.188 -9.227 6.258 1 85.69 95 LEU B CA 1
ATOM 2701 C C . LEU B 1 95 ? 8.273 -8.352 5.633 1 85.69 95 LEU B C 1
ATOM 2703 O O . LEU B 1 95 ? 9.422 -8.773 5.516 1 85.69 95 LEU B O 1
ATOM 2707 N N . GLU B 1 96 ? 7.84 -7.156 5.188 1 76.94 96 GLU B N 1
ATOM 2708 C CA . GLU B 1 96 ? 8.812 -6.254 4.574 1 76.94 96 GLU B CA 1
ATOM 2709 C C . GLU B 1 96 ? 9.961 -5.953 5.527 1 76.94 96 GLU B C 1
ATOM 2711 O O . GLU B 1 96 ? 11.133 -5.969 5.125 1 76.94 96 GLU B O 1
ATOM 2716 N N . GLN B 1 97 ? 9.633 -5.684 6.707 1 76.75 97 GLN B N 1
ATOM 2717 C CA . GLN B 1 97 ? 10.641 -5.391 7.719 1 76.75 97 GLN B CA 1
ATOM 2718 C C . GLN B 1 97 ? 11.539 -6.602 7.969 1 76.75 97 GLN B C 1
ATOM 2720 O O . GLN B 1 97 ? 12.75 -6.461 8.109 1 76.75 97 GLN B O 1
ATOM 2725 N N . ASP B 1 98 ? 10.953 -7.723 8 1 79.88 98 ASP B N 1
ATOM 2726 C CA . ASP B 1 98 ? 11.688 -8.961 8.242 1 79.88 98 ASP B CA 1
ATOM 2727 C C . ASP B 1 98 ? 12.648 -9.266 7.102 1 79.88 98 ASP B C 1
ATOM 2729 O O . ASP B 1 98 ? 13.773 -9.719 7.336 1 79.88 98 ASP B O 1
ATOM 2733 N N . LEU B 1 99 ? 12.188 -9.031 5.93 1 78.38 99 LEU B N 1
ATOM 2734 C CA . LEU B 1 99 ? 13 -9.305 4.754 1 78.38 99 LEU B CA 1
ATOM 2735 C C . LEU B 1 99 ? 14.172 -8.328 4.664 1 78.38 99 LEU B C 1
ATOM 2737 O O . LEU B 1 99 ? 15.266 -8.703 4.223 1 78.38 99 LEU B O 1
ATOM 2741 N N . ILE B 1 100 ? 13.992 -7.133 5.082 1 72.69 100 ILE B N 1
ATOM 2742 C CA . ILE B 1 100 ? 15.055 -6.133 5.109 1 72.69 100 ILE B CA 1
ATOM 2743 C C . ILE B 1 100 ? 16.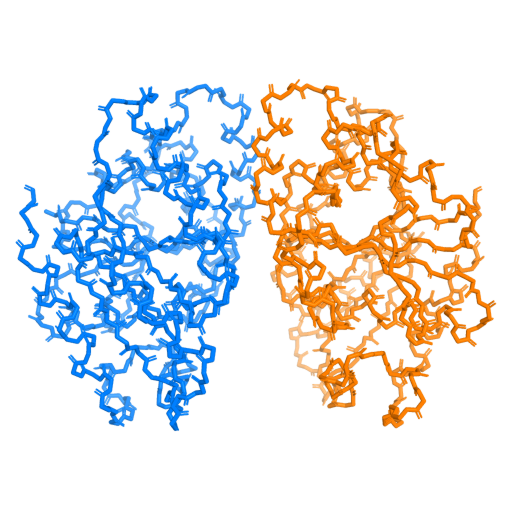078 -6.504 6.172 1 72.69 100 ILE B C 1
ATOM 2745 O O . ILE B 1 100 ? 17.297 -6.469 5.918 1 72.69 100 ILE B O 1
ATOM 2749 N N . ALA B 1 101 ? 15.633 -6.883 7.332 1 72.12 101 ALA B N 1
ATOM 2750 C CA . ALA B 1 101 ? 16.5 -7.188 8.469 1 72.12 101 ALA B CA 1
ATOM 2751 C C . ALA B 1 101 ? 17.344 -8.43 8.195 1 72.12 101 ALA B C 1
ATOM 2753 O O . ALA B 1 101 ? 18.453 -8.555 8.711 1 72.12 101 ALA B O 1
ATOM 2754 N N . SER B 1 102 ? 16.812 -9.375 7.488 1 69.25 102 SER B N 1
ATOM 2755 C CA . SER B 1 102 ? 17.484 -10.648 7.238 1 69.25 102 SER B CA 1
ATOM 2756 C C . SER B 1 102 ? 18.641 -10.477 6.273 1 69.25 102 SER B C 1
ATOM 2758 O O . SER B 1 102 ? 19.531 -11.336 6.203 1 69.25 102 SER B O 1
ATOM 2760 N N . GLY B 1 103 ? 18.938 -9.391 5.719 1 58.59 103 GLY B N 1
ATOM 2761 C CA . GLY B 1 103 ? 20.016 -9.117 4.773 1 58.59 103 GLY B CA 1
ATOM 2762 C C . GLY B 1 103 ? 19.75 -9.664 3.389 1 58.59 103 GLY B C 1
ATOM 2763 O O . GLY B 1 103 ? 18.594 -9.906 3.025 1 58.59 103 GLY B O 1
ATOM 2764 N N . ARG B 1 104 ? 20.75 -9.922 2.455 1 52.22 104 ARG B N 1
ATOM 2765 C CA . ARG B 1 104 ? 20.781 -10.164 1.017 1 52.22 104 ARG B CA 1
ATOM 2766 C C . ARG B 1 104 ? 20.109 -11.492 0.675 1 52.22 104 ARG B C 1
ATOM 2768 O O . ARG B 1 104 ? 19.484 -11.625 -0.379 1 52.22 104 ARG B O 1
ATOM 2775 N N . ARG B 1 105 ? 20.203 -12.523 1.452 1 53.19 105 ARG B N 1
ATOM 2776 C CA . ARG B 1 105 ? 19.844 -13.844 0.952 1 53.19 105 ARG B CA 1
ATOM 2777 C C . ARG B 1 105 ? 18.344 -14.078 1.083 1 53.19 105 ARG B C 1
ATOM 2779 O O . ARG B 1 105 ? 17.844 -15.164 0.767 1 53.19 105 ARG B O 1
ATOM 2786 N N . PRO B 1 106 ? 17.75 -13.211 1.755 1 54.19 106 PRO B N 1
ATOM 2787 C CA . PRO B 1 106 ? 16.328 -13.461 2.012 1 54.19 106 PRO B CA 1
ATOM 2788 C C . PRO B 1 106 ? 15.469 -13.359 0.75 1 54.19 106 PRO B C 1
ATOM 2790 O O . PRO B 1 106 ? 14.383 -13.938 0.689 1 54.19 106 PRO B O 1
ATOM 2793 N N . ARG B 1 107 ? 16.141 -12.953 -0.354 1 58.34 107 ARG B N 1
ATOM 2794 C CA . ARG B 1 107 ? 15.438 -12.594 -1.58 1 58.34 107 ARG B CA 1
ATOM 2795 C C . ARG B 1 107 ? 15.07 -13.844 -2.379 1 58.34 107 ARG B C 1
ATOM 2797 O O . ARG B 1 107 ? 14.383 -13.75 -3.4 1 58.34 107 ARG B O 1
ATOM 2804 N N . GLN B 1 108 ? 15.188 -14.93 -1.635 1 67 108 GLN B N 1
ATOM 2805 C CA . GLN B 1 108 ? 14.82 -16.094 -2.43 1 67 108 GLN B CA 1
ATOM 2806 C C . GLN B 1 108 ? 13.852 -17 -1.668 1 67 108 GLN B C 1
ATOM 2808 O O . GLN B 1 108 ? 13.734 -18.188 -1.973 1 67 108 GLN B O 1
ATOM 2813 N N . ARG B 1 109 ? 13.117 -16.375 -0.8 1 81.94 109 ARG B N 1
ATOM 2814 C CA . ARG B 1 109 ? 12.242 -17.141 0.074 1 81.94 109 ARG B CA 1
ATOM 2815 C C . ARG B 1 109 ? 10.969 -17.562 -0.658 1 81.94 109 ARG B C 1
ATOM 2817 O O . ARG B 1 109 ? 10.484 -18.672 -0.473 1 81.94 109 ARG B O 1
ATOM 2824 N N . PHE B 1 110 ? 10.523 -16.688 -1.551 1 88.56 110 PHE B N 1
ATOM 2825 C CA . PHE B 1 110 ? 9.312 -17.016 -2.291 1 88.56 110 PHE B CA 1
ATOM 2826 C C . PHE B 1 110 ? 9.547 -18.219 -3.213 1 88.56 110 PHE B C 1
ATOM 2828 O O . PHE B 1 110 ? 8.625 -18.969 -3.496 1 88.56 110 PHE B O 1
ATOM 2835 N N . GLY B 1 111 ? 10.797 -18.406 -3.627 1 90.44 111 GLY B N 1
ATOM 2836 C CA . GLY B 1 111 ? 11.156 -19.594 -4.395 1 90.44 111 GLY B CA 1
ATOM 2837 C C . GLY B 1 111 ? 10.891 -20.891 -3.652 1 90.44 111 GLY B C 1
ATOM 2838 O O . GLY B 1 111 ? 10.375 -21.844 -4.23 1 90.44 111 GLY B O 1
ATOM 2839 N N . ASP B 1 112 ? 11.203 -20.812 -2.391 1 90.06 112 ASP B N 1
ATOM 2840 C CA . ASP B 1 112 ? 10.961 -21.969 -1.543 1 90.06 112 ASP B CA 1
ATOM 2841 C C . ASP B 1 112 ? 9.469 -22.266 -1.416 1 90.06 112 ASP B C 1
ATOM 2843 O O . ASP B 1 112 ? 9.055 -23.422 -1.378 1 90.06 112 ASP B O 1
ATOM 2847 N N . VAL B 1 113 ? 8.664 -21.266 -1.342 1 91.88 113 VAL B N 1
ATOM 2848 C CA . VAL B 1 113 ? 7.215 -21.406 -1.261 1 91.88 113 VAL B CA 1
ATOM 2849 C C . VAL B 1 113 ? 6.684 -22.031 -2.549 1 91.88 113 VAL B C 1
ATOM 2851 O O . VAL B 1 113 ? 5.887 -22.969 -2.506 1 91.88 113 VAL B O 1
ATOM 2854 N N . LEU B 1 114 ? 7.188 -21.562 -3.693 1 93.31 114 LEU B N 1
ATOM 2855 C CA . LEU B 1 114 ? 6.719 -22.047 -4.988 1 93.31 114 LEU B CA 1
ATOM 2856 C C . LEU B 1 114 ? 7.074 -23.516 -5.184 1 93.31 114 LEU B C 1
ATOM 2858 O O . LEU B 1 114 ? 6.328 -24.25 -5.82 1 93.31 114 LEU B O 1
ATOM 2862 N N . ASP B 1 115 ? 8.164 -23.906 -4.57 1 92.5 115 ASP B N 1
ATOM 2863 C CA . ASP B 1 115 ? 8.617 -25.297 -4.699 1 92.5 115 ASP B CA 1
ATOM 2864 C C . ASP B 1 115 ? 7.629 -26.266 -4.051 1 92.5 115 ASP B C 1
ATOM 2866 O O . ASP B 1 115 ? 7.598 -27.438 -4.391 1 92.5 115 ASP B O 1
ATOM 2870 N N . GLN B 1 116 ? 6.875 -25.75 -3.191 1 92.88 116 GLN B N 1
ATOM 2871 C CA . GLN B 1 116 ? 5.922 -26.578 -2.463 1 92.88 116 GLN B CA 1
ATOM 2872 C C . GLN B 1 116 ? 4.582 -26.641 -3.191 1 92.88 116 GLN B C 1
ATOM 2874 O O . GLN B 1 116 ? 3.666 -27.344 -2.756 1 92.88 116 GLN B O 1
ATOM 2879 N N . LEU B 1 117 ? 4.43 -25.938 -4.285 1 94.62 117 LEU B N 1
ATOM 2880 C CA . LEU B 1 117 ? 3.15 -25.781 -4.973 1 94.62 117 LEU B CA 1
ATOM 2881 C C . LEU B 1 117 ? 3.221 -26.328 -6.391 1 94.62 117 LEU B C 1
ATOM 2883 O O . LEU B 1 117 ? 2.609 -25.781 -7.309 1 94.62 117 LEU B O 1
ATOM 2887 N N . GLN B 1 118 ? 3.828 -27.469 -6.633 1 92.31 118 GLN B N 1
ATOM 2888 C CA . GLN B 1 118 ? 4.172 -28.016 -7.945 1 92.31 118 GLN B CA 1
ATOM 2889 C C . GLN B 1 118 ? 2.996 -28.766 -8.555 1 92.31 118 GLN B C 1
ATOM 2891 O O . GLN B 1 118 ? 3.045 -29.172 -9.719 1 92.31 118 GLN B O 1
ATOM 2896 N N . ASP B 1 119 ? 1.942 -28.906 -7.883 1 94.94 119 ASP B N 1
ATOM 2897 C CA . ASP B 1 119 ? 0.803 -29.672 -8.367 1 94.94 119 ASP B CA 1
ATOM 2898 C C . ASP B 1 119 ? -0.058 -28.844 -9.32 1 94.94 119 ASP B C 1
ATOM 2900 O O . ASP B 1 119 ? -0.963 -29.375 -9.969 1 94.94 119 ASP B O 1
ATOM 2904 N N . TYR B 1 120 ? 0.215 -27.562 -9.531 1 97.94 120 TYR B N 1
ATOM 2905 C CA . TYR B 1 120 ? -0.57 -26.688 -10.391 1 97.94 120 TYR B CA 1
ATOM 2906 C C . TYR B 1 120 ? 0.078 -26.531 -11.758 1 97.94 120 TYR B C 1
ATOM 2908 O O . TYR B 1 120 ? 1.299 -26.641 -11.891 1 97.94 120 TYR B O 1
ATOM 2916 N N . ASP B 1 121 ? -0.795 -26.359 -12.742 1 97.94 121 ASP B N 1
ATOM 2917 C CA . ASP B 1 121 ? -0.286 -26.047 -14.07 1 97.94 121 ASP B CA 1
ATOM 2918 C C . ASP B 1 121 ? 0.232 -24.609 -14.125 1 97.94 121 ASP B C 1
ATOM 2920 O O . ASP B 1 121 ? 1.272 -24.344 -14.734 1 97.94 121 ASP B O 1
ATOM 2924 N N . TYR B 1 122 ? -0.503 -23.703 -13.523 1 98.44 122 TYR B N 1
ATOM 2925 C CA . TYR B 1 122 ? -0.176 -22.281 -13.547 1 98.44 122 TYR B CA 1
ATOM 2926 C C . TYR B 1 122 ? -0.298 -21.672 -12.148 1 98.44 122 TYR B C 1
ATOM 2928 O O . TYR B 1 122 ? -1.225 -22 -11.406 1 98.44 122 TYR B O 1
ATOM 2936 N N . VAL B 1 123 ? 0.661 -20.844 -11.805 1 98.56 123 VAL B N 1
ATOM 2937 C CA . VAL B 1 123 ? 0.639 -20.047 -10.578 1 98.56 123 VAL B CA 1
ATOM 2938 C C . VAL B 1 123 ? 0.754 -18.578 -10.93 1 98.56 123 VAL B C 1
ATOM 2940 O O . VAL B 1 123 ? 1.694 -18.156 -11.609 1 98.56 123 VAL B O 1
ATOM 2943 N N . LEU B 1 124 ? -0.256 -17.797 -10.578 1 98.81 124 LEU B N 1
ATOM 2944 C CA . LEU B 1 124 ? -0.238 -16.344 -10.719 1 98.81 124 LEU B CA 1
ATOM 2945 C C . LEU B 1 124 ? -0.013 -15.664 -9.375 1 98.81 124 LEU B C 1
ATOM 2947 O O . LEU B 1 124 ? -0.738 -15.922 -8.414 1 98.81 124 LEU B O 1
ATOM 2951 N N . ILE B 1 125 ? 0.98 -14.805 -9.297 1 98.56 125 ILE B N 1
ATOM 2952 C CA . ILE B 1 125 ? 1.31 -14.141 -8.039 1 98.56 125 ILE B CA 1
ATOM 2953 C C . ILE B 1 125 ? 0.953 -12.656 -8.133 1 98.56 125 ILE B C 1
ATOM 2955 O O . ILE B 1 125 ? 1.559 -11.914 -8.914 1 98.56 125 ILE B O 1
ATOM 2959 N N . ASP B 1 126 ? 0.018 -12.211 -7.367 1 98.56 126 ASP B N 1
ATOM 2960 C CA . ASP B 1 126 ? -0.391 -10.812 -7.27 1 98.56 126 ASP B CA 1
ATOM 2961 C C . ASP B 1 126 ? 0.552 -10.031 -6.363 1 98.56 126 ASP B C 1
ATOM 2963 O O . ASP B 1 126 ? 0.412 -10.055 -5.137 1 98.56 126 ASP B O 1
ATOM 2967 N N . ALA B 1 127 ? 1.393 -9.25 -6.941 1 97.12 127 ALA B N 1
ATOM 2968 C CA . ALA B 1 127 ? 2.447 -8.555 -6.207 1 97.12 127 ALA B CA 1
ATOM 2969 C C . ALA B 1 127 ? 1.955 -7.215 -5.672 1 97.12 127 ALA B C 1
ATOM 2971 O O . ALA B 1 127 ? 1.002 -6.641 -6.203 1 97.12 127 ALA B O 1
ATOM 2972 N N . PRO B 1 128 ? 2.543 -6.68 -4.66 1 94.69 128 PRO B N 1
ATOM 2973 C CA . PRO B 1 128 ? 2.143 -5.379 -4.121 1 94.69 128 PRO B CA 1
ATOM 2974 C C . PRO B 1 128 ? 2.572 -4.215 -5.012 1 94.69 128 PRO B C 1
ATOM 2976 O O . PRO B 1 128 ? 3.482 -4.363 -5.832 1 94.69 128 PRO B O 1
ATOM 2979 N N . PRO B 1 129 ? 1.971 -3.08 -4.848 1 91.81 129 PRO B N 1
ATOM 2980 C CA . PRO B 1 129 ? 2.336 -1.885 -5.609 1 91.81 129 PRO B CA 1
ATOM 2981 C C . PRO B 1 129 ? 3.572 -1.183 -5.051 1 91.81 129 PRO B C 1
ATOM 2983 O O . PRO B 1 129 ? 3.486 -0.033 -4.609 1 91.81 129 PRO B O 1
ATOM 2986 N N . SER B 1 130 ? 4.645 -1.812 -5.078 1 88.62 130 SER B N 1
ATOM 2987 C CA . SER B 1 130 ? 5.922 -1.313 -4.578 1 88.62 130 SER B CA 1
ATOM 2988 C C . SER B 1 130 ? 7.094 -1.977 -5.293 1 88.62 130 SER B C 1
ATOM 2990 O O . SER B 1 130 ? 6.914 -2.967 -6.008 1 88.62 130 SER B O 1
ATOM 2992 N N . LEU B 1 131 ? 8.227 -1.347 -5.168 1 85.81 131 LEU B N 1
ATOM 2993 C CA . LEU B 1 131 ? 9.461 -1.944 -5.645 1 85.81 131 LEU B CA 1
ATOM 2994 C C . LEU B 1 131 ? 10.312 -2.447 -4.48 1 85.81 131 LEU B C 1
ATOM 2996 O O . LEU B 1 131 ? 11.539 -2.395 -4.535 1 85.81 131 LEU B O 1
ATOM 3000 N N . GLY B 1 132 ? 9.625 -2.883 -3.467 1 85.31 132 GLY B N 1
ATOM 3001 C CA . GLY B 1 132 ? 10.289 -3.283 -2.234 1 85.31 132 GLY B CA 1
ATOM 3002 C C . GLY B 1 132 ? 10.648 -4.754 -2.203 1 85.31 132 GLY B C 1
ATOM 3003 O O . GLY B 1 132 ? 10.578 -5.438 -3.227 1 85.31 132 GLY B O 1
ATOM 3004 N N . PRO B 1 133 ? 11.016 -5.234 -1.066 1 86.81 133 PRO B N 1
ATOM 3005 C CA . PRO B 1 133 ? 11.555 -6.586 -0.932 1 86.81 133 PRO B CA 1
ATOM 3006 C C . PRO B 1 133 ? 10.547 -7.668 -1.302 1 86.81 133 PRO B C 1
ATOM 3008 O O . PRO B 1 133 ? 10.922 -8.711 -1.841 1 86.81 133 PRO B O 1
ATOM 3011 N N . ILE B 1 134 ? 9.297 -7.488 -0.973 1 90.62 134 ILE B N 1
ATOM 3012 C CA . ILE B 1 134 ? 8.297 -8.5 -1.312 1 90.62 134 ILE B CA 1
ATOM 3013 C C . ILE B 1 134 ? 8.203 -8.641 -2.828 1 90.62 134 ILE B C 1
ATOM 3015 O O . ILE B 1 134 ? 8.234 -9.758 -3.355 1 90.62 134 ILE B O 1
ATOM 3019 N N . ASN B 1 135 ? 8.117 -7.512 -3.508 1 92.31 135 ASN B N 1
ATOM 3020 C CA . ASN B 1 135 ? 8.062 -7.539 -4.965 1 92.31 135 ASN B CA 1
ATOM 3021 C C . ASN B 1 135 ? 9.305 -8.195 -5.562 1 92.31 135 ASN B C 1
ATOM 3023 O O . ASN B 1 135 ? 9.211 -8.977 -6.508 1 92.31 135 ASN B O 1
ATOM 3027 N N . ASP B 1 136 ? 10.469 -7.887 -5 1 90.69 136 ASP B N 1
ATOM 3028 C CA . ASP B 1 136 ? 11.711 -8.492 -5.469 1 90.69 136 ASP B CA 1
ATOM 3029 C C . ASP B 1 136 ? 11.656 -10.016 -5.359 1 90.69 136 ASP B C 1
ATOM 3031 O O . ASP B 1 136 ? 12.07 -10.727 -6.277 1 90.69 136 ASP B O 1
ATOM 3035 N N . ASN B 1 137 ? 11.172 -10.477 -4.258 1 91.81 137 ASN B N 1
ATOM 3036 C CA . ASN B 1 137 ? 11.07 -11.914 -4.039 1 91.81 137 ASN B CA 1
ATOM 3037 C C . ASN B 1 137 ? 10.125 -12.57 -5.047 1 91.81 137 ASN B C 1
ATOM 3039 O O . ASN B 1 137 ? 10.406 -13.664 -5.539 1 91.81 137 ASN B O 1
ATOM 3043 N N . VAL B 1 138 ? 9.055 -11.891 -5.332 1 95.12 138 VAL B N 1
ATOM 3044 C CA . VAL B 1 138 ? 8.062 -12.398 -6.27 1 95.12 138 VAL B CA 1
ATOM 3045 C C . VAL B 1 138 ? 8.672 -12.477 -7.672 1 95.12 138 VAL B C 1
ATOM 3047 O O . VAL B 1 138 ? 8.547 -13.5 -8.352 1 95.12 138 VAL B O 1
ATOM 3050 N N . LEU B 1 139 ? 9.359 -11.414 -8.078 1 95.31 139 LEU B N 1
ATOM 3051 C CA . LEU B 1 139 ? 9.953 -11.352 -9.406 1 95.31 139 LEU B CA 1
ATOM 3052 C C . LEU B 1 139 ? 11.047 -12.406 -9.57 1 95.31 139 LEU B C 1
ATOM 3054 O O . LEU B 1 139 ? 11.125 -13.07 -10.609 1 95.31 139 LEU B O 1
ATOM 3058 N N . LEU B 1 140 ? 11.844 -12.609 -8.555 1 93.62 140 LEU B N 1
ATOM 3059 C CA . LEU B 1 140 ? 12.953 -13.562 -8.602 1 93.62 140 LEU B CA 1
ATOM 3060 C C . LEU B 1 140 ? 12.43 -15 -8.594 1 93.62 140 LEU B C 1
ATOM 3062 O O . LEU B 1 140 ? 13.031 -15.883 -9.211 1 93.62 140 LEU B O 1
ATOM 3066 N N . ALA B 1 141 ? 11.375 -15.188 -7.926 1 93.5 141 ALA B N 1
ATOM 3067 C CA . ALA B 1 141 ? 10.812 -16.531 -7.82 1 93.5 141 ALA B CA 1
ATOM 3068 C C . ALA B 1 141 ? 10.109 -16.938 -9.117 1 93.5 141 ALA B C 1
ATOM 3070 O O . ALA B 1 141 ? 10.242 -18.078 -9.57 1 93.5 141 ALA B O 1
ATOM 3071 N N . ALA B 1 142 ? 9.359 -16.062 -9.766 1 95.12 142 ALA B N 1
ATOM 3072 C CA . ALA B 1 142 ? 8.547 -16.391 -10.938 1 95.12 142 ALA B CA 1
ATOM 3073 C C . ALA B 1 142 ? 9.383 -16.328 -12.211 1 95.12 142 ALA B C 1
ATOM 3075 O O . ALA B 1 142 ? 9.219 -17.172 -13.102 1 95.12 142 ALA B O 1
ATOM 3076 N N . GLU B 1 143 ? 10.195 -15.32 -12.344 1 94.5 143 GLU B N 1
ATOM 3077 C CA . GLU B 1 143 ? 11.086 -15.039 -13.469 1 94.5 143 GLU B CA 1
ATOM 3078 C C . GLU B 1 143 ? 10.305 -14.719 -14.734 1 94.5 143 GLU B C 1
ATOM 3080 O O . GLU B 1 143 ? 10.891 -14.391 -15.766 1 94.5 143 GLU B O 1
ATOM 3085 N N . ASP B 1 144 ? 9.016 -14.922 -14.766 1 97.62 144 ASP B N 1
ATOM 3086 C CA . ASP B 1 144 ? 8.086 -14.469 -15.805 1 97.62 144 ASP B CA 1
ATOM 3087 C C . ASP B 1 144 ? 7.102 -13.445 -15.25 1 97.62 144 ASP B C 1
ATOM 3089 O O . ASP B 1 144 ? 6.5 -13.656 -14.195 1 97.62 144 ASP B O 1
ATOM 3093 N N . ILE B 1 145 ? 6.93 -12.32 -16.031 1 98.25 145 ILE B N 1
ATOM 3094 C CA . ILE B 1 145 ? 6.141 -11.234 -15.453 1 98.25 145 ILE B CA 1
ATOM 3095 C C . ILE B 1 145 ? 5.086 -10.773 -16.469 1 98.25 145 ILE B C 1
ATOM 3097 O O . ILE B 1 145 ? 5.348 -10.742 -17.672 1 98.25 145 ILE B O 1
ATOM 3101 N N . ILE B 1 146 ? 3.898 -10.594 -15.969 1 98.69 146 ILE B N 1
ATOM 3102 C CA . ILE B 1 146 ? 2.83 -9.875 -16.656 1 98.69 146 ILE B CA 1
ATOM 3103 C C . ILE B 1 146 ? 2.676 -8.477 -16.047 1 98.69 146 ILE B C 1
ATOM 3105 O O . ILE B 1 146 ? 2.549 -8.328 -14.836 1 98.69 146 ILE B O 1
ATOM 3109 N N . ILE B 1 147 ? 2.68 -7.449 -16.906 1 98.44 147 ILE B N 1
ATOM 3110 C CA . ILE B 1 147 ? 2.736 -6.082 -16.406 1 98.44 147 ILE B CA 1
ATOM 3111 C C . ILE B 1 147 ? 1.436 -5.355 -16.75 1 98.44 147 ILE B C 1
ATOM 3113 O O . ILE B 1 147 ? 1.193 -5.004 -17.906 1 98.44 147 ILE B O 1
ATOM 3117 N N . PRO B 1 148 ? 0.626 -5.109 -15.75 1 98.25 148 PRO B N 1
ATOM 3118 C CA . PRO B 1 148 ? -0.543 -4.254 -15.961 1 98.25 148 PRO B CA 1
ATOM 3119 C C . PRO B 1 148 ? -0.198 -2.768 -15.945 1 98.25 148 PRO B C 1
ATOM 3121 O O . PRO B 1 148 ? 0.611 -2.328 -15.125 1 98.25 148 PRO B O 1
ATOM 3124 N N . VAL B 1 149 ? -0.799 -1.973 -16.844 1 97.5 149 VAL B N 1
ATOM 3125 C CA . VAL B 1 149 ? -0.622 -0.526 -16.938 1 97.5 149 VAL B CA 1
ATOM 3126 C C . VAL B 1 149 ? -1.945 0.137 -17.297 1 97.5 149 VAL B C 1
ATOM 3128 O O . VAL B 1 149 ? -2.938 -0.547 -17.562 1 97.5 149 VAL B O 1
ATOM 3131 N N . GLU B 1 150 ? -1.967 1.402 -17.125 1 96.12 150 GLU B N 1
ATOM 3132 C CA . GLU B 1 150 ? -3.039 2.203 -17.703 1 96.12 150 GLU B CA 1
ATOM 3133 C C . GLU B 1 150 ? -2.541 3.008 -18.906 1 96.12 150 GLU B C 1
ATOM 3135 O O . GLU B 1 150 ? -1.333 3.156 -19.094 1 96.12 150 GLU B O 1
ATOM 3140 N N . ALA B 1 151 ? -3.463 3.49 -19.672 1 95.06 151 ALA B N 1
ATOM 3141 C CA . ALA B 1 151 ? -3.113 4.27 -20.859 1 95.06 151 ALA B CA 1
ATOM 3142 C C . ALA B 1 151 ? -2.877 5.734 -20.5 1 95.06 151 ALA B C 1
ATOM 3144 O O . ALA B 1 151 ? -3.621 6.613 -20.938 1 95.06 151 ALA B O 1
ATOM 3145 N N . ASP B 1 152 ? -1.793 5.984 -19.781 1 92.06 152 ASP B N 1
ATOM 3146 C CA . ASP B 1 152 ? -1.483 7.359 -19.391 1 92.06 152 ASP B CA 1
ATOM 3147 C C . ASP B 1 152 ? 0.02 7.551 -19.219 1 92.06 152 ASP B C 1
ATOM 3149 O O . ASP B 1 152 ? 0.784 6.586 -19.234 1 92.06 152 ASP B O 1
ATOM 3153 N N . ASP B 1 153 ? 0.439 8.75 -19 1 89.38 153 ASP B N 1
ATOM 3154 C CA . ASP B 1 153 ? 1.853 9.109 -18.922 1 89.38 153 ASP B CA 1
ATOM 3155 C C . ASP B 1 153 ? 2.494 8.57 -17.656 1 89.38 153 ASP B C 1
ATOM 3157 O O . ASP B 1 153 ? 3.674 8.203 -17.656 1 89.38 153 ASP B O 1
ATOM 3161 N N . SER B 1 154 ? 1.768 8.594 -16.609 1 90 154 SER B N 1
ATOM 3162 C CA . SER B 1 154 ? 2.336 8.102 -15.367 1 90 154 SER B CA 1
ATOM 3163 C C . SER B 1 154 ? 2.666 6.613 -15.461 1 90 154 SER B C 1
ATOM 3165 O O . SER B 1 154 ? 3.629 6.148 -14.852 1 90 154 SER B O 1
ATOM 3167 N N . SER B 1 155 ? 1.894 5.918 -16.188 1 92.69 155 SER B N 1
ATOM 3168 C CA . SER B 1 155 ? 2.15 4.496 -16.391 1 92.69 155 SER B CA 1
ATOM 3169 C C . SER B 1 155 ? 3.408 4.273 -17.234 1 92.69 155 SER B C 1
ATOM 3171 O O . SER B 1 155 ? 4.125 3.289 -17.031 1 92.69 155 SER B O 1
ATOM 3173 N N . VAL B 1 156 ? 3.637 5.156 -18.172 1 91.31 156 VAL B N 1
ATOM 3174 C CA . VAL B 1 156 ? 4.855 5.082 -18.969 1 91.31 156 VAL B CA 1
ATOM 3175 C C . VAL B 1 156 ? 6.078 5.242 -18.062 1 91.31 156 VAL B C 1
ATOM 3177 O O . VAL B 1 156 ? 7.02 4.449 -18.141 1 91.31 156 VAL B O 1
ATOM 3180 N N . LEU B 1 157 ? 6.008 6.195 -17.188 1 88.94 157 LEU B N 1
ATOM 3181 C CA . LEU B 1 157 ? 7.098 6.414 -16.234 1 88.94 157 LEU B CA 1
ATOM 3182 C C . LEU B 1 157 ? 7.234 5.234 -15.289 1 88.94 157 LEU B C 1
ATOM 3184 O O . LEU B 1 157 ? 8.352 4.805 -14.977 1 88.94 157 LEU B O 1
ATOM 3188 N N . ALA B 1 158 ? 6.141 4.723 -14.867 1 91 158 ALA B N 1
ATOM 3189 C CA . ALA B 1 158 ? 6.125 3.611 -13.922 1 91 158 ALA B CA 1
ATOM 3190 C C . ALA B 1 158 ? 6.777 2.369 -14.523 1 91 158 ALA B C 1
ATOM 3192 O O . ALA B 1 158 ? 7.512 1.653 -13.836 1 91 158 ALA B O 1
ATOM 3193 N N . ILE B 1 159 ? 6.5 2.094 -15.766 1 93.69 159 ILE B N 1
ATOM 3194 C CA . ILE B 1 159 ? 7.051 0.885 -16.375 1 93.69 159 ILE B CA 1
ATOM 3195 C C . ILE B 1 159 ? 8.562 1.03 -16.531 1 93.69 159 ILE B C 1
ATOM 3197 O O . ILE B 1 159 ? 9.305 0.054 -16.391 1 93.69 159 ILE B O 1
ATOM 3201 N N . GLU B 1 160 ? 9 2.23 -16.812 1 91.06 160 GLU B N 1
ATOM 3202 C CA . GLU B 1 160 ? 10.438 2.469 -16.891 1 91.06 160 GLU B CA 1
ATOM 3203 C C . GLU B 1 160 ? 11.125 2.152 -15.562 1 91.06 160 GLU B C 1
ATOM 3205 O O . GLU B 1 160 ? 12.188 1.529 -15.547 1 91.06 160 GLU B O 1
ATOM 3210 N N . HIS B 1 161 ? 10.484 2.547 -14.516 1 89.94 161 HIS B N 1
ATOM 3211 C CA . HIS B 1 161 ? 11.016 2.248 -13.188 1 89.94 161 HIS B CA 1
ATOM 3212 C C . HIS B 1 161 ? 11.047 0.745 -12.93 1 89.94 161 HIS B C 1
ATOM 3214 O O . HIS B 1 161 ? 12.016 0.223 -12.391 1 89.94 161 HIS B O 1
ATOM 3220 N N . LEU B 1 162 ? 10.023 0.108 -13.305 1 93.44 162 LEU B N 1
ATOM 3221 C CA . LEU B 1 162 ? 9.938 -1.336 -13.125 1 93.44 162 LEU B CA 1
ATOM 3222 C C . LEU B 1 162 ? 11.016 -2.051 -13.922 1 93.44 162 LEU B C 1
ATOM 3224 O O . LEU B 1 162 ? 11.688 -2.951 -13.414 1 93.44 162 LEU B O 1
ATOM 3228 N N . LEU B 1 163 ? 11.203 -1.679 -15.227 1 94.44 163 LEU B N 1
ATOM 3229 C CA . LEU B 1 163 ? 12.203 -2.305 -16.078 1 94.44 163 LEU B CA 1
ATOM 3230 C C . LEU B 1 163 ? 13.609 -2.082 -15.539 1 94.44 163 LEU B C 1
ATOM 3232 O O . LEU B 1 163 ? 14.445 -2.982 -15.586 1 94.44 163 LEU B O 1
ATOM 3236 N N . ASN B 1 164 ? 13.859 -0.908 -14.969 1 92.31 164 ASN B N 1
ATOM 3237 C CA . ASN B 1 164 ? 15.141 -0.642 -14.336 1 92.31 164 ASN B CA 1
ATOM 3238 C C . ASN B 1 164 ? 15.359 -1.543 -13.117 1 92.31 164 ASN B C 1
ATOM 3240 O O . ASN B 1 164 ? 16.469 -2.027 -12.891 1 92.31 164 ASN B O 1
ATOM 3244 N N . GLN B 1 165 ? 14.305 -1.693 -12.328 1 89.5 165 GLN B N 1
ATOM 3245 C CA . GLN B 1 165 ? 14.383 -2.596 -11.188 1 89.5 165 GLN B CA 1
ATOM 3246 C C . GLN B 1 165 ? 14.68 -4.027 -11.633 1 89.5 165 GLN B C 1
ATOM 3248 O O . GLN B 1 165 ? 15.477 -4.723 -11.008 1 89.5 165 GLN B O 1
ATOM 3253 N N . ILE B 1 166 ? 14.008 -4.473 -12.656 1 94.5 166 ILE B N 1
ATOM 3254 C CA . ILE B 1 166 ? 14.203 -5.816 -13.195 1 94.5 166 ILE B CA 1
ATOM 3255 C C . ILE B 1 166 ? 15.656 -5.992 -13.641 1 94.5 166 ILE B C 1
ATOM 3257 O O . ILE B 1 166 ? 16.281 -7 -13.312 1 94.5 166 ILE B O 1
ATOM 3261 N N . GLU B 1 167 ? 16.203 -5.004 -14.312 1 94.88 167 GLU B N 1
ATOM 3262 C CA . GLU B 1 167 ? 17.594 -5.051 -14.75 1 94.88 167 GLU B CA 1
ATOM 3263 C C . GLU B 1 167 ? 18.531 -5.184 -13.562 1 94.88 167 GLU B C 1
ATOM 3265 O O . GLU B 1 167 ? 19.5 -5.945 -13.609 1 94.88 167 GLU B O 1
ATOM 3270 N N . SER B 1 168 ? 18.219 -4.426 -12.57 1 91.25 168 SER B N 1
ATOM 3271 C CA . SER B 1 168 ? 19.047 -4.48 -11.367 1 91.25 168 SER B CA 1
ATOM 3272 C C . SER B 1 168 ? 19 -5.863 -10.734 1 91.25 168 SER B C 1
ATOM 3274 O O . SER B 1 168 ? 20.031 -6.363 -10.258 1 91.25 168 SER B O 1
ATOM 3276 N N . LEU B 1 169 ? 17.859 -6.422 -10.641 1 91 169 LEU B N 1
ATOM 3277 C CA . LEU B 1 169 ? 17.703 -7.758 -10.078 1 91 169 LEU B CA 1
ATOM 3278 C C . LEU B 1 169 ? 18.422 -8.797 -10.922 1 91 169 LEU B C 1
ATOM 3280 O O . LEU B 1 169 ? 19.094 -9.688 -10.391 1 91 169 LEU B O 1
ATOM 3284 N N . GLU B 1 170 ? 18.297 -8.633 -12.242 1 94.62 170 GLU B N 1
ATOM 3285 C CA . GLU B 1 170 ? 18.953 -9.57 -13.148 1 94.62 170 GLU B CA 1
ATOM 3286 C C . GLU B 1 170 ? 20.469 -9.547 -12.969 1 94.62 170 GLU B C 1
ATOM 3288 O O . GLU B 1 170 ? 21.109 -10.602 -12.914 1 94.62 170 GLU B O 1
ATOM 3293 N N . ARG B 1 171 ? 21.109 -8.445 -12.859 1 93.31 171 ARG B N 1
ATOM 3294 C CA . ARG B 1 171 ? 22.547 -8.281 -12.672 1 93.31 171 ARG B CA 1
ATOM 3295 C C . ARG B 1 171 ? 22.984 -8.805 -11.312 1 93.31 171 ARG B C 1
ATOM 3297 O O . ARG B 1 171 ? 24.031 -9.461 -11.203 1 93.31 171 ARG B O 1
ATOM 3304 N N . GLY B 1 172 ? 22.156 -8.57 -10.375 1 89.75 172 GLY B N 1
ATOM 3305 C CA . GLY B 1 172 ? 22.531 -8.883 -9 1 89.75 172 GLY B CA 1
ATOM 3306 C C . GLY B 1 172 ? 22.391 -10.359 -8.672 1 89.75 172 GLY B C 1
ATOM 3307 O O . GLY B 1 172 ? 23.109 -10.883 -7.82 1 89.75 172 GLY B O 1
ATOM 3308 N N . TYR B 1 173 ? 21.438 -10.984 -9.328 1 90.25 173 TYR B N 1
ATOM 3309 C CA . TYR B 1 173 ? 21.141 -12.359 -8.945 1 90.25 173 TYR B CA 1
ATOM 3310 C C . TYR B 1 173 ? 21.391 -13.312 -10.109 1 90.25 173 TYR B C 1
ATOM 3312 O O . TYR B 1 173 ? 21.188 -14.523 -9.984 1 90.25 173 TYR B O 1
ATOM 3320 N N . ASP B 1 174 ? 21.812 -12.883 -11.156 1 91.44 174 ASP B N 1
ATOM 3321 C CA . ASP B 1 174 ? 22.141 -13.672 -12.336 1 91.44 174 ASP B CA 1
ATOM 3322 C C . ASP B 1 174 ? 20.953 -14.508 -12.789 1 91.44 174 ASP B C 1
ATOM 3324 O O . ASP B 1 174 ? 21.047 -15.734 -12.906 1 91.44 174 ASP B O 1
ATOM 3328 N N . VAL B 1 175 ? 19.828 -13.797 -12.961 1 92.56 175 VAL B N 1
ATOM 3329 C CA . VAL B 1 175 ? 18.594 -14.398 -13.453 1 92.56 175 VAL B CA 1
ATOM 3330 C C . VAL B 1 175 ? 18.078 -13.602 -14.648 1 92.56 175 VAL B C 1
ATOM 3332 O O . VAL B 1 175 ? 18.562 -12.508 -14.938 1 92.56 175 VAL B O 1
ATOM 3335 N N . ASP B 1 176 ? 17.203 -14.258 -15.359 1 94.88 176 ASP B N 1
ATOM 3336 C CA . ASP B 1 176 ? 16.516 -13.586 -16.469 1 94.88 176 ASP B CA 1
ATOM 3337 C C . ASP B 1 176 ? 15.016 -13.492 -16.203 1 94.88 176 ASP B C 1
ATOM 3339 O O . ASP B 1 176 ? 14.328 -14.508 -16.094 1 94.88 176 ASP B O 1
ATOM 3343 N N . ILE B 1 177 ? 14.555 -12.297 -16.047 1 96.06 177 ILE B N 1
ATOM 3344 C CA . ILE B 1 177 ? 13.133 -12.039 -15.844 1 96.06 177 ILE B CA 1
ATOM 3345 C C . ILE B 1 177 ? 12.5 -11.578 -17.156 1 96.06 177 ILE B C 1
ATOM 3347 O O . ILE B 1 177 ? 12.883 -10.539 -17.703 1 96.06 177 ILE B O 1
ATOM 3351 N N . ARG B 1 178 ? 11.523 -12.336 -17.625 1 96.81 178 ARG B N 1
ATOM 3352 C CA . ARG B 1 178 ? 11 -12.094 -18.969 1 96.81 178 ARG B CA 1
ATOM 3353 C C . ARG B 1 178 ? 9.586 -11.523 -18.906 1 96.81 178 ARG B C 1
ATOM 3355 O O . ARG B 1 178 ? 8.742 -12.016 -18.156 1 96.81 178 ARG B O 1
ATOM 3362 N N . GLU B 1 179 ? 9.375 -10.453 -19.672 1 97.62 179 GLU B N 1
ATOM 3363 C CA . GLU B 1 179 ? 8.023 -9.93 -19.844 1 97.62 179 GLU B CA 1
ATOM 3364 C C . GLU B 1 179 ? 7.195 -10.82 -20.766 1 97.62 179 GLU B C 1
ATOM 3366 O O . GLU B 1 179 ? 7.578 -11.07 -21.906 1 97.62 179 GLU B O 1
ATOM 3371 N N . ARG B 1 180 ? 6.051 -11.266 -20.266 1 98.19 180 ARG B N 1
ATOM 3372 C CA . ARG B 1 180 ? 5.262 -12.211 -21.047 1 98.19 180 ARG B CA 1
ATOM 3373 C C . ARG B 1 180 ? 4.023 -11.547 -21.625 1 98.19 180 ARG B C 1
ATOM 3375 O O . ARG B 1 180 ? 3.484 -12 -22.641 1 98.19 180 ARG B O 1
ATOM 3382 N N . ALA B 1 181 ? 3.609 -10.484 -21.016 1 98.5 181 ALA B N 1
ATOM 3383 C CA . ALA B 1 181 ? 2.471 -9.719 -21.531 1 98.5 181 ALA B CA 1
ATOM 3384 C C . ALA B 1 181 ? 2.389 -8.352 -20.859 1 98.5 181 ALA B C 1
ATOM 3386 O O . ALA B 1 181 ? 2.742 -8.203 -19.688 1 98.5 181 ALA B O 1
ATOM 3387 N N . ILE B 1 182 ? 1.965 -7.367 -21.641 1 98.56 182 ILE B N 1
ATOM 3388 C CA . ILE B 1 182 ? 1.569 -6.055 -21.141 1 98.56 182 ILE B CA 1
ATOM 3389 C C . ILE B 1 182 ? 0.054 -5.895 -21.25 1 98.56 182 ILE B C 1
ATOM 3391 O O . ILE B 1 182 ? -0.52 -6.07 -22.328 1 98.56 182 ILE B O 1
ATOM 3395 N N . LEU B 1 183 ? -0.591 -5.625 -20.141 1 98.62 183 LEU B N 1
ATOM 3396 C CA . LEU B 1 183 ? -2.037 -5.43 -20.141 1 98.62 183 LEU B CA 1
ATOM 3397 C C . LEU B 1 183 ? -2.391 -3.973 -19.875 1 98.62 183 LEU B C 1
ATOM 3399 O O . LEU B 1 183 ? -2.238 -3.488 -18.75 1 98.62 183 LEU B O 1
ATOM 3403 N N . ILE B 1 184 ? -2.879 -3.27 -20.891 1 98.44 184 ILE B N 1
ATOM 3404 C CA . ILE B 1 184 ? -3.379 -1.911 -20.719 1 98.44 184 ILE B CA 1
ATOM 3405 C C . ILE B 1 184 ? -4.828 -1.952 -20.234 1 98.44 184 ILE B C 1
ATOM 3407 O O . ILE B 1 184 ? -5.742 -2.221 -21.016 1 98.44 184 ILE B O 1
ATOM 3411 N N . SER B 1 185 ? -5.008 -1.61 -18.969 1 97.5 185 SER B N 1
ATOM 3412 C CA . SER B 1 185 ? -6.293 -1.818 -18.312 1 97.5 185 SER B CA 1
ATOM 3413 C C . SER B 1 185 ? -7.145 -0.555 -18.344 1 97.5 185 SER B C 1
ATOM 3415 O O . SER B 1 185 ? -6.633 0.539 -18.594 1 97.5 185 SER B O 1
ATOM 3417 N N . ASN B 1 186 ? -8.398 -0.702 -18.188 1 95.62 186 ASN B N 1
ATOM 3418 C CA . ASN B 1 186 ? -9.375 0.367 -18 1 95.62 186 ASN B CA 1
ATOM 3419 C C . ASN B 1 186 ? -9.367 1.346 -19.172 1 95.62 186 ASN B C 1
ATOM 3421 O O . ASN B 1 186 ? -9.383 2.561 -18.969 1 95.62 186 ASN B O 1
ATOM 3425 N N . VAL B 1 187 ? -9.312 0.868 -20.359 1 96.81 187 VAL B N 1
ATOM 3426 C CA . VAL B 1 187 ? -9.281 1.707 -21.562 1 96.81 187 VAL B CA 1
ATOM 3427 C C . VAL B 1 187 ? -10.695 2.156 -21.922 1 96.81 187 VAL B C 1
ATOM 3429 O O . VAL B 1 187 ? -11.609 1.335 -22 1 96.81 187 VAL B O 1
ATOM 3432 N N . ASN B 1 188 ? -10.805 3.406 -22.047 1 93.94 188 ASN B N 1
ATOM 3433 C CA . ASN B 1 188 ? -12.094 3.965 -22.453 1 93.94 188 ASN B CA 1
ATOM 3434 C C . ASN B 1 188 ? -12.109 4.34 -23.922 1 93.94 188 ASN B C 1
ATOM 3436 O O . ASN B 1 188 ? -11.219 5.047 -24.406 1 93.94 188 ASN B O 1
ATOM 3440 N N . TYR B 1 189 ? -13.102 3.863 -24.656 1 92.31 189 TYR B N 1
ATOM 3441 C CA . TYR B 1 189 ? -13.289 4.258 -26.047 1 92.31 189 TYR B CA 1
ATOM 3442 C C . TYR B 1 189 ? -14.461 5.227 -26.188 1 92.31 189 TYR B C 1
ATOM 3444 O O . TYR B 1 189 ? -15.484 5.074 -25.516 1 92.31 189 TYR B O 1
ATOM 3452 N N . PRO B 1 190 ? -14.422 6.191 -27.109 1 94.31 190 PRO B N 1
ATOM 3453 C CA . PRO B 1 190 ? -13.266 6.422 -27.984 1 94.31 190 PRO B CA 1
ATOM 3454 C C . PRO B 1 190 ? -12.055 6.961 -27.234 1 94.31 190 PRO B C 1
ATOM 3456 O O . PRO B 1 190 ? -12.203 7.621 -26.203 1 94.31 190 PRO B O 1
ATOM 3459 N N . LEU B 1 191 ? -10.914 6.641 -27.75 1 93.75 191 LEU B N 1
ATOM 3460 C CA . LEU B 1 191 ? -9.68 7.051 -27.094 1 93.75 191 LEU B CA 1
ATOM 3461 C C . LEU B 1 191 ? -9.5 8.562 -27.172 1 93.75 191 LEU B C 1
ATOM 3463 O O . LEU B 1 191 ? -9.797 9.18 -28.203 1 93.75 191 LEU B O 1
ATOM 3467 N N . ASP B 1 192 ? -9.078 9.117 -26.141 1 93 192 ASP B N 1
ATOM 3468 C CA . ASP B 1 192 ? -8.555 10.477 -26.25 1 93 192 ASP B CA 1
ATOM 3469 C C . ASP B 1 192 ? -7.086 10.461 -26.656 1 93 192 ASP B C 1
ATOM 3471 O O . ASP B 1 192 ? -6.496 9.391 -26.844 1 93 192 ASP B O 1
ATOM 3475 N N . ASN B 1 193 ? -6.535 11.633 -26.891 1 93.06 193 ASN B N 1
ATOM 3476 C CA . ASN B 1 193 ? -5.18 11.758 -27.406 1 93.06 193 ASN B CA 1
ATOM 3477 C C . ASN B 1 193 ? -4.152 11.164 -26.438 1 93.06 193 ASN B C 1
ATOM 3479 O O . ASN B 1 193 ? -3.217 10.484 -26.859 1 93.06 193 ASN B O 1
ATOM 3483 N N . GLU B 1 194 ? -4.379 11.375 -25.25 1 90.94 194 GLU B N 1
ATOM 3484 C CA . GLU B 1 194 ? -3.449 10.883 -24.234 1 90.94 194 GLU B CA 1
ATOM 3485 C C . GLU B 1 194 ? -3.412 9.352 -24.219 1 90.94 194 GLU B C 1
ATOM 3487 O O . GLU B 1 194 ? -2.336 8.758 -24.203 1 90.94 194 GLU B O 1
ATOM 3492 N N . GLN B 1 195 ? -4.527 8.773 -24.188 1 93.94 195 GLN B N 1
ATOM 3493 C CA . GLN B 1 195 ? -4.617 7.316 -24.188 1 93.94 195 GLN B CA 1
ATOM 3494 C C . GLN B 1 195 ? -4.023 6.727 -25.453 1 93.94 195 GLN B C 1
ATOM 3496 O O . GLN B 1 195 ? -3.295 5.734 -25.406 1 93.94 195 GLN B O 1
ATOM 3501 N N . ALA B 1 196 ? -4.402 7.348 -26.578 1 96.25 196 ALA B N 1
ATOM 3502 C CA . ALA B 1 196 ? -3.895 6.871 -27.875 1 96.25 196 ALA B CA 1
ATOM 3503 C C . ALA B 1 196 ? -2.369 6.902 -27.906 1 96.25 196 ALA B C 1
ATOM 3505 O O . ALA B 1 196 ? -1.732 5.945 -28.344 1 96.25 196 ALA B O 1
ATOM 3506 N N . ASP B 1 197 ? -1.82 7.973 -27.422 1 96 197 ASP B N 1
ATOM 3507 C CA . ASP B 1 197 ? -0.371 8.141 -27.406 1 96 197 ASP B CA 1
ATOM 3508 C C . ASP B 1 197 ? 0.289 7.098 -26.5 1 96 197 ASP B C 1
ATOM 3510 O O . ASP B 1 197 ? 1.312 6.512 -26.875 1 96 197 ASP B O 1
ATOM 3514 N N . ALA B 1 198 ? -0.274 6.914 -25.344 1 95.5 198 ALA B N 1
ATOM 3515 C CA . ALA B 1 198 ? 0.276 5.949 -24.391 1 95.5 198 ALA B CA 1
ATOM 3516 C C . ALA B 1 198 ? 0.216 4.531 -24.953 1 95.5 198 ALA B C 1
ATOM 3518 O O . ALA B 1 198 ? 1.188 3.777 -24.859 1 95.5 198 ALA B O 1
ATOM 3519 N N . ILE B 1 199 ? -0.901 4.191 -25.562 1 96.88 199 ILE B N 1
ATOM 3520 C CA . ILE B 1 199 ? -1.079 2.863 -26.141 1 96.88 199 ILE B CA 1
ATOM 3521 C C . ILE B 1 199 ? -0.057 2.643 -27.25 1 96.88 199 ILE B C 1
ATOM 3523 O O . ILE B 1 199 ? 0.597 1.598 -27.297 1 96.88 199 ILE B O 1
ATOM 3527 N N . ALA B 1 200 ? 0.097 3.629 -28.078 1 97.19 200 ALA B N 1
ATOM 3528 C CA . ALA B 1 200 ? 1.084 3.545 -29.156 1 97.19 200 ALA B CA 1
ATOM 3529 C C . ALA B 1 200 ? 2.492 3.367 -28.594 1 97.19 200 ALA B C 1
ATOM 3531 O O . ALA B 1 200 ? 3.289 2.596 -29.141 1 97.19 200 ALA B O 1
ATOM 3532 N N . TRP B 1 201 ? 2.732 4.078 -27.547 1 97 201 TRP B N 1
ATOM 3533 C CA . TRP B 1 201 ? 4.047 3.99 -26.922 1 97 201 TRP B CA 1
ATOM 3534 C C . TRP B 1 201 ? 4.312 2.58 -26.406 1 97 201 TRP B C 1
ATOM 3536 O O . TRP B 1 201 ? 5.395 2.025 -26.641 1 97 201 TRP B O 1
ATOM 3546 N N . PHE B 1 202 ? 3.369 1.969 -25.703 1 97.25 202 PHE B N 1
ATOM 3547 C CA . PHE B 1 202 ? 3.521 0.621 -25.172 1 97.25 202 PHE B CA 1
ATOM 3548 C C . PHE B 1 202 ? 3.705 -0.389 -26.297 1 97.25 202 PHE B C 1
ATOM 3550 O O . PHE B 1 202 ? 4.551 -1.282 -26.203 1 97.25 202 PHE B O 1
ATOM 3557 N N . GLU B 1 203 ? 2.906 -0.266 -27.344 1 97.5 203 GLU B N 1
ATOM 3558 C CA . GLU B 1 203 ? 3 -1.179 -28.484 1 97.5 203 GLU B CA 1
ATOM 3559 C C . GLU B 1 203 ? 4.375 -1.104 -29.141 1 97.5 203 GLU B C 1
ATOM 3561 O O . GLU B 1 203 ? 4.969 -2.133 -29.469 1 97.5 203 GLU B O 1
ATOM 3566 N N . ASP B 1 204 ? 4.852 0.092 -29.297 1 97.19 204 ASP B N 1
ATOM 3567 C CA . ASP B 1 204 ? 6.16 0.292 -29.922 1 97.19 204 ASP B CA 1
ATOM 3568 C C . ASP B 1 204 ? 7.277 -0.239 -29.016 1 97.19 204 AS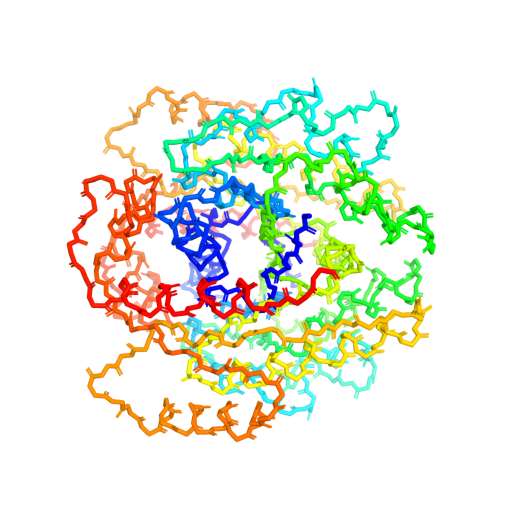P B C 1
ATOM 3570 O O . ASP B 1 204 ? 8.18 -0.936 -29.5 1 97.19 204 ASP B O 1
ATOM 3574 N N . THR B 1 205 ? 7.219 0.066 -27.781 1 95.88 205 THR B N 1
ATOM 3575 C CA . THR B 1 205 ? 8.266 -0.269 -26.812 1 95.88 205 THR B CA 1
ATOM 3576 C C . THR B 1 205 ? 8.391 -1.781 -26.656 1 95.88 205 THR B C 1
ATOM 3578 O O . THR B 1 205 ? 9.492 -2.303 -26.484 1 95.88 205 THR B O 1
ATOM 3581 N N . PHE B 1 206 ? 7.285 -2.48 -26.75 1 97.19 206 PHE B N 1
ATOM 3582 C CA . PHE B 1 206 ? 7.32 -3.904 -26.438 1 97.19 206 PHE B CA 1
ATOM 3583 C C . PHE B 1 206 ? 7.184 -4.738 -27.703 1 97.19 206 PHE B C 1
ATOM 3585 O O . PHE B 1 206 ? 7.016 -5.957 -27.625 1 97.19 206 PHE B O 1
ATOM 3592 N N . ASP B 1 207 ? 7.234 -4.059 -28.781 1 96.25 207 ASP B N 1
ATOM 3593 C CA . ASP B 1 207 ? 7.215 -4.781 -30.047 1 96.25 207 ASP B CA 1
ATOM 3594 C C . ASP B 1 207 ? 8.359 -5.793 -30.125 1 96.25 207 ASP B C 1
ATOM 3596 O O . ASP B 1 207 ? 9.516 -5.441 -29.906 1 96.25 207 ASP B O 1
ATOM 3600 N N . GLY B 1 208 ? 7.973 -7.047 -30.406 1 94.69 208 GLY B N 1
ATOM 3601 C CA . GLY B 1 208 ? 8.977 -8.094 -30.484 1 94.69 208 GLY B CA 1
ATOM 3602 C C . GLY B 1 208 ? 9.43 -8.594 -29.125 1 94.69 208 GLY B C 1
ATOM 3603 O O . GLY B 1 208 ? 10.195 -9.562 -29.047 1 94.69 208 GLY B O 1
ATOM 3604 N N . ARG B 1 209 ? 9.023 -7.988 -28.109 1 94.69 209 ARG B N 1
ATOM 3605 C CA . ARG B 1 209 ? 9.461 -8.336 -26.766 1 94.69 209 ARG B CA 1
ATOM 3606 C C . ARG B 1 209 ? 8.359 -9.07 -26 1 94.69 209 ARG B C 1
ATOM 3608 O O . ARG B 1 209 ? 8.602 -10.133 -25.438 1 94.69 209 ARG B O 1
ATOM 3615 N N . ALA B 1 210 ? 7.176 -8.5 -26.047 1 97.12 210 ALA B N 1
ATOM 3616 C CA . ALA B 1 210 ? 6.008 -9.086 -25.391 1 97.12 210 ALA B CA 1
ATOM 3617 C C . ALA B 1 210 ? 4.715 -8.578 -26.016 1 97.12 210 ALA B C 1
ATOM 3619 O O . ALA B 1 210 ? 4.641 -7.426 -26.453 1 97.12 210 ALA B O 1
ATOM 3620 N N . PRO B 1 211 ? 3.75 -9.406 -26.062 1 98.12 211 PRO B N 1
ATOM 3621 C CA . PRO B 1 211 ? 2.475 -8.93 -26.594 1 98.12 211 PRO B CA 1
ATOM 3622 C C . PRO B 1 211 ? 1.799 -7.902 -25.703 1 98.12 211 PRO B C 1
ATOM 3624 O O . PRO B 1 211 ? 1.906 -7.98 -24.469 1 98.12 211 PRO B O 1
ATOM 3627 N N . VAL B 1 212 ? 1.077 -6.945 -26.344 1 98.31 212 VAL B N 1
ATOM 3628 C CA . VAL B 1 212 ? 0.323 -5.906 -25.656 1 98.31 212 VAL B CA 1
ATOM 3629 C C . VAL B 1 212 ? -1.174 -6.141 -25.844 1 98.31 212 VAL B C 1
ATOM 3631 O O . VAL B 1 212 ? -1.644 -6.324 -26.969 1 98.31 212 VAL B O 1
ATOM 3634 N N . PHE B 1 213 ? -1.909 -6.215 -24.719 1 98.62 213 PHE B N 1
ATOM 3635 C CA . PHE B 1 213 ? -3.355 -6.402 -24.734 1 98.62 213 PHE B CA 1
ATOM 3636 C C . PHE B 1 213 ? -4.066 -5.191 -24.141 1 98.62 213 PHE B C 1
ATOM 3638 O O . PHE B 1 213 ? -3.568 -4.57 -23.203 1 98.62 213 PHE B O 1
ATOM 3645 N N . GLU B 1 214 ? -5.234 -4.832 -24.734 1 98.19 214 GLU B N 1
ATOM 3646 C CA . GLU B 1 214 ? -6.078 -3.77 -24.188 1 98.19 214 GLU B CA 1
ATOM 3647 C C . GLU B 1 214 ? -7.309 -4.344 -23.5 1 98.19 214 GLU B C 1
ATOM 3649 O O . GLU B 1 214 ? -8.055 -5.125 -24.094 1 98.19 214 GLU B O 1
ATOM 3654 N N . VAL B 1 215 ? -7.449 -4.023 -22.281 1 98.31 215 VAL B N 1
ATOM 3655 C CA . VAL B 1 215 ? -8.664 -4.367 -21.547 1 98.31 215 VAL B CA 1
ATOM 3656 C C . VAL B 1 215 ? -9.531 -3.123 -21.359 1 98.31 215 VAL B C 1
ATOM 3658 O O . VAL B 1 215 ? -9.18 -2.213 -20.609 1 98.31 215 VAL B O 1
ATOM 3661 N N . ARG B 1 216 ? -10.633 -3.107 -21.969 1 97.75 216 ARG B N 1
ATOM 3662 C CA . ARG B 1 216 ? -11.523 -1.949 -21.938 1 97.75 216 ARG B CA 1
ATOM 3663 C C . ARG B 1 216 ? -12.25 -1.866 -20.594 1 97.75 216 ARG B C 1
ATOM 3665 O O . ARG B 1 216 ? -12.469 -2.885 -19.938 1 97.75 216 ARG B O 1
ATOM 3672 N N . ASN B 1 217 ? -12.555 -0.643 -20.281 1 96.5 217 ASN B N 1
ATOM 3673 C CA . ASN B 1 217 ? -13.414 -0.423 -19.109 1 96.5 217 ASN B CA 1
ATOM 3674 C C . ASN B 1 217 ? -14.812 -0.995 -19.328 1 96.5 217 ASN B C 1
ATOM 3676 O O . ASN B 1 217 ? -15.547 -0.537 -20.203 1 96.5 217 ASN B O 1
ATOM 3680 N N . ARG B 1 218 ? -15.141 -2.037 -18.609 1 97.25 218 ARG B N 1
ATOM 3681 C CA . ARG B 1 218 ? -16.438 -2.691 -18.688 1 97.25 218 ARG B CA 1
ATOM 3682 C C . ARG B 1 218 ? -17.047 -2.873 -17.297 1 97.25 218 ARG B C 1
ATOM 3684 O O . ARG B 1 218 ? -16.375 -3.324 -16.375 1 97.25 218 ARG B O 1
ATOM 3691 N N . ALA B 1 219 ? -18.328 -2.541 -17.141 1 96.94 219 ALA B N 1
ATOM 3692 C CA . ALA B 1 219 ? -19.047 -2.729 -15.875 1 96.94 219 ALA B CA 1
ATOM 3693 C C . ALA B 1 219 ? -19.047 -4.195 -15.461 1 96.94 219 ALA B C 1
ATOM 3695 O O . ALA B 1 219 ? -19 -4.512 -14.266 1 96.94 219 ALA B O 1
ATOM 3696 N N . ALA B 1 220 ? -19.094 -5.055 -16.422 1 97.88 220 ALA B N 1
ATOM 3697 C CA . ALA B 1 220 ? -19.141 -6.492 -16.172 1 97.88 220 ALA B CA 1
ATOM 3698 C C . ALA B 1 220 ? -17.922 -6.949 -15.383 1 97.88 220 ALA B C 1
ATOM 3700 O O . ALA B 1 220 ? -18 -7.863 -14.555 1 97.88 220 ALA B O 1
ATOM 3701 N N . ILE B 1 221 ? -16.781 -6.406 -15.641 1 98.12 221 ILE B N 1
ATOM 3702 C CA . ILE B 1 221 ? -15.555 -6.754 -14.93 1 98.12 221 ILE B CA 1
ATOM 3703 C C . ILE B 1 221 ? -15.688 -6.371 -13.461 1 98.12 221 ILE B C 1
ATOM 3705 O O . ILE B 1 221 ? -15.422 -7.188 -12.57 1 98.12 221 ILE B O 1
ATOM 3709 N N . LYS B 1 222 ? -16.125 -5.141 -13.219 1 96.44 222 LYS B N 1
ATOM 3710 C CA . LYS B 1 222 ? -16.297 -4.668 -11.852 1 96.44 222 LYS B CA 1
ATOM 3711 C C . LYS B 1 222 ? -17.328 -5.508 -11.102 1 96.44 222 LYS B C 1
ATOM 3713 O O . LYS B 1 222 ? -17.125 -5.832 -9.93 1 96.44 222 LYS B O 1
ATOM 3718 N N . ARG B 1 223 ? -18.375 -5.871 -11.75 1 97.19 223 ARG B N 1
ATOM 3719 C CA . ARG B 1 223 ? -19.438 -6.641 -11.125 1 97.19 223 ARG B CA 1
ATOM 3720 C C . ARG B 1 223 ? -18.969 -8.055 -10.789 1 97.19 223 ARG B C 1
ATOM 3722 O O . ARG B 1 223 ? -19.359 -8.609 -9.758 1 97.19 223 ARG B O 1
ATOM 3729 N N . SER B 1 224 ? -18.219 -8.656 -11.695 1 98.12 224 SER B N 1
ATOM 3730 C CA . SER B 1 224 ? -17.703 -9.992 -11.414 1 98.12 224 SER B CA 1
ATOM 3731 C C . SER B 1 224 ? -16.797 -9.992 -10.188 1 98.12 224 SER B C 1
ATOM 3733 O O . SER B 1 224 ? -16.859 -10.906 -9.367 1 98.12 224 SER B O 1
ATOM 3735 N N . LEU B 1 225 ? -15.945 -9.008 -10.07 1 97.56 225 LEU B N 1
ATOM 3736 C CA . LEU B 1 225 ? -15.102 -8.883 -8.883 1 97.56 225 LEU B CA 1
ATOM 3737 C C . LEU B 1 225 ? -15.953 -8.688 -7.633 1 97.56 225 LEU B C 1
ATOM 3739 O O . LEU B 1 225 ? -15.68 -9.289 -6.594 1 97.56 225 LEU B O 1
ATOM 3743 N N . GLY B 1 226 ? -16.953 -7.82 -7.781 1 95.88 226 GLY B N 1
ATOM 3744 C CA . GLY B 1 226 ? -17.875 -7.605 -6.672 1 95.88 226 GLY B CA 1
ATOM 3745 C C . GLY B 1 226 ? -18.578 -8.875 -6.223 1 95.88 226 GLY B C 1
ATOM 3746 O O . GLY B 1 226 ? -18.922 -9.016 -5.047 1 95.88 226 GLY B O 1
ATOM 3747 N N . ALA B 1 227 ? -18.719 -9.812 -7.156 1 96.75 227 ALA B N 1
ATOM 3748 C CA . ALA B 1 227 ? -19.359 -11.094 -6.871 1 96.75 227 ALA B CA 1
ATOM 3749 C C . ALA B 1 227 ? -18.344 -12.133 -6.414 1 96.75 227 ALA B C 1
ATOM 3751 O O . ALA B 1 227 ? -18.703 -13.289 -6.18 1 96.75 227 ALA B O 1
ATOM 3752 N N . GLY B 1 228 ? -17.078 -11.742 -6.352 1 97.75 228 GLY B N 1
ATOM 3753 C CA . GLY B 1 228 ? -16.047 -12.609 -5.801 1 97.75 228 GLY B CA 1
ATOM 3754 C C . GLY B 1 228 ? -15.43 -13.531 -6.836 1 97.75 228 GLY B C 1
ATOM 3755 O O . GLY B 1 228 ? -14.961 -14.625 -6.504 1 97.75 228 GLY B O 1
ATOM 3756 N N . GLY B 1 229 ? -15.469 -13.117 -8.117 1 98.25 229 GLY B N 1
ATOM 3757 C CA . GLY B 1 229 ? -14.922 -13.984 -9.141 1 98.25 229 GLY B CA 1
ATOM 3758 C C . GLY B 1 229 ? -14.5 -13.242 -10.391 1 98.25 229 GLY B C 1
ATOM 3759 O O . GLY B 1 229 ? -14.383 -12.016 -10.383 1 98.25 229 GLY B O 1
ATOM 3760 N N . SER B 1 230 ? -14.148 -13.961 -11.445 1 98.75 230 SER B N 1
ATOM 3761 C CA . SER B 1 230 ? -13.734 -13.422 -12.734 1 98.75 230 SER B CA 1
ATOM 3762 C C . SER B 1 230 ? -14.914 -13.328 -13.695 1 98.75 230 SER B C 1
ATOM 3764 O O . SER B 1 230 ? -16.031 -13.719 -13.352 1 98.75 230 SER B O 1
ATOM 3766 N N . ILE B 1 231 ? -14.664 -12.805 -14.844 1 98.69 231 ILE B N 1
ATOM 3767 C CA . ILE B 1 231 ? -15.703 -12.664 -15.852 1 98.69 231 ILE B CA 1
ATOM 3768 C C . ILE B 1 231 ? -15.961 -14.016 -16.516 1 98.69 231 ILE B C 1
ATOM 3770 O O . ILE B 1 231 ? -16.844 -14.141 -17.359 1 98.69 231 ILE B O 1
ATOM 3774 N N . PHE B 1 232 ? -15.297 -15.086 -16.094 1 98.62 232 PHE B N 1
ATOM 3775 C CA . PHE B 1 232 ? -15.492 -16.438 -16.609 1 98.62 232 PHE B CA 1
ATOM 3776 C C . PHE B 1 232 ? -16.359 -17.25 -15.648 1 98.62 232 PHE B C 1
ATOM 3778 O O . PHE B 1 232 ? -16.703 -18.406 -15.938 1 98.62 232 PHE B O 1
ATOM 3785 N N . GLY B 1 233 ? -16.641 -16.688 -14.531 1 97.31 233 GLY B N 1
ATOM 3786 C CA . GLY B 1 233 ? -17.438 -17.391 -13.539 1 97.31 233 GLY B CA 1
ATOM 3787 C C . GLY B 1 233 ? -18.828 -17.766 -14.039 1 97.31 233 GLY B C 1
ATOM 3788 O O . GLY B 1 233 ? -19.312 -17.188 -15.008 1 97.31 233 GLY B O 1
ATOM 3789 N N . GLU B 1 234 ? -19.5 -18.625 -13.406 1 93.81 234 GLU B N 1
ATOM 3790 C CA . GLU B 1 234 ? -20.781 -19.172 -13.828 1 93.81 234 GLU B CA 1
ATOM 3791 C C . GLU B 1 234 ? -21.844 -18.078 -13.898 1 93.81 234 GLU B C 1
ATOM 3793 O O . GLU B 1 234 ? -22.672 -18.078 -14.805 1 93.81 234 GLU B O 1
ATOM 3798 N N . ASP B 1 235 ? -21.875 -17.078 -13.031 1 92.56 235 ASP B N 1
ATOM 3799 C CA . ASP B 1 235 ? -22.906 -16.062 -12.969 1 92.56 235 ASP B CA 1
ATOM 3800 C C . ASP B 1 235 ? -22.406 -14.727 -13.516 1 92.56 235 ASP B C 1
ATOM 3802 O O . ASP B 1 235 ? -23.047 -13.695 -13.336 1 92.56 235 ASP B O 1
ATOM 3806 N N . ALA B 1 236 ? -21.266 -14.82 -14.203 1 96.62 236 ALA B N 1
ATOM 3807 C CA . ALA B 1 236 ? -20.688 -13.57 -14.695 1 96.62 236 ALA B CA 1
ATOM 3808 C C . ALA B 1 236 ? -21.453 -13.062 -15.914 1 96.62 236 ALA B C 1
ATOM 3810 O O . ALA B 1 236 ? -21.891 -13.852 -16.766 1 96.62 236 ALA B O 1
ATOM 3811 N N . GLU B 1 237 ? -21.641 -11.734 -15.992 1 97.56 237 GLU B N 1
ATOM 3812 C CA . GLU B 1 237 ? -22.234 -11.102 -17.156 1 97.56 237 GLU B CA 1
ATOM 3813 C C . GLU B 1 237 ? -21.328 -11.242 -18.391 1 97.56 237 GLU B C 1
ATOM 3815 O O . GLU B 1 237 ? -20.109 -11.133 -18.266 1 97.56 237 GLU B O 1
ATOM 3820 N N . GLU B 1 238 ? -21.969 -11.398 -19.5 1 96.69 238 GLU B N 1
ATOM 3821 C CA . GLU B 1 238 ? -21.203 -11.5 -20.734 1 96.69 238 GLU B CA 1
ATOM 3822 C C . GLU B 1 238 ? -20.469 -10.188 -21.047 1 96.69 238 GLU B C 1
ATOM 3824 O O . GLU B 1 238 ? -21.016 -9.109 -20.797 1 96.69 238 GLU B O 1
ATOM 3829 N N . THR B 1 239 ? -19.297 -10.289 -21.547 1 98.19 239 THR B N 1
ATOM 3830 C CA . THR B 1 239 ? -18.5 -9.133 -21.922 1 98.19 239 THR B CA 1
ATOM 3831 C C . THR B 1 239 ? -17.5 -9.5 -23.031 1 98.19 239 THR B C 1
ATOM 3833 O O . THR B 1 239 ? -17.031 -10.633 -23.094 1 98.19 239 THR B O 1
ATOM 3836 N N . ASP B 1 240 ? -17.203 -8.531 -23.844 1 98 240 ASP B N 1
ATOM 3837 C CA . ASP B 1 240 ? -16.266 -8.742 -24.938 1 98 240 ASP B CA 1
ATOM 3838 C C . ASP B 1 240 ? -14.836 -8.883 -24.406 1 98 240 ASP B C 1
ATOM 3840 O O . ASP B 1 240 ? -13.945 -9.352 -25.109 1 98 240 ASP B O 1
ATOM 3844 N N . MET B 1 241 ? -14.602 -8.656 -23.172 1 98.44 241 MET B N 1
ATOM 3845 C CA . MET B 1 241 ? -13.273 -8.75 -22.578 1 98.44 241 MET B CA 1
ATOM 3846 C C . MET B 1 241 ? -12.914 -10.203 -22.281 1 98.44 241 MET B C 1
ATOM 3848 O O . MET B 1 241 ? -11.75 -10.516 -22.031 1 98.44 241 MET B O 1
ATOM 3852 N N . THR B 1 242 ? -13.914 -11.094 -22.328 1 98.62 242 THR B N 1
ATOM 3853 C CA . THR B 1 242 ? -13.602 -12.516 -22.188 1 98.62 242 THR B CA 1
ATOM 3854 C C . THR B 1 242 ? -12.641 -12.969 -23.297 1 98.62 242 THR B C 1
ATOM 3856 O O . THR B 1 242 ? -11.742 -13.773 -23.047 1 98.62 242 THR B O 1
ATOM 3859 N N . THR B 1 243 ? -12.859 -12.422 -24.453 1 98.62 243 THR B N 1
ATOM 3860 C CA . THR B 1 243 ? -11.992 -12.773 -25.578 1 98.62 243 THR B CA 1
ATOM 3861 C C . THR B 1 243 ? -10.57 -12.281 -25.328 1 98.62 243 THR B C 1
ATOM 3863 O O . THR B 1 243 ? -9.602 -12.992 -25.609 1 98.62 243 THR B O 1
ATOM 3866 N N . VAL B 1 244 ? -10.383 -11.141 -24.781 1 98.69 244 VAL B N 1
ATOM 3867 C CA . VAL B 1 244 ? -9.07 -10.547 -24.531 1 98.69 244 VAL B CA 1
ATOM 3868 C C . VAL B 1 244 ? -8.328 -11.383 -23.5 1 98.69 244 VAL B C 1
ATOM 3870 O O . VAL B 1 244 ? -7.172 -11.758 -23.703 1 98.69 244 VAL B O 1
ATOM 3873 N N . TYR B 1 245 ? -8.961 -11.703 -22.359 1 98.81 245 TYR B N 1
ATOM 3874 C CA . TYR B 1 245 ? -8.312 -12.484 -21.312 1 98.81 245 TYR B CA 1
ATOM 3875 C C . TYR B 1 245 ? -8.039 -13.906 -21.797 1 98.81 245 TYR B C 1
ATOM 3877 O O . TYR B 1 245 ? -7.047 -14.516 -21.391 1 98.81 245 TYR B O 1
ATOM 3885 N N . ASP B 1 246 ? -8.969 -14.398 -22.641 1 98.81 246 ASP B N 1
ATOM 3886 C CA . ASP B 1 246 ? -8.719 -15.711 -23.234 1 98.81 246 ASP B CA 1
ATOM 3887 C C . ASP B 1 246 ? -7.461 -15.688 -24.094 1 98.81 246 ASP B C 1
ATOM 3889 O O . ASP B 1 246 ? -6.688 -16.641 -24.094 1 98.81 246 ASP B O 1
ATOM 3893 N N . ASP B 1 247 ? -7.273 -14.633 -24.859 1 98.75 247 ASP B N 1
ATOM 3894 C CA . ASP B 1 247 ? -6.07 -14.469 -25.672 1 98.75 247 ASP B CA 1
ATOM 3895 C C . ASP B 1 247 ? -4.824 -14.383 -24.797 1 98.75 247 ASP B C 1
ATOM 3897 O O . ASP B 1 247 ? -3.768 -14.898 -25.156 1 98.75 247 ASP B O 1
ATOM 3901 N N . VAL B 1 248 ? -4.906 -13.719 -23.641 1 98.75 248 VAL B N 1
ATOM 3902 C CA . VAL B 1 248 ? -3.797 -13.648 -22.703 1 98.75 248 VAL B CA 1
ATOM 3903 C C . VAL B 1 248 ? -3.453 -15.047 -22.203 1 98.75 248 VAL B C 1
ATOM 3905 O O . VAL B 1 248 ? -2.283 -15.438 -22.172 1 98.75 248 VAL B O 1
ATOM 3908 N N . ALA B 1 249 ? -4.504 -15.797 -21.828 1 98.75 249 ALA B N 1
ATOM 3909 C CA . ALA B 1 249 ? -4.297 -17.172 -21.359 1 98.75 249 ALA B CA 1
ATOM 3910 C C . ALA B 1 249 ? -3.611 -18.016 -22.422 1 98.75 249 ALA B C 1
ATOM 3912 O O . ALA B 1 249 ? -2.678 -18.766 -22.109 1 98.75 249 ALA B O 1
ATOM 3913 N N . ALA B 1 250 ? -4.074 -17.891 -23.641 1 98.56 250 ALA B N 1
ATOM 3914 C CA . ALA B 1 250 ? -3.477 -18.625 -24.75 1 98.56 250 ALA B CA 1
ATOM 3915 C C . ALA B 1 250 ? -1.997 -18.281 -24.891 1 98.56 250 ALA B C 1
ATOM 3917 O O . ALA B 1 250 ? -1.176 -19.172 -25.172 1 98.56 250 ALA B O 1
ATOM 3918 N N . THR B 1 251 ? -1.691 -17.047 -24.781 1 98.06 251 THR B N 1
ATOM 3919 C CA . THR B 1 251 ? -0.311 -16.578 -24.859 1 98.06 251 THR B CA 1
ATOM 3920 C C . THR B 1 251 ? 0.537 -17.219 -23.766 1 98.06 251 THR B C 1
ATOM 3922 O O . THR B 1 251 ? 1.67 -17.641 -24.016 1 98.06 251 THR B O 1
ATOM 3925 N N . LEU B 1 252 ? -0.016 -17.312 -22.531 1 98.12 252 LEU B N 1
ATOM 3926 C CA . LEU B 1 252 ? 0.717 -17.875 -21.406 1 98.12 252 LEU B CA 1
ATOM 3927 C C . LEU B 1 252 ? 0.914 -19.375 -21.594 1 98.12 252 LEU B C 1
ATOM 3929 O O . LEU B 1 252 ? 1.916 -19.938 -21.141 1 98.12 252 LEU B O 1
ATOM 3933 N N . GLU B 1 253 ? -0.025 -20.047 -22.25 1 97.56 253 GLU B N 1
ATOM 3934 C CA . GLU B 1 253 ? 0.09 -21.469 -22.547 1 97.56 253 GLU B CA 1
ATOM 3935 C C . GLU B 1 253 ? 1.292 -21.75 -23.438 1 97.56 253 GLU B C 1
ATOM 3937 O O . GLU B 1 253 ? 1.887 -22.828 -23.359 1 97.56 253 GLU B O 1
ATOM 3942 N N . GLU B 1 254 ? 1.653 -20.766 -24.234 1 95.62 254 GLU B N 1
ATOM 3943 C CA . GLU B 1 254 ? 2.719 -20.953 -25.203 1 95.62 254 GLU B CA 1
ATOM 3944 C C . GLU B 1 254 ? 4.094 -20.75 -24.578 1 95.62 254 GLU B C 1
ATOM 3946 O O . GLU B 1 254 ? 5.113 -21.109 -25.156 1 95.62 254 GLU B O 1
ATOM 3951 N N . VAL B 1 255 ? 4.074 -20.172 -23.375 1 91.62 255 VAL B N 1
ATOM 3952 C CA . VAL B 1 255 ? 5.344 -19.938 -22.688 1 91.62 255 VAL B CA 1
ATOM 3953 C C . VAL B 1 255 ? 5.969 -21.281 -22.312 1 91.62 255 VAL B C 1
ATOM 3955 O O . VAL B 1 255 ? 5.277 -22.188 -21.828 1 91.62 255 VAL B O 1
ATOM 3958 N N . GLU B 1 256 ? 7.273 -21.531 -22.703 1 78.81 256 GLU B N 1
ATOM 3959 C CA . GLU B 1 256 ? 7.953 -22.781 -22.375 1 78.81 256 GLU B CA 1
ATOM 3960 C C . GLU B 1 256 ? 8.375 -22.812 -20.906 1 78.81 256 GLU B C 1
ATOM 3962 O O . GLU B 1 256 ? 8.734 -21.781 -20.344 1 78.81 256 GLU B O 1
ATOM 3967 N N . GLY B 1 257 ? 7.992 -23.781 -20.203 1 64.5 257 GLY B N 1
ATOM 3968 C CA . GLY B 1 257 ? 8.367 -23.984 -18.812 1 64.5 257 GLY B CA 1
ATOM 3969 C C . GLY B 1 257 ? 9.852 -24.203 -18.609 1 64.5 257 GLY B C 1
ATOM 3970 O O . GLY B 1 257 ? 10.562 -24.578 -19.547 1 64.5 257 GLY B O 1
#

pLDDT: mean 93.61, std 7.85, range [51.28, 98.94]

Solvent-accessible surface area (backbone atoms only — not comparable to full-atom values): 26322 Å² total; per-residue (Å²): 97,41,44,33,22,30,47,40,44,59,65,90,28,40,46,56,62,47,47,45,31,38,45,25,30,36,24,72,71,71,46,48,31,35,40,32,30,64,18,43,79,23,62,55,23,43,42,54,67,38,54,64,59,29,69,50,67,84,78,41,51,46,45,20,47,74,38,46,90,80,38,65,50,58,77,53,49,42,84,48,99,68,39,33,32,35,44,12,22,59,67,29,52,52,44,52,56,50,44,60,72,64,44,88,76,47,52,50,33,44,37,56,40,52,67,53,52,63,88,28,53,35,36,40,33,31,43,34,57,43,75,46,66,60,34,48,12,45,46,63,46,35,30,28,32,33,34,42,27,41,49,34,69,67,38,56,55,42,49,53,54,48,52,51,51,50,51,50,50,25,71,74,64,73,50,72,70,42,61,64,30,35,37,33,29,68,40,61,82,81,66,50,72,59,32,48,51,33,47,51,48,52,48,60,72,28,58,97,61,31,55,72,45,74,38,60,62,50,72,41,55,57,51,14,39,73,72,34,44,21,56,66,40,93,85,34,51,85,58,79,58,56,59,50,34,42,51,52,33,55,54,57,70,67,53,82,116,98,41,44,33,22,29,45,40,44,60,66,91,28,41,48,56,62,46,49,46,32,38,44,24,31,36,22,73,72,71,46,48,32,35,41,33,30,64,19,43,78,24,60,55,24,45,44,55,66,36,54,65,59,27,70,50,67,84,79,41,50,44,46,20,48,76,40,46,88,79,37,65,50,59,76,54,50,42,85,49,99,69,41,32,33,36,44,13,21,58,67,29,52,50,44,52,55,51,44,61,72,64,44,82,76,49,50,52,33,47,37,55,40,52,67,52,52,64,88,28,51,34,36,40,35,32,43,35,56,42,75,45,66,61,35,50,12,44,46,64,47,34,29,29,33,33,34,42,27,41,49,34,69,67,38,54,55,43,48,53,52,49,53,51,49,51,50,51,49,22,71,74,64,73,51,71,72,41,60,64,31,36,35,32,30,67,40,62,83,80,65,50,70,60,33,48,51,33,48,50,47,52,48,62,74,26,57,96,62,32,57,72,44,75,38,60,63,48,72,41,54,57,50,14,37,74,71,36,43,20,56,66,40,93,86,33,52,86,55,81,56,56,58,49,34,40,52,51,32,54,55,57,68,67,54,80,116

InterPro domains:
  IPR025669 AAA domain [PF13614] (1-172)
  IPR027417 P-loop containing nucleoside triphosphate hydrolase [G3DSA:3.40.50.300] (1-256)
  IPR027417 P-loop containing nucleoside triphosphate hydrolase [SSF52540] (1-254)
  IPR050678 DNA Partitioning ATPase [PTHR13696] (1-250)

Foldseek 3Di:
DAEAEADFLDPPLCLLLLLQQLLLLLLLVPFAEEEEELALVFLNCVLQPNVCLQADDDDAPLVCLLPVVVDQQVVQWDDGPRHIYRTHYNCCVCVLVSLVVVPPPSLASVLSNVVSVPPGPYYYYRFYNRLGSSNSSSQVNNLEYEYGAEQADVRVVRVVVVVVSQVVSCVVPVGHRAYAEYEHEAAEPPHDPSSVVSLVVVCVVCPVRYYYFYYHRDVQSVVQSNVNHGCSDPPGDDDPCSVRSNVSSVSSVPDDD/DAEAEADFLDPPLCLLLLLQQLLLLLLLVPFAEEEEELALVFLNCVLQPNVCLQADDDDAVLVCLLPVVVDQQVVQWDDGPRHIYRTHYNCCVCVLVSLVVVPDPSLASVLSNVVSVPPGPYYYYRFYNRLGSSNSSSQVNNLEYEYGAELADVRVVRVVVVVVSQVVSCVVPVGHRAYAEYEHEAAEPPHDPSSVVSLVVVCVVCPVRYYYFYYHRDVQSVVQSNVNHGCSDPPGDDDPCSVRSNVSSVSSVPDDD

Nearest PDB structures (foldseek):
  6nop-assembly1_A  TM=8.454E-01  e=8.049E-19  Cyanothece
  5ihp-assembly2_B  TM=8.877E-01  e=1.251E-16  Mycolicibacterium smegmatis MC2 155
  6non-assembly2_B  TM=8.466E-01  e=4.840E-17  Cyanothece
  5if9-assembly1_A  TM=8.890E-01  e=4.103E-16  Mycolicibacterium smegmatis MC2 155
  4pfs-assembly1_A  TM=8.806E-01  e=1.515E-15  Mycolicibacterium smegmatis MC2 155

Secondary structure (DSSP, 8-state):
-EEEEE--SSTTSSHHHHHHHHHHHHHHTT--EEEEE--TT-HHHHHTT-HHHHTPPSSSHHHHHHSTTTS-GGGG-B--SSSEEE---GGGGGHHHHHHHT-SGGGGHHHHHHHT-TT-SEEEEE--SSSSHHHHHHHHHH-EEEEEEESSHHHHHHHHHHHHHHHHHHHHHT---EEEEEEEEEE-SS--HHHHHHHHHHHHHTTTTS-EEEEE--HHHHHHHHTTS-TTSTTPPP-THHHHHHHHHHHHHTS--/-EEEEE--SSTTSSHHHHHHHHHHHHHHTT--EEEEE--TT-HHHHHTT-HHHHTPPSSSHHHHHHSTTTS-GGGG-B--SSSEEE---GGGGGHHHHHHHT-SGGGGHHHHHHHT-TT-SEEEEE--SSSSHHHHHHHHHH-EEEEEEESSHHHHHHHHHHHHHHHHHHHHHT---EEEEEEEEEE-SS--HHHHHHHHHHHHHTTTTS-EEEEE--HHHHHHHHTTS-TTSTTPPP-THHHHHHHHHHHHHTS--

Sequence (514 aa):
MKSFAISQQKGGVGKTTNTINIAGALAHRGHQVLAIDADPQGYLTNTLGFREAYQSDPPSLYDAIKTPHDHDAADLVVAHAEFDVLPANIDMFQLEQDLIASGRRPRQRFGDVLDQLQDYDYVLIDAPPSLGPINDNVLLAAEDIIIPVEADDSSVLAIEHLLNQIESLERGYDVDIRERAILISNVNYPLDNEQADAIAWFEDTFDGRAPVFEVRNRAAIKRSLGAGGSIFGEDAEETDMTTVYDDVAATLEEVEGMKSFAISQQKGGVGKTTNTINIAGALAHRGHQVLAIDADPQGYLTNTLGFREAYQSDPPSLYDAIKTPHDHDAADLVVAHAEFDVLPANIDMFQLEQDLIASGRRPRQRFGDVLDQLQDYDYVLIDAPPSLGPINDNVLLAAEDIIIPVEADDSSVLAIEHLLNQIESLERGYDVDIRERAILISNVNYPLDNEQADAIAWFEDTFDGRAPVFEVRNRAAIKRSLGAGGSIFGEDAEETDMTTVYDDVAATLEEVEG